Protein AF-0000000074157941 (afdb_homodimer)

Structure (mmCIF, N/CA/C/O backbone):
data_AF-0000000074157941-model_v1
#
loop_
_entity.id
_entity.type
_entity.pdbx_description
1 polymer 'Pheromone receptor'
#
loop_
_atom_site.group_PDB
_atom_site.id
_atom_site.type_symbol
_atom_site.label_atom_id
_atom_site.label_alt_id
_atom_site.label_comp_id
_atom_site.label_asym_id
_atom_site.label_entity_id
_atom_site.label_seq_id
_atom_site.pdbx_PDB_ins_code
_atom_site.Cartn_x
_atom_site.Cartn_y
_atom_site.Cartn_z
_atom_site.occupancy
_atom_site.B_iso_or_equiv
_atom_site.auth_seq_id
_atom_site.auth_comp_id
_atom_site.auth_asym_id
_atom_site.auth_atom_id
_atom_site.pdbx_PDB_model_num
ATOM 1 N N . MET A 1 1 ? -3.637 -36.781 -34.844 1 30.61 1 MET A N 1
ATOM 2 C CA . MET A 1 1 ? -3.934 -36.406 -33.469 1 30.61 1 MET A CA 1
ATOM 3 C C . MET A 1 1 ? -3.84 -34.906 -33.281 1 30.61 1 MET A C 1
ATOM 5 O O . MET A 1 1 ? -2.83 -34.281 -33.625 1 30.61 1 MET A O 1
ATOM 9 N N . ALA A 1 2 ? -4.727 -34.094 -33.5 1 40.66 2 ALA A N 1
ATOM 10 C CA . ALA A 1 2 ? -4.93 -32.625 -33.562 1 40.66 2 ALA A CA 1
ATOM 11 C C . ALA A 1 2 ? -4.074 -31.922 -32.5 1 40.66 2 ALA A C 1
ATOM 13 O O . ALA A 1 2 ? -4.027 -32.312 -31.344 1 40.66 2 ALA A O 1
ATOM 14 N N . LEU A 1 3 ? -2.918 -31.328 -32.812 1 47.84 3 LEU A N 1
ATOM 15 C CA . LEU A 1 3 ? -1.746 -30.719 -32.188 1 47.84 3 LEU A CA 1
ATOM 16 C C . LEU A 1 3 ? -2.156 -29.75 -31.094 1 47.84 3 LEU A C 1
ATOM 18 O O . LEU A 1 3 ? -2.803 -28.734 -31.375 1 47.84 3 LEU A O 1
ATOM 22 N N . SER A 1 4 ? -2.723 -30.281 -29.969 1 65.69 4 SER A N 1
ATOM 23 C CA . SER A 1 4 ? -3.279 -29.625 -28.797 1 65.69 4 SER A CA 1
ATOM 24 C C . SER A 1 4 ? -2.455 -28.391 -28.422 1 65.69 4 SER A C 1
ATOM 26 O O . SER A 1 4 ? -1.243 -28.359 -28.641 1 65.69 4 SER A O 1
ATOM 28 N N . ASP A 1 5 ? -2.941 -27.312 -28.625 1 81.94 5 ASP A N 1
ATOM 29 C CA . ASP A 1 5 ? -2.344 -26.031 -28.234 1 81.94 5 ASP A CA 1
ATOM 30 C C . ASP A 1 5 ? -1.524 -26.188 -26.953 1 81.94 5 ASP A C 1
ATOM 32 O O . ASP A 1 5 ? -2.07 -26.5 -25.891 1 81.94 5 ASP A O 1
ATOM 36 N N . PRO A 1 6 ? -0.207 -26.188 -27.203 1 85.75 6 PRO A N 1
ATOM 37 C CA . PRO A 1 6 ? 0.657 -26.359 -26.031 1 85.75 6 PRO A CA 1
ATOM 38 C C . PRO A 1 6 ? 0.302 -25.406 -24.891 1 85.75 6 PRO A C 1
ATOM 40 O O . PRO A 1 6 ? 0.549 -25.719 -23.719 1 85.75 6 PRO A O 1
ATOM 43 N N . PHE A 1 7 ? -0.295 -24.328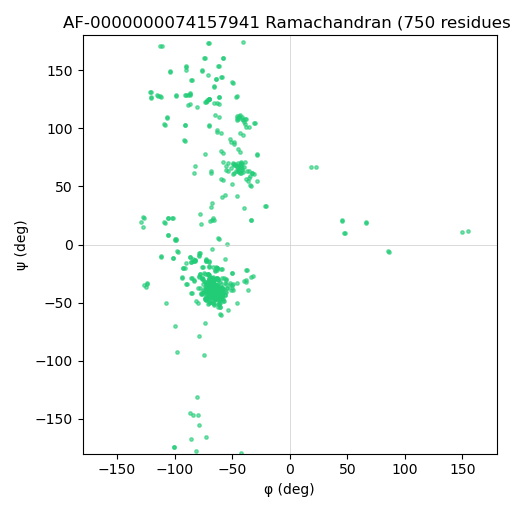 -25.25 1 87.81 7 PHE A N 1
ATOM 44 C CA . PHE A 1 7 ? -0.644 -23.328 -24.234 1 87.81 7 PHE A CA 1
ATOM 45 C C . PHE A 1 7 ? -1.904 -23.75 -23.484 1 87.81 7 PHE A C 1
ATOM 47 O O . PHE A 1 7 ? -2.215 -23.188 -22.438 1 87.81 7 PHE A O 1
ATOM 54 N N . LEU A 1 8 ? -2.584 -24.766 -23.938 1 87.12 8 LEU A N 1
ATOM 55 C CA . LEU A 1 8 ? -3.799 -25.25 -23.281 1 87.12 8 LEU A CA 1
ATOM 56 C C . LEU A 1 8 ? -3.707 -26.75 -23 1 87.12 8 LEU A C 1
ATOM 58 O O . LEU A 1 8 ? -4.73 -27.406 -22.797 1 87.12 8 LEU A O 1
ATOM 62 N N . GLN A 1 9 ? -2.551 -27.203 -22.922 1 90.5 9 GLN A N 1
ATOM 63 C CA . GLN A 1 9 ? -2.357 -28.641 -22.719 1 90.5 9 GLN A CA 1
ATOM 64 C C . GLN A 1 9 ? -2.684 -29.031 -21.281 1 90.5 9 GLN A C 1
ATOM 66 O O . GLN A 1 9 ? -2.791 -28.188 -20.406 1 90.5 9 GLN A O 1
ATOM 71 N N . THR A 1 10 ? -2.922 -30.328 -21.141 1 91.69 10 THR A N 1
ATOM 72 C CA . THR A 1 10 ? -3.162 -30.906 -19.828 1 91.69 10 THR A CA 1
ATOM 73 C C . THR A 1 10 ? -2.018 -31.828 -19.422 1 91.69 10 THR A C 1
ATOM 75 O O . THR A 1 10 ? -1.571 -32.656 -20.219 1 91.69 10 THR A O 1
ATOM 78 N N . PHE A 1 11 ? -1.483 -31.594 -18.281 1 90.69 11 PHE A N 1
ATOM 79 C CA . PHE A 1 11 ? -0.457 -32.5 -17.766 1 90.69 11 PHE A CA 1
ATOM 80 C C . PHE A 1 11 ? -0.97 -33.25 -16.547 1 90.69 11 PHE A C 1
ATOM 82 O O . PHE A 1 11 ? -2.072 -33 -16.062 1 90.69 11 PHE A O 1
ATOM 89 N N . VAL A 1 12 ? -0.217 -34.219 -16.109 1 91.5 12 VAL A N 1
ATOM 90 C CA . VAL A 1 12 ? -0.728 -35.125 -15.078 1 91.5 12 VAL A CA 1
ATOM 91 C C . VAL A 1 12 ? 0.185 -35.062 -13.859 1 91.5 12 VAL A C 1
ATOM 93 O O . VAL A 1 12 ? 1.411 -35.094 -13.992 1 91.5 12 VAL A O 1
ATOM 96 N N . LEU A 1 13 ? -0.468 -34.906 -12.734 1 92.06 13 LEU A N 1
ATOM 97 C CA . LEU A 1 13 ? 0.203 -35.031 -11.453 1 92.06 13 LEU A CA 1
ATOM 98 C C . LEU A 1 13 ? -0.143 -36.375 -10.805 1 92.06 13 LEU A C 1
ATOM 100 O O . LEU A 1 13 ? -1.234 -36.906 -11.016 1 92.06 13 LEU A O 1
ATOM 104 N N . ILE A 1 14 ? 0.803 -36.875 -10.062 1 91.69 14 ILE A N 1
ATOM 105 C CA . ILE A 1 14 ? 0.575 -38.125 -9.383 1 91.69 14 ILE A CA 1
ATOM 106 C C . ILE A 1 14 ? 0.176 -37.875 -7.934 1 91.69 14 ILE A C 1
ATOM 108 O O . ILE A 1 14 ? 0.841 -37.125 -7.223 1 91.69 14 ILE A O 1
ATOM 112 N N . ALA A 1 15 ? -0.869 -38.438 -7.539 1 90.44 15 ALA A N 1
ATOM 113 C CA . ALA A 1 15 ? -1.374 -38.25 -6.18 1 90.44 15 ALA A CA 1
ATOM 114 C C . ALA A 1 15 ? -0.476 -38.938 -5.16 1 90.44 15 ALA A C 1
ATOM 116 O O . ALA A 1 15 ? 0.488 -39.625 -5.531 1 90.44 15 ALA A O 1
ATOM 117 N N . SER A 1 16 ? -0.798 -38.688 -3.906 1 86.81 16 SER A N 1
ATOM 118 C CA . SER A 1 16 ? 0.018 -39.25 -2.82 1 86.81 16 SER A CA 1
ATOM 119 C C . SER A 1 16 ? -0.047 -40.75 -2.781 1 86.81 16 SER A C 1
ATOM 121 O O . SER A 1 16 ? 0.836 -41.406 -2.219 1 86.81 16 SER A O 1
ATOM 123 N N . ASP A 1 17 ? -1.1 -41.344 -3.365 1 83.81 17 ASP A N 1
ATOM 124 C CA . ASP A 1 17 ? -1.219 -42.812 -3.412 1 83.81 17 ASP A CA 1
ATOM 125 C C . ASP A 1 17 ? -0.236 -43.406 -4.414 1 83.81 17 ASP A C 1
ATOM 127 O O . ASP A 1 17 ? 0.006 -44.625 -4.406 1 83.81 17 ASP A O 1
ATOM 131 N N . GLY A 1 18 ? 0.333 -42.594 -5.211 1 82.81 18 GLY A N 1
ATOM 132 C CA . GLY A 1 18 ? 1.355 -43.031 -6.148 1 82.81 18 GLY A CA 1
ATOM 133 C C . GLY A 1 18 ? 0.786 -43.562 -7.449 1 82.81 18 GLY A C 1
ATOM 134 O O . GLY A 1 18 ? 1.529 -43.844 -8.398 1 82.81 18 GLY A O 1
ATOM 135 N N . VAL A 1 19 ? -0.503 -43.688 -7.582 1 85.94 19 VAL A N 1
ATOM 136 C CA . VAL A 1 19 ? -1.087 -44.344 -8.75 1 85.94 19 VAL A CA 1
ATOM 137 C C . VAL A 1 19 ? -2.113 -43.438 -9.398 1 85.94 19 VAL A C 1
ATOM 139 O O . VAL A 1 19 ? -2.17 -43.312 -10.625 1 85.94 19 VAL A O 1
ATOM 142 N N . THR A 1 20 ? -2.818 -42.688 -8.586 1 89.62 20 THR A N 1
ATOM 143 C CA . THR A 1 20 ? -3.902 -41.844 -9.102 1 89.62 20 THR A CA 1
ATOM 144 C C . THR A 1 20 ? -3.348 -40.656 -9.852 1 89.62 20 THR A C 1
ATOM 146 O O . THR A 1 20 ? -2.496 -39.906 -9.328 1 89.62 20 THR A O 1
ATOM 149 N N . GLU A 1 21 ? -3.781 -40.594 -11.117 1 91.25 21 GLU A N 1
ATOM 150 C CA . GLU A 1 21 ? -3.369 -39.469 -11.953 1 91.25 21 GLU A CA 1
ATOM 151 C C . GLU A 1 21 ? -4.363 -38.312 -11.859 1 91.25 21 GLU A C 1
ATOM 153 O O . GLU A 1 21 ? -5.574 -38.5 -11.961 1 91.25 21 GLU A O 1
ATOM 158 N N . ILE A 1 22 ? -3.84 -37.156 -11.586 1 92.38 22 ILE A N 1
ATOM 159 C CA . ILE A 1 22 ? -4.648 -35.938 -11.5 1 92.38 22 ILE A CA 1
ATOM 160 C C . ILE A 1 22 ? -4.359 -35.031 -12.703 1 92.38 22 ILE A C 1
ATOM 162 O O . ILE A 1 22 ? -3.33 -34.375 -12.75 1 92.38 22 ILE A O 1
ATOM 166 N N . PRO A 1 23 ? -5.203 -35 -13.641 1 92.94 23 PRO A N 1
ATOM 167 C CA . PRO A 1 23 ? -5 -34.125 -14.797 1 92.94 23 PRO A CA 1
ATOM 168 C C . PRO A 1 23 ? -5.156 -32.625 -14.453 1 92.94 23 PRO A C 1
ATOM 170 O O . PRO A 1 23 ? -6.133 -32.25 -13.797 1 92.94 23 PRO A O 1
ATOM 173 N N . VAL A 1 24 ? -4.211 -31.875 -14.75 1 93.25 24 VAL A N 1
ATOM 174 C CA . VAL A 1 24 ? -4.227 -30.422 -14.508 1 93.25 24 VAL A CA 1
ATOM 175 C C . VAL A 1 24 ? -4.055 -29.688 -15.828 1 93.25 24 VAL A C 1
ATOM 177 O O . VAL A 1 24 ? -3.072 -29.891 -16.547 1 93.25 24 VAL A O 1
ATOM 180 N N . ALA A 1 25 ? -4.984 -28.781 -16.094 1 92.94 25 ALA A N 1
ATOM 181 C CA . ALA A 1 25 ? -4.898 -27.969 -17.312 1 92.94 25 ALA A CA 1
ATOM 182 C C . ALA A 1 25 ? -4.02 -26.734 -17.078 1 92.94 25 ALA A C 1
ATOM 184 O O . ALA A 1 25 ? -4.062 -26.125 -16 1 92.94 25 ALA A O 1
ATOM 185 N N . VAL A 1 26 ? -3.279 -26.422 -18.078 1 92.81 26 VAL A N 1
ATOM 186 C CA . VAL A 1 26 ? -2.408 -25.266 -18 1 92.81 26 VAL A CA 1
ATOM 187 C C . VAL A 1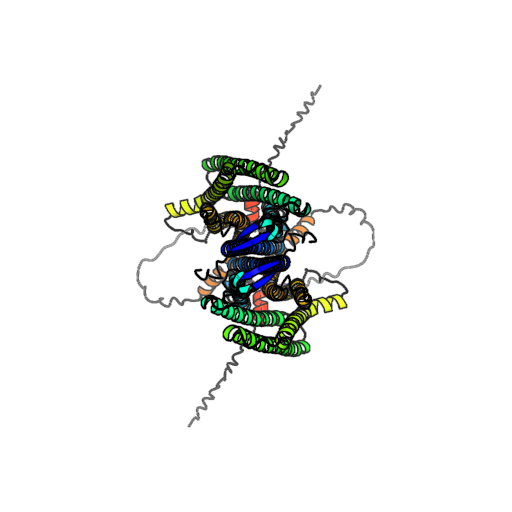 26 ? -3.246 -24 -17.766 1 92.81 26 VAL A C 1
ATOM 189 O O . VAL A 1 26 ? -2.826 -23.094 -17.031 1 92.81 26 VAL A O 1
ATOM 192 N N . ALA A 1 27 ? -4.438 -23.969 -18.297 1 91.31 27 ALA A N 1
ATOM 193 C CA . ALA A 1 27 ? -5.332 -22.812 -18.141 1 91.31 27 ALA A CA 1
ATOM 194 C C . ALA A 1 27 ? -5.734 -22.641 -16.672 1 91.31 27 ALA A C 1
ATOM 196 O O . ALA A 1 27 ? -5.852 -21.516 -16.188 1 91.31 27 ALA A O 1
ATOM 197 N N . ASP A 1 28 ? -5.895 -23.734 -15.992 1 92.06 28 ASP A N 1
ATOM 198 C CA . ASP A 1 28 ? -6.27 -23.688 -14.586 1 92.06 28 ASP A CA 1
ATOM 199 C C . ASP A 1 28 ? -5.117 -23.156 -13.727 1 92.06 28 ASP A C 1
ATOM 201 O O . ASP A 1 28 ? -5.336 -22.438 -12.758 1 92.06 28 ASP A O 1
ATOM 205 N N . VAL A 1 29 ? -3.93 -23.578 -14.133 1 93 29 VAL A N 1
ATOM 206 C CA . VAL A 1 29 ? -2.754 -23.094 -13.414 1 93 29 VAL A CA 1
ATOM 207 C C . VAL A 1 29 ? -2.602 -21.594 -13.602 1 93 29 VAL A C 1
ATOM 209 O O . VAL A 1 29 ? -2.326 -20.859 -12.648 1 93 29 VAL A O 1
ATOM 212 N N . ASN A 1 30 ? -2.84 -21.125 -14.805 1 92.38 30 ASN A N 1
ATOM 213 C CA . ASN A 1 30 ? -2.777 -19.703 -15.078 1 92.38 30 ASN A CA 1
ATOM 214 C C . ASN A 1 30 ? -3.818 -18.922 -14.273 1 92.38 30 ASN A C 1
ATOM 216 O O . ASN A 1 30 ? -3.527 -17.859 -13.742 1 92.38 30 ASN A O 1
ATOM 220 N N . GLU A 1 31 ? -4.984 -19.453 -14.211 1 90.44 31 GLU A N 1
ATOM 221 C CA . GLU A 1 31 ? -6.035 -18.797 -13.438 1 90.44 31 GLU A CA 1
ATOM 222 C C . GLU A 1 31 ? -5.684 -18.75 -11.953 1 90.44 31 GLU A C 1
ATOM 224 O O . GLU A 1 31 ? -5.977 -17.781 -11.266 1 90.44 31 GLU A O 1
ATOM 229 N N . PHE A 1 32 ? -5.094 -19.844 -11.508 1 91.75 32 PHE A N 1
ATOM 230 C CA . PHE A 1 32 ? -4.656 -19.922 -10.117 1 91.75 32 PHE A CA 1
ATOM 231 C C . PHE A 1 32 ? -3.609 -18.844 -9.82 1 91.75 32 PHE A C 1
ATOM 233 O O . PHE A 1 32 ? -3.705 -18.141 -8.82 1 91.75 32 PHE A O 1
ATOM 240 N N . ILE A 1 33 ? -2.633 -18.719 -10.703 1 92.25 33 ILE A N 1
ATOM 241 C CA . ILE A 1 33 ? -1.555 -17.75 -10.523 1 92.25 33 ILE A CA 1
ATOM 242 C C . ILE A 1 33 ? -2.117 -16.328 -10.594 1 92.25 33 ILE A C 1
ATOM 244 O O . ILE A 1 33 ? -1.805 -15.492 -9.75 1 92.25 33 ILE A O 1
ATOM 248 N N . LEU A 1 34 ? -2.955 -16.094 -11.547 1 90.69 34 LEU A N 1
ATOM 249 C CA . LEU A 1 34 ? -3.543 -14.773 -11.727 1 90.69 34 LEU A CA 1
ATOM 250 C C . LEU A 1 34 ? -4.375 -14.375 -10.508 1 90.69 34 LEU A C 1
ATOM 252 O O . LEU A 1 34 ? -4.301 -13.234 -10.039 1 90.69 34 LEU A O 1
ATOM 256 N N . TYR A 1 35 ? -5.113 -15.289 -10.031 1 88.69 35 TYR A N 1
ATOM 257 C CA . TYR A 1 35 ? -5.926 -15.031 -8.844 1 88.69 35 TYR A CA 1
ATOM 258 C C . TYR A 1 35 ? -5.051 -14.688 -7.648 1 88.69 35 TYR A C 1
ATOM 260 O O . TYR A 1 35 ? -5.332 -13.727 -6.926 1 88.69 35 TYR A O 1
ATOM 268 N N . SER A 1 36 ? -4.047 -15.453 -7.438 1 91.12 36 SER A N 1
ATOM 269 C CA . SER A 1 36 ? -3.143 -15.227 -6.312 1 91.12 36 SER A CA 1
ATOM 270 C C . SER A 1 36 ? -2.451 -13.875 -6.422 1 91.12 36 SER A C 1
ATOM 272 O O . SER A 1 36 ? -2.416 -13.109 -5.457 1 91.12 36 SER A O 1
ATOM 274 N N . VAL A 1 37 ? -2.016 -13.57 -7.605 1 92.56 37 VAL A N 1
ATOM 275 C CA . VAL A 1 37 ? -1.26 -12.344 -7.836 1 92.56 37 VAL A CA 1
ATOM 276 C C . VAL A 1 37 ? -2.174 -11.133 -7.668 1 92.56 37 VAL A C 1
ATOM 278 O O . VAL A 1 37 ? -1.828 -10.18 -6.969 1 92.56 37 VAL A O 1
ATOM 281 N N . LYS A 1 38 ? -3.352 -11.188 -8.195 1 91.06 38 LYS A N 1
ATOM 282 C CA . LYS A 1 38 ? -4.281 -10.062 -8.102 1 91.06 38 LYS A CA 1
ATOM 283 C C . LYS A 1 38 ? -4.727 -9.828 -6.66 1 91.06 38 LYS A C 1
ATOM 285 O O . LYS A 1 38 ? -4.824 -8.688 -6.215 1 91.06 38 LYS A O 1
ATOM 290 N N . THR A 1 39 ? -4.973 -10.867 -6.008 1 91.56 39 THR A N 1
ATOM 291 C CA . THR A 1 39 ? -5.434 -10.773 -4.625 1 91.56 39 THR A CA 1
ATOM 292 C C . THR A 1 39 ? -4.348 -10.172 -3.732 1 91.56 39 THR A C 1
ATOM 294 O O . THR A 1 39 ? -4.625 -9.297 -2.914 1 91.56 39 THR A O 1
ATOM 297 N N . VAL A 1 40 ? -3.15 -10.625 -3.959 1 93.69 40 VAL A N 1
ATOM 298 C CA . VAL A 1 40 ? -2.096 -10.18 -3.057 1 93.69 40 VAL A CA 1
ATOM 299 C C . VAL A 1 40 ? -1.661 -8.766 -3.434 1 93.69 40 VAL A C 1
ATOM 301 O O . VAL A 1 40 ? -1.162 -8.016 -2.588 1 93.69 40 VAL A O 1
ATOM 304 N N . ILE A 1 41 ? -1.814 -8.328 -4.672 1 93.69 41 ILE A N 1
ATOM 305 C CA . ILE A 1 41 ? -1.617 -6.93 -5.035 1 93.69 41 ILE A CA 1
ATOM 306 C C . ILE A 1 41 ? -2.559 -6.047 -4.219 1 93.69 41 ILE A C 1
ATOM 308 O O . ILE A 1 41 ? -2.139 -5.035 -3.656 1 93.69 41 ILE A O 1
ATOM 312 N N . ASN A 1 42 ? -3.764 -6.48 -4.188 1 93 42 ASN A N 1
ATOM 313 C CA . ASN A 1 42 ? -4.789 -5.754 -3.445 1 93 42 ASN A CA 1
ATOM 314 C C . ASN A 1 42 ? -4.457 -5.676 -1.959 1 93 42 ASN A C 1
ATOM 316 O O . ASN A 1 42 ? -4.512 -4.602 -1.359 1 93 42 ASN A O 1
ATOM 320 N N . TYR A 1 43 ? -4.082 -6.797 -1.38 1 95.06 43 TYR A N 1
ATOM 321 C CA . TYR A 1 43 ? -3.732 -6.828 0.036 1 95.06 43 TYR A CA 1
ATOM 322 C C . TYR A 1 43 ? -2.5 -5.977 0.315 1 95.06 43 TYR A C 1
ATOM 324 O O . TYR A 1 43 ? -2.457 -5.242 1.304 1 95.06 43 TYR A O 1
ATOM 332 N N . GLY A 1 44 ? -1.524 -6.113 -0.573 1 95.81 44 GLY A N 1
ATOM 333 C CA . GLY A 1 44 ? -0.334 -5.289 -0.417 1 95.81 44 GLY A CA 1
ATOM 334 C C . GLY A 1 44 ? -0.629 -3.803 -0.44 1 95.81 44 GLY A C 1
ATOM 335 O O . GLY A 1 44 ? -0.095 -3.047 0.373 1 95.81 44 GLY A O 1
ATOM 336 N N . ALA A 1 45 ? -1.443 -3.428 -1.354 1 96.06 45 ALA A N 1
ATOM 337 C CA . ALA A 1 45 ? -1.814 -2.018 -1.459 1 96.06 45 ALA A CA 1
ATOM 338 C C . ALA A 1 45 ? -2.486 -1.531 -0.178 1 96.06 45 ALA A C 1
ATOM 340 O O . ALA A 1 45 ? -2.268 -0.395 0.251 1 96.06 45 ALA A O 1
ATOM 341 N N . GLN A 1 46 ? -3.266 -2.361 0.419 1 96.38 46 GLN A N 1
ATOM 342 C CA . GLN A 1 46 ? -3.947 -2.008 1.66 1 96.38 46 GLN A CA 1
ATOM 343 C C . GLN A 1 46 ? -2.963 -1.919 2.822 1 96.38 46 GLN A C 1
ATOM 345 O O . GLN A 1 46 ? -3.113 -1.072 3.707 1 96.38 46 GLN A O 1
ATOM 350 N N . ILE A 1 47 ? -1.981 -2.793 2.812 1 97.12 47 ILE A N 1
ATOM 351 C CA . ILE A 1 47 ? -0.946 -2.746 3.838 1 97.12 47 ILE A CA 1
ATOM 352 C C . ILE A 1 47 ? -0.199 -1.418 3.758 1 97.12 47 ILE A C 1
ATOM 354 O O . ILE A 1 47 ? -0.072 -0.708 4.758 1 97.12 47 ILE A O 1
ATOM 358 N N . GLY A 1 48 ? 0.237 -1.109 2.578 1 97 48 GLY A N 1
ATOM 359 C CA . GLY A 1 48 ? 0.996 0.116 2.385 1 97 48 GLY A CA 1
ATOM 360 C C . GLY A 1 48 ? 0.206 1.366 2.725 1 97 48 GLY A C 1
ATOM 361 O O . GLY A 1 48 ? 0.718 2.27 3.391 1 97 48 GLY A O 1
ATOM 362 N N . SER A 1 49 ? -1.02 1.391 2.256 1 97.06 49 SER A N 1
ATOM 363 C CA . SER A 1 49 ? -1.862 2.555 2.508 1 97.06 49 SER A CA 1
ATOM 364 C C . SER A 1 49 ? -2.107 2.746 4 1 97.06 49 SER A C 1
ATOM 366 O O . SER A 1 49 ? -1.982 3.857 4.52 1 97.06 49 SER A O 1
ATOM 368 N N . SER A 1 50 ? -2.422 1.658 4.684 1 97.38 50 SER A N 1
ATOM 369 C CA . SER A 1 50 ? -2.689 1.731 6.113 1 97.38 50 SER A CA 1
ATOM 370 C C . SER A 1 50 ? -1.434 2.102 6.895 1 97.38 50 SER A C 1
ATOM 372 O O . SER A 1 50 ? -1.5 2.857 7.867 1 97.38 50 SER A O 1
ATOM 374 N N . PHE A 1 51 ? -0.319 1.646 6.484 1 96.69 51 PHE A N 1
ATOM 375 C CA . PHE A 1 51 ? 0.94 1.905 7.172 1 96.69 51 PHE A CA 1
ATOM 376 C C . PHE A 1 51 ? 1.3 3.385 7.102 1 96.69 51 PHE A C 1
ATOM 378 O O . PHE A 1 51 ? 1.604 4.004 8.125 1 96.69 51 PHE A O 1
ATOM 385 N N . I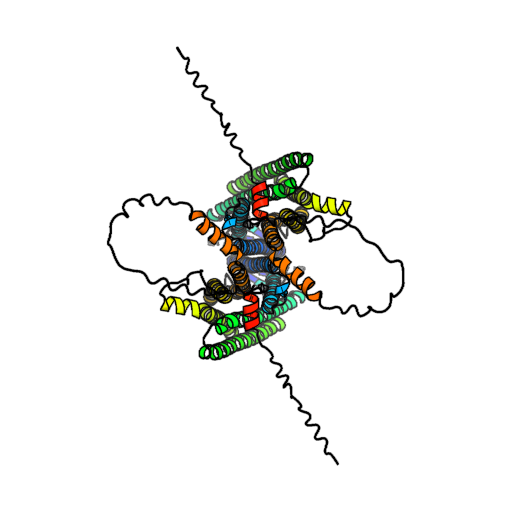LE A 1 52 ? 1.29 3.941 5.922 1 95.88 52 ILE A N 1
ATOM 386 C CA . ILE A 1 52 ? 1.68 5.336 5.746 1 95.88 52 ILE A CA 1
ATOM 387 C C . ILE A 1 52 ? 0.669 6.246 6.441 1 95.88 52 ILE A C 1
ATOM 389 O O . ILE A 1 52 ? 1.046 7.246 7.059 1 95.88 52 ILE A O 1
ATOM 393 N N . LEU A 1 53 ? -0.628 5.914 6.316 1 96.38 53 LEU A N 1
ATOM 394 C CA . LEU A 1 53 ? -1.614 6.762 6.977 1 96.38 53 LEU A CA 1
ATOM 395 C C . LEU A 1 53 ? -1.444 6.711 8.492 1 96.38 53 LEU A C 1
ATOM 397 O O . LEU A 1 53 ? -1.627 7.719 9.18 1 96.38 53 LEU A O 1
ATOM 401 N N . LEU A 1 54 ? -1.182 5.5 9.023 1 95.75 54 LEU A N 1
ATOM 402 C CA . LEU A 1 54 ? -0.903 5.367 10.453 1 95.75 54 LEU A CA 1
ATOM 403 C C . LEU A 1 54 ? 0.266 6.258 10.859 1 95.75 54 LEU A C 1
ATOM 405 O O . LEU A 1 54 ? 0.19 6.961 11.875 1 95.75 54 LEU A O 1
ATOM 409 N N . LEU A 1 55 ? 1.294 6.262 10.047 1 92.12 55 LEU A N 1
ATOM 410 C CA . LEU A 1 55 ? 2.463 7.094 10.32 1 92.12 55 LEU A CA 1
ATOM 411 C C . LEU A 1 55 ? 2.1 8.57 10.273 1 92.12 55 LEU A C 1
ATOM 413 O O . LEU A 1 55 ? 2.535 9.352 11.133 1 92.12 55 LEU A O 1
ATOM 417 N N . VAL A 1 56 ? 1.358 8.938 9.281 1 90.81 56 VAL A N 1
ATOM 418 C CA . VAL A 1 56 ? 0.926 10.328 9.133 1 90.81 56 VAL A CA 1
ATOM 419 C C . VAL A 1 56 ? 0.106 10.742 10.352 1 90.81 56 VAL A C 1
ATOM 421 O O . VAL A 1 56 ? 0.323 11.812 10.922 1 90.81 56 VAL A O 1
ATOM 424 N N . LEU A 1 57 ? -0.775 9.922 10.789 1 90 57 LEU A N 1
ATOM 425 C CA . LEU A 1 57 ? -1.64 10.227 11.922 1 90 57 LEU A CA 1
ATOM 426 C C . LEU A 1 57 ? -0.823 10.383 13.203 1 90 57 LEU A C 1
ATOM 428 O O . LEU A 1 57 ? -1.048 11.32 13.977 1 90 57 LEU A O 1
ATOM 432 N N . VAL A 1 58 ? 0.096 9.523 13.383 1 87.19 58 VAL A N 1
ATOM 433 C CA . VAL A 1 58 ? 0.893 9.531 14.609 1 87.19 58 VAL A CA 1
ATOM 434 C C . VAL A 1 58 ? 1.824 10.742 14.609 1 87.19 58 VAL A C 1
ATOM 436 O O . VAL A 1 58 ? 2.049 11.359 15.648 1 87.19 58 VAL A O 1
ATOM 439 N N . CYS A 1 59 ? 2.271 11.172 13.461 1 81.94 59 CYS A N 1
ATOM 440 C CA . CYS A 1 59 ? 3.273 12.227 13.375 1 81.94 59 CYS A CA 1
ATOM 441 C C . CYS A 1 59 ? 2.613 13.594 13.305 1 81.94 59 CYS A C 1
ATOM 443 O O . CYS A 1 59 ? 3.184 14.586 13.773 1 81.94 59 CYS A O 1
ATOM 445 N N . ILE A 1 60 ? 1.514 13.672 12.695 1 79 60 ILE A N 1
ATOM 446 C CA . ILE A 1 60 ? 0.916 14.977 12.43 1 79 60 ILE A CA 1
ATOM 447 C C . ILE A 1 60 ? -0.067 15.328 13.547 1 79 60 ILE A C 1
ATOM 449 O O . ILE A 1 60 ? -0.309 16.5 13.82 1 79 60 ILE A O 1
ATOM 453 N N . THR A 1 61 ? -0.639 14.398 14.164 1 74.19 61 THR A N 1
ATOM 454 C CA . THR A 1 61 ? -1.624 14.672 15.203 1 74.19 61 THR A CA 1
ATOM 455 C C . THR A 1 61 ? -0.952 15.258 16.438 1 74.19 61 THR A C 1
ATOM 457 O O . THR A 1 61 ? 0.017 14.688 16.953 1 74.19 61 THR A O 1
ATOM 460 N N . PRO A 1 62 ? -1.514 16.422 16.766 1 65.06 62 PRO A N 1
ATOM 461 C CA . PRO A 1 62 ? -0.954 17.062 17.953 1 65.06 62 PRO A CA 1
ATOM 462 C C . PRO A 1 62 ? -1.164 16.25 19.234 1 65.06 62 PRO A C 1
ATOM 464 O O . PRO A 1 62 ? -2.129 15.484 19.312 1 65.06 62 PRO A O 1
ATOM 467 N N . SER A 1 63 ? -0.178 16.25 20.109 1 62.84 63 SER A N 1
ATOM 468 C CA . SER A 1 63 ? -0.17 15.461 21.344 1 62.84 63 SER A CA 1
ATOM 469 C C . SER A 1 63 ? -1.401 15.75 22.188 1 62.84 63 SER A C 1
ATOM 471 O O . SER A 1 63 ? -1.884 14.875 22.906 1 62.84 63 SER A O 1
ATOM 473 N N . ALA A 1 64 ? -1.886 17.047 22.141 1 56.38 64 ALA A N 1
ATOM 474 C CA . ALA A 1 64 ? -3.047 17.422 22.938 1 56.38 64 ALA A CA 1
ATOM 475 C C . ALA A 1 64 ? -4.285 16.641 22.516 1 56.38 64 ALA A C 1
ATOM 477 O O . ALA A 1 64 ? -5.199 16.422 23.312 1 56.38 64 ALA A O 1
ATOM 478 N N . ARG A 1 65 ? -4.266 16.094 21.312 1 57.66 65 ARG A N 1
ATOM 479 C CA . ARG A 1 65 ? -5.457 15.453 20.766 1 57.66 65 ARG A CA 1
ATOM 480 C C . ARG A 1 65 ? -5.367 13.938 20.891 1 57.66 65 ARG A C 1
ATOM 482 O O . ARG A 1 65 ? -6.363 13.234 20.719 1 57.66 65 ARG A O 1
ATOM 489 N N . PHE A 1 66 ? -4.129 13.477 21.234 1 56.66 66 PHE A N 1
ATOM 490 C CA . PHE A 1 66 ? -4.023 12.039 21.453 1 56.66 66 PHE A CA 1
ATOM 491 C C . PHE A 1 66 ? -4.918 11.602 22.609 1 56.66 66 PHE A C 1
ATOM 493 O O . PHE A 1 66 ? -5.145 10.406 22.812 1 56.66 66 PHE A O 1
ATOM 500 N N . LEU A 1 67 ? -5.613 12.609 23.031 1 61.16 67 LEU A N 1
ATOM 501 C CA . LEU A 1 67 ? -6.465 12.258 24.156 1 61.16 67 LEU A CA 1
ATOM 502 C C . LEU A 1 67 ? -7.887 11.953 23.688 1 61.16 67 LEU A C 1
ATOM 504 O O . LEU A 1 67 ? -8.688 11.391 24.438 1 61.16 67 LEU A O 1
ATOM 508 N N . LYS A 1 68 ? -8.117 12.18 22.422 1 73.5 68 LYS A N 1
ATOM 509 C CA . LYS A 1 68 ? -9.477 11.914 21.969 1 73.5 68 LYS A CA 1
ATOM 510 C C . LYS A 1 68 ? -9.648 10.445 21.578 1 73.5 68 LYS A C 1
ATOM 512 O O . LYS A 1 68 ? -8.766 9.852 20.969 1 73.5 68 LYS A O 1
ATOM 517 N N . LEU A 1 69 ? -10.719 9.852 22.125 1 80.44 69 LEU A N 1
ATOM 518 C CA . LEU A 1 69 ? -11.062 8.453 21.891 1 80.44 69 LEU A CA 1
ATOM 519 C C . LEU A 1 69 ? -11.102 8.148 20.391 1 80.44 69 LEU A C 1
ATOM 521 O O . LEU A 1 69 ? -10.695 7.07 19.969 1 80.44 69 LEU A O 1
ATOM 525 N N . SER A 1 70 ? -11.531 9.109 19.594 1 82.5 70 SER A N 1
ATOM 526 C CA . SER A 1 70 ? -11.641 8.914 18.156 1 82.5 70 SER A CA 1
ATOM 527 C C . SER A 1 70 ? -10.273 8.664 17.516 1 82.5 70 SER A C 1
ATOM 529 O O . SER A 1 70 ? -10.141 7.812 16.641 1 82.5 70 SER A O 1
ATOM 531 N N . GLN A 1 71 ? -9.297 9.312 18.031 1 86.12 71 GLN A N 1
ATOM 532 C CA . GLN A 1 71 ? -7.957 9.164 17.484 1 86.12 71 GLN A CA 1
ATOM 533 C C . GLN A 1 71 ? -7.387 7.781 17.797 1 86.12 71 GLN A C 1
ATOM 535 O O . GLN A 1 71 ? -6.785 7.141 16.938 1 86.12 71 GLN A O 1
ATOM 540 N N . TRP A 1 72 ? -7.625 7.34 18.984 1 89.31 72 TRP A N 1
ATOM 541 C CA . TRP A 1 72 ? -7.133 6.027 19.391 1 89.31 72 TRP A CA 1
ATOM 542 C C . TRP A 1 72 ? -7.84 4.922 18.609 1 89.31 72 TRP A C 1
ATOM 544 O O . TRP A 1 72 ? -7.234 3.895 18.297 1 89.31 72 TRP A O 1
ATOM 554 N N . LEU A 1 73 ? -9.047 5.156 18.312 1 92.38 73 LEU A N 1
ATOM 555 C CA . LEU A 1 73 ? -9.797 4.168 17.547 1 92.38 73 LEU A CA 1
ATOM 556 C C . LEU A 1 73 ? -9.273 4.082 16.109 1 92.38 73 LEU A C 1
ATOM 558 O O . LEU A 1 73 ? -9.164 2.992 15.547 1 92.38 73 LEU A O 1
ATOM 562 N N . HIS A 1 74 ? -8.93 5.258 15.578 1 93.38 74 HIS A N 1
ATOM 563 C CA . HIS A 1 74 ? -8.359 5.266 14.234 1 93.38 74 HIS A CA 1
ATOM 564 C C . HIS A 1 74 ? -7.012 4.551 14.203 1 93.38 74 HIS A C 1
ATOM 566 O O . HIS A 1 74 ? -6.754 3.74 13.312 1 93.38 74 HIS A O 1
ATOM 572 N N . ILE A 1 75 ? -6.215 4.836 15.211 1 93.75 75 ILE A N 1
ATOM 573 C CA . ILE A 1 75 ? -4.891 4.234 15.289 1 93.75 75 ILE A CA 1
ATOM 574 C C . ILE A 1 75 ? -5.02 2.723 15.469 1 93.75 75 ILE A C 1
ATOM 576 O O . ILE A 1 75 ? -4.328 1.949 14.805 1 93.75 75 ILE A O 1
ATOM 580 N N . ALA A 1 76 ? -5.922 2.346 16.297 1 95.5 76 ALA A N 1
ATOM 581 C CA . ALA A 1 76 ? -6.141 0.923 16.547 1 95.5 76 ALA A CA 1
ATOM 582 C C . ALA A 1 76 ? -6.676 0.226 15.297 1 95.5 76 ALA A C 1
ATOM 584 O O . ALA A 1 76 ? -6.219 -0.866 14.945 1 95.5 76 ALA A O 1
ATOM 585 N N . ALA A 1 77 ? -7.625 0.816 14.672 1 96.94 77 ALA A N 1
ATOM 586 C CA . ALA A 1 77 ? -8.227 0.229 13.469 1 96.94 77 ALA A CA 1
ATOM 587 C C . ALA A 1 77 ? -7.188 0.069 12.367 1 96.94 77 ALA A C 1
ATOM 589 O O . ALA A 1 77 ? -7.137 -0.966 11.695 1 96.94 77 ALA A O 1
ATOM 590 N N . LEU A 1 78 ? -6.359 1.065 12.18 1 97.31 78 LEU A N 1
ATOM 591 C CA . LEU A 1 78 ? -5.32 0.998 11.156 1 97.31 78 LEU A CA 1
ATOM 592 C C . LEU A 1 78 ? -4.305 -0.089 11.484 1 97.31 78 LEU A C 1
ATOM 594 O O . LEU A 1 78 ? -3.869 -0.829 10.602 1 97.31 78 LEU A O 1
ATOM 598 N N . THR A 1 79 ? -3.908 -0.175 12.742 1 97.06 79 THR A N 1
ATOM 599 C CA . THR A 1 79 ? -2.955 -1.19 13.18 1 97.06 79 THR A CA 1
ATOM 600 C C . THR A 1 79 ? -3.518 -2.592 12.961 1 97.06 79 THR A C 1
ATOM 602 O O . THR A 1 79 ? -2.836 -3.463 12.414 1 97.06 79 THR A O 1
ATOM 605 N N . VAL A 1 80 ? -4.762 -2.758 13.344 1 97.75 80 VAL A N 1
ATOM 606 C CA . VAL A 1 80 ? -5.402 -4.059 13.188 1 97.75 80 VAL A CA 1
ATOM 607 C C . VAL A 1 80 ? -5.539 -4.383 11.695 1 97.75 80 VAL A C 1
ATOM 609 O O . VAL A 1 80 ? -5.387 -5.539 11.297 1 97.75 80 VAL A O 1
ATOM 612 N N . ASN A 1 81 ? -5.852 -3.41 10.906 1 97.62 81 ASN A N 1
ATOM 613 C CA . ASN A 1 81 ? -5.965 -3.637 9.469 1 97.62 81 ASN A CA 1
ATOM 614 C C . ASN A 1 81 ? -4.633 -4.07 8.867 1 97.62 81 ASN A C 1
ATOM 616 O O . ASN A 1 81 ? -4.598 -4.926 7.98 1 97.62 81 ASN A O 1
ATOM 620 N N . ILE A 1 82 ? -3.52 -3.488 9.289 1 97.56 82 ILE A N 1
ATOM 621 C CA . ILE A 1 82 ? -2.199 -3.885 8.82 1 97.56 82 ILE A CA 1
ATOM 622 C C . ILE A 1 82 ? -1.939 -5.348 9.18 1 97.56 82 ILE A C 1
ATOM 624 O O . ILE A 1 82 ? -1.527 -6.137 8.328 1 97.56 82 ILE A O 1
ATOM 628 N N . ILE A 1 83 ? -2.227 -5.688 10.391 1 96.94 83 ILE A N 1
ATOM 629 C CA . ILE A 1 83 ? -2.023 -7.055 10.852 1 96.94 83 ILE A CA 1
ATOM 630 C C . ILE A 1 83 ? -2.895 -8.016 10.047 1 96.94 83 ILE A C 1
ATOM 632 O O . ILE A 1 83 ? -2.422 -9.055 9.586 1 96.94 83 ILE A O 1
ATOM 636 N N . ARG A 1 84 ? -4.121 -7.652 9.875 1 96.62 84 ARG A N 1
ATOM 637 C CA . ARG A 1 84 ? -5.066 -8.461 9.109 1 96.62 84 ARG A CA 1
ATOM 638 C C . ARG A 1 84 ? -4.559 -8.695 7.691 1 96.62 84 ARG A C 1
ATOM 640 O O . ARG A 1 84 ? -4.523 -9.828 7.219 1 96.62 84 ARG A O 1
ATOM 647 N N . MET A 1 85 ? -4.145 -7.656 7.059 1 96.75 85 MET A N 1
ATOM 648 C CA . MET A 1 85 ? -3.709 -7.766 5.668 1 96.75 85 MET A CA 1
ATOM 649 C C . MET A 1 85 ? -2.414 -8.562 5.562 1 96.75 85 MET A C 1
ATOM 651 O O . MET A 1 85 ? -2.215 -9.305 4.602 1 96.75 85 MET A O 1
ATOM 655 N N . VAL A 1 86 ? -1.514 -8.414 6.527 1 96.44 86 VAL A N 1
ATOM 656 C CA . VAL A 1 86 ? -0.273 -9.18 6.531 1 96.44 86 VAL A CA 1
ATOM 657 C C . VAL A 1 86 ? -0.586 -10.672 6.688 1 96.44 86 VAL A C 1
ATOM 659 O O . VAL A 1 86 ? -0.05 -11.508 5.957 1 96.44 86 VAL A O 1
ATOM 662 N N . LEU A 1 87 ? -1.471 -10.969 7.598 1 95.25 87 LEU A N 1
ATOM 663 C CA . LEU A 1 87 ? -1.835 -12.359 7.828 1 95.25 87 LEU A CA 1
ATOM 664 C C . LEU A 1 87 ? -2.514 -12.953 6.598 1 95.25 87 LEU A C 1
ATOM 666 O O . LEU A 1 87 ? -2.246 -14.102 6.23 1 95.25 87 LEU A O 1
ATOM 670 N N . LEU A 1 88 ? -3.355 -12.203 5.969 1 93.75 88 LEU A N 1
ATOM 671 C CA . LEU A 1 88 ? -4.023 -12.68 4.762 1 93.75 88 LEU A CA 1
ATOM 672 C C . LEU A 1 88 ? -3.023 -12.891 3.633 1 93.75 88 LEU A C 1
ATOM 674 O O . LEU A 1 88 ? -3.154 -13.836 2.852 1 93.75 88 LEU A O 1
ATOM 678 N N . THR A 1 89 ? -2.018 -12.016 3.564 1 93.69 89 THR A N 1
ATOM 679 C CA . THR A 1 89 ? -0.997 -12.148 2.531 1 93.69 89 THR A CA 1
ATOM 680 C C . THR A 1 89 ? -0.123 -13.375 2.793 1 93.69 89 THR A C 1
ATOM 682 O O . THR A 1 89 ? 0.306 -14.047 1.854 1 93.69 89 THR A O 1
ATOM 685 N N . VAL A 1 90 ? 0.129 -13.672 4.047 1 92.94 90 VAL A N 1
ATOM 686 C CA . VAL A 1 90 ? 0.964 -14.812 4.41 1 92.94 90 VAL A CA 1
ATOM 687 C C . VAL A 1 90 ? 0.304 -16.109 3.943 1 92.94 90 VAL A C 1
ATOM 689 O O . VAL A 1 90 ? 0.991 -17.078 3.613 1 92.94 90 VAL A O 1
ATOM 692 N N . PHE A 1 91 ? -0.975 -16.188 3.855 1 91.31 91 PHE A N 1
ATOM 693 C CA . PHE A 1 91 ? -1.695 -17.344 3.338 1 91.31 91 PHE A CA 1
ATOM 694 C C . PHE A 1 91 ? -1.193 -17.719 1.948 1 91.31 91 PHE A C 1
ATOM 696 O O . PHE A 1 91 ? -1.012 -18.891 1.645 1 91.31 91 PHE A O 1
ATOM 703 N N . PHE A 1 92 ? -0.886 -16.672 1.158 1 92.44 92 PHE A N 1
ATOM 704 C CA . PHE A 1 92 ? -0.512 -16.922 -0.23 1 92.44 92 PHE A CA 1
ATOM 705 C C . PHE A 1 92 ? 0.957 -17.312 -0.336 1 92.44 92 PHE A C 1
ATOM 707 O O . PHE A 1 92 ? 1.402 -17.781 -1.379 1 92.44 92 PHE A O 1
ATOM 714 N N . THR A 1 93 ? 1.703 -17.125 0.688 1 91.25 93 THR A N 1
ATOM 715 C CA . THR A 1 93 ? 3.1 -17.547 0.697 1 91.25 93 THR A CA 1
ATOM 716 C C . THR A 1 93 ? 3.285 -18.797 1.558 1 91.25 93 THR A C 1
ATOM 718 O O . THR A 1 93 ? 4.41 -19.234 1.777 1 91.25 93 THR A O 1
ATOM 721 N N . SER A 1 94 ? 2.234 -19.359 1.99 1 90.56 94 SER A N 1
ATOM 722 C CA . SER A 1 94 ? 2.295 -20.5 2.908 1 90.56 94 SER A CA 1
ATOM 723 C C . SER A 1 94 ? 2.076 -21.812 2.174 1 90.56 94 SER A C 1
ATOM 725 O O . SER A 1 94 ? 1.996 -21.844 0.945 1 90.56 94 SER A O 1
ATOM 727 N N . SER A 1 95 ? 1.995 -22.875 2.955 1 88.81 95 SER A N 1
ATOM 728 C CA . SER A 1 95 ? 1.846 -24.234 2.418 1 88.81 95 SER A CA 1
ATOM 729 C C . SER A 1 95 ? 0.445 -24.453 1.856 1 88.81 95 SER A C 1
ATOM 731 O O . SER A 1 95 ? 0.225 -25.375 1.064 1 88.81 95 SER A O 1
ATOM 733 N N . TRP A 1 96 ? -0.473 -23.516 2.215 1 86.06 96 TRP A N 1
ATOM 734 C CA . TRP A 1 96 ? -1.827 -23.609 1.681 1 86.06 96 TRP A CA 1
ATOM 735 C C . TRP A 1 96 ? -1.836 -23.375 0.174 1 86.06 96 TRP A C 1
ATOM 737 O O . TRP A 1 96 ? -2.654 -23.938 -0.548 1 86.06 96 TRP A O 1
ATOM 747 N N . ASN A 1 97 ? -0.875 -22.531 -0.24 1 88.56 97 ASN A N 1
ATOM 748 C CA . ASN A 1 97 ? -0.895 -22.078 -1.625 1 88.56 97 ASN A CA 1
ATOM 749 C C . ASN A 1 97 ? 0.199 -22.75 -2.451 1 88.56 97 ASN A C 1
ATOM 751 O O . ASN A 1 97 ? 0.564 -22.25 -3.521 1 88.56 97 ASN A O 1
ATOM 755 N N . GLU A 1 98 ? 0.605 -23.844 -1.988 1 90.62 98 GLU A N 1
ATOM 756 C CA . GLU A 1 98 ? 1.56 -24.625 -2.779 1 90.62 98 GLU A CA 1
ATOM 757 C C . GLU A 1 98 ? 0.868 -25.328 -3.943 1 90.62 98 GLU A C 1
ATOM 759 O O . GLU A 1 98 ? -0.278 -25.766 -3.82 1 90.62 98 GLU A O 1
ATOM 764 N N . PHE A 1 99 ? 1.629 -25.5 -5.012 1 92.44 99 PHE A N 1
ATOM 765 C CA . PHE A 1 99 ? 1.102 -25.969 -6.285 1 92.44 99 PHE A CA 1
ATOM 766 C C . PHE A 1 99 ? 0.474 -27.359 -6.129 1 92.44 99 PHE A C 1
ATOM 768 O O . PHE A 1 99 ? -0.698 -27.547 -6.457 1 92.44 99 PHE A O 1
ATOM 775 N N . TYR A 1 100 ? 1.175 -28.266 -5.617 1 91.81 100 TYR A N 1
ATOM 776 C CA . TYR A 1 100 ? 0.677 -29.625 -5.484 1 91.81 100 TYR A CA 1
ATOM 777 C C . TYR A 1 100 ? -0.451 -29.703 -4.465 1 91.81 100 TYR A C 1
ATOM 779 O O . TYR A 1 100 ? -1.439 -30.406 -4.672 1 91.81 100 TYR A O 1
ATOM 787 N N . THR A 1 101 ? -0.335 -29 -3.363 1 89 101 THR A N 1
ATOM 788 C CA . THR A 1 101 ? -1.351 -29.016 -2.316 1 89 101 THR A CA 1
ATOM 789 C C . THR A 1 101 ? -2.688 -28.516 -2.855 1 89 101 THR A C 1
ATOM 791 O O . THR A 1 101 ? -3.734 -29.109 -2.582 1 89 101 THR A O 1
ATOM 794 N N . PHE A 1 102 ? -2.684 -27.516 -3.656 1 88.94 102 PHE A N 1
ATOM 795 C CA . PHE A 1 102 ? -3.904 -26.906 -4.18 1 88.94 102 PHE A CA 1
ATOM 796 C C . PHE A 1 102 ? -4.539 -27.812 -5.238 1 88.94 102 PHE A C 1
ATOM 798 O O . PHE A 1 102 ? -5.738 -28.094 -5.176 1 88.94 102 PHE A O 1
ATOM 805 N N . PHE A 1 103 ? -3.801 -28.328 -6.176 1 91.44 103 PHE A N 1
ATOM 806 C CA . PHE A 1 103 ? -4.375 -29.047 -7.309 1 91.44 103 PHE A CA 1
ATOM 807 C C . PHE A 1 103 ? -4.672 -30.5 -6.945 1 91.44 103 PHE A C 1
ATOM 809 O O . PHE A 1 103 ? -5.625 -31.094 -7.457 1 91.44 103 PHE A O 1
ATOM 816 N N . ALA A 1 104 ? -3.9 -31.078 -6.059 1 89.75 104 ALA A N 1
ATOM 817 C CA . ALA A 1 104 ? -4.16 -32.469 -5.629 1 89.75 104 ALA A CA 1
ATOM 818 C C . ALA A 1 104 ? -5.184 -32.5 -4.496 1 89.75 104 ALA A C 1
ATOM 820 O O . ALA A 1 104 ? -5.77 -33.531 -4.215 1 89.75 104 ALA A O 1
ATOM 821 N N . GLY A 1 105 ? -5.414 -31.312 -3.881 1 84.5 105 GLY A N 1
ATOM 822 C CA . GLY A 1 105 ? -6.312 -31.266 -2.736 1 84.5 105 GLY A CA 1
ATOM 823 C C . GLY A 1 105 ? -5.785 -32 -1.529 1 84.5 105 GLY A C 1
ATOM 824 O O . GLY A 1 105 ? -6.562 -32.562 -0.753 1 84.5 105 GLY A O 1
ATOM 825 N N . ASP A 1 106 ? -4.461 -32.25 -1.527 1 85.5 106 ASP A N 1
ATOM 826 C CA . ASP A 1 106 ? -3.809 -32.938 -0.423 1 85.5 106 ASP A CA 1
ATOM 827 C C . ASP A 1 106 ? -3.299 -31.953 0.624 1 85.5 106 ASP A C 1
ATOM 829 O O . ASP A 1 106 ? -2.227 -31.375 0.463 1 85.5 106 ASP A O 1
ATOM 833 N N . TYR A 1 107 ? -4.008 -31.859 1.698 1 83.75 107 TYR A N 1
ATOM 834 C CA . TYR A 1 107 ? -3.67 -30.891 2.738 1 83.75 107 TYR A CA 1
ATOM 835 C C . TYR A 1 107 ? -2.965 -31.578 3.904 1 83.75 107 TYR A C 1
ATOM 837 O O . TYR A 1 107 ? -2.924 -31.047 5.012 1 83.75 107 TYR A O 1
ATOM 845 N N . SER A 1 108 ? -2.373 -32.688 3.715 1 84.25 108 SER A N 1
ATOM 846 C CA . SER A 1 108 ? -1.735 -33.469 4.766 1 84.25 108 SER A CA 1
ATOM 847 C C . SER A 1 108 ? -0.458 -32.812 5.262 1 84.25 108 SER A C 1
ATOM 849 O O . SER A 1 108 ? -0.086 -32.938 6.426 1 84.25 108 SER A O 1
ATOM 851 N N . ARG A 1 109 ? 0.139 -32 4.371 1 83.5 109 ARG A N 1
ATOM 852 C CA . ARG A 1 109 ? 1.417 -31.422 4.77 1 83.5 109 ARG A CA 1
ATOM 853 C C . ARG A 1 109 ? 1.277 -29.938 5.055 1 83.5 109 ARG A C 1
ATOM 855 O O . ARG A 1 109 ? 2.271 -29.203 5.074 1 83.5 109 ARG A O 1
ATOM 862 N N . VAL A 1 110 ? 0.121 -29.516 5.27 1 86.44 110 VAL A N 1
ATOM 863 C CA . VAL A 1 110 ? -0.061 -28.125 5.672 1 86.44 110 VAL A CA 1
ATOM 864 C C . VAL A 1 110 ? 0.425 -27.938 7.105 1 86.44 110 VAL A C 1
ATOM 866 O O . VAL A 1 110 ? 0.009 -28.672 8.008 1 86.44 110 VAL A O 1
ATOM 869 N N . ALA A 1 111 ? 1.348 -27.031 7.309 1 89.31 111 ALA A N 1
ATOM 870 C CA . ALA A 1 111 ? 1.949 -26.781 8.617 1 89.31 111 ALA A CA 1
ATOM 871 C C . ALA A 1 111 ? 0.915 -26.234 9.594 1 89.31 111 ALA A C 1
ATOM 873 O O . ALA A 1 111 ? 0.069 -25.422 9.227 1 89.31 111 ALA A O 1
ATOM 874 N N . PRO A 1 112 ? 0.912 -26.734 10.781 1 89 112 PRO A N 1
ATOM 875 C CA . PRO A 1 112 ? -0.02 -26.219 11.789 1 89 112 PRO A CA 1
ATOM 876 C C . PRO A 1 112 ? 0.094 -24.719 11.992 1 89 112 PRO A C 1
ATOM 878 O O . PRO A 1 112 ? -0.897 -24.047 12.312 1 89 112 PRO A O 1
ATOM 881 N N . GLN A 1 113 ? 1.289 -24.203 11.781 1 90.75 113 GLN A N 1
ATOM 882 C CA . GLN A 1 113 ? 1.479 -22.766 11.906 1 90.75 113 GLN A CA 1
ATOM 883 C C . GLN A 1 113 ? 0.657 -22 10.875 1 90.75 113 GLN A C 1
ATOM 885 O O . GLN A 1 113 ? 0.141 -20.922 11.148 1 90.75 113 GLN A O 1
ATOM 890 N N . ASP A 1 114 ? 0.55 -22.594 9.758 1 91.31 114 ASP A N 1
ATOM 891 C CA . ASP A 1 114 ? -0.23 -21.953 8.703 1 91.31 114 ASP A CA 1
ATOM 892 C C . ASP A 1 114 ? -1.72 -21.969 9.039 1 91.31 114 ASP A C 1
ATOM 894 O O . ASP A 1 114 ? -2.443 -21.016 8.719 1 91.31 114 ASP A O 1
ATOM 898 N N . LEU A 1 115 ? -2.164 -23.031 9.68 1 89.94 115 LEU A N 1
ATOM 899 C CA . LEU A 1 115 ? -3.553 -23.094 10.117 1 89.94 115 LEU A CA 1
ATOM 900 C C . LEU A 1 115 ? -3.834 -22.047 11.18 1 89.94 115 LEU A C 1
ATOM 902 O O . LEU A 1 115 ? -4.867 -21.375 11.141 1 89.94 115 LEU A O 1
ATOM 906 N N . GLN A 1 116 ? -2.895 -21.906 12.062 1 91.5 116 GLN A N 1
ATOM 907 C CA . GLN A 1 116 ? -3.045 -20.906 13.109 1 91.5 116 GLN A CA 1
ATOM 908 C C . GLN A 1 116 ? -3.061 -19.484 12.523 1 91.5 116 GLN A C 1
ATOM 910 O O . GLN A 1 116 ? -3.801 -18.625 13 1 91.5 116 GLN A O 1
ATOM 915 N N . CYS A 1 117 ? -2.242 -19.25 11.539 1 91.94 117 CYS A N 1
ATOM 916 C CA . CYS A 1 117 ? -2.207 -17.953 10.875 1 91.94 117 CYS A CA 1
ATOM 917 C C . CYS A 1 117 ? -3.525 -17.656 10.172 1 91.94 117 CYS A C 1
ATOM 919 O O . CYS A 1 117 ? -3.992 -16.516 10.164 1 91.94 117 CYS A O 1
ATOM 921 N N . SER A 1 118 ? -4.125 -18.688 9.656 1 91.56 118 SER A N 1
ATOM 922 C CA . SER A 1 118 ? -5.41 -18.5 8.992 1 91.56 118 SER A CA 1
ATOM 923 C C . SER A 1 118 ? -6.512 -18.172 9.992 1 91.56 118 SER A C 1
ATOM 925 O O . SER A 1 118 ? -7.355 -17.312 9.734 1 91.56 118 SER A O 1
ATOM 927 N N . VAL A 1 119 ? -6.426 -18.844 11.086 1 93.12 119 VAL A N 1
ATOM 928 C CA . VAL A 1 119 ? -7.398 -18.562 12.141 1 93.12 119 VAL A CA 1
ATOM 929 C C . VAL A 1 119 ? -7.195 -17.141 12.672 1 93.12 119 VAL A C 1
ATOM 931 O O . VAL A 1 119 ? -8.156 -16.406 12.867 1 93.12 119 VAL A O 1
ATOM 934 N N . ALA A 1 120 ? -5.949 -16.812 12.82 1 94.81 120 ALA A N 1
ATOM 935 C CA . ALA A 1 120 ? -5.625 -15.477 13.305 1 94.81 120 ALA A CA 1
ATOM 936 C C . ALA A 1 120 ? -6.102 -14.406 12.32 1 94.81 120 ALA A C 1
ATOM 938 O O . ALA A 1 120 ? -6.531 -13.328 12.734 1 94.81 120 ALA A O 1
ATOM 939 N N . SER A 1 121 ? -5.965 -14.672 11.062 1 94.44 121 SER A N 1
ATOM 940 C CA . SER A 1 121 ? -6.414 -13.711 10.07 1 94.44 121 SER A CA 1
ATOM 941 C C . SER A 1 121 ? -7.922 -13.492 10.148 1 94.44 121 SER A C 1
ATOM 943 O O . SER A 1 121 ? -8.406 -12.375 9.969 1 94.44 121 SER A O 1
ATOM 945 N N . GLU A 1 122 ? -8.68 -14.555 10.469 1 94.19 122 GLU A N 1
ATOM 946 C CA . GLU A 1 122 ? -10.125 -14.445 10.609 1 94.19 122 GLU A CA 1
ATOM 947 C C . GLU A 1 122 ? -10.5 -13.648 11.859 1 94.19 122 GLU A C 1
ATOM 949 O O . GLU A 1 122 ? -11.422 -12.836 11.836 1 94.19 122 GLU A O 1
ATOM 954 N N . ILE A 1 123 ? -9.789 -13.859 12.852 1 95.75 123 ILE A N 1
ATOM 955 C CA . ILE A 1 123 ? -10.039 -13.133 14.094 1 95.75 123 ILE A CA 1
ATOM 956 C C . ILE A 1 123 ? -9.711 -11.648 13.891 1 95.75 123 ILE A C 1
ATOM 958 O O . ILE A 1 123 ? -10.453 -10.781 14.352 1 95.75 123 ILE A O 1
ATOM 962 N N . ALA A 1 124 ? -8.641 -11.422 13.195 1 96.19 124 ALA A N 1
ATOM 963 C CA . ALA A 1 124 ? -8.266 -10.039 12.914 1 96.19 124 ALA A CA 1
ATOM 964 C C . ALA A 1 124 ? -9.305 -9.359 12.023 1 96.19 124 ALA A C 1
ATOM 966 O O . ALA A 1 124 ? -9.594 -8.172 12.195 1 96.19 124 ALA A O 1
ATOM 967 N N . SER A 1 125 ? -9.836 -10.125 11.109 1 94.94 125 SER A N 1
ATOM 968 C CA . SER A 1 125 ? -10.867 -9.586 10.227 1 94.94 125 SER A CA 1
ATOM 969 C C . SER A 1 125 ? -12.141 -9.25 10.992 1 94.94 125 SER A C 1
ATOM 971 O O . SER A 1 125 ? -12.789 -8.242 10.719 1 94.94 125 SER A O 1
ATOM 973 N N . LEU A 1 126 ? -12.461 -10.086 11.93 1 95.44 126 LEU A N 1
ATOM 974 C CA . LEU A 1 126 ? -13.617 -9.82 12.781 1 95.44 126 LEU A CA 1
ATOM 975 C C . LEU A 1 126 ? -13.391 -8.586 13.641 1 95.44 126 LEU A C 1
ATOM 977 O O . LEU A 1 126 ? -14.273 -7.73 13.75 1 95.44 126 LEU A O 1
ATOM 981 N N . ALA A 1 127 ? -12.242 -8.531 14.195 1 96.81 127 ALA A N 1
ATOM 982 C CA . ALA A 1 127 ? -11.898 -7.383 15.023 1 96.81 127 ALA A CA 1
ATOM 983 C C . ALA A 1 127 ? -11.977 -6.086 14.219 1 96.81 127 ALA A C 1
ATOM 985 O O . ALA A 1 127 ? -12.508 -5.082 14.695 1 96.81 127 ALA A O 1
ATOM 986 N N . LEU A 1 128 ? -11.43 -6.125 13.016 1 96.69 128 LEU A N 1
ATOM 987 C CA . LEU A 1 128 ? -11.469 -4.938 12.164 1 96.69 128 LEU A CA 1
ATOM 988 C C . LEU A 1 128 ? -12.914 -4.547 11.844 1 96.69 128 LEU A C 1
ATOM 990 O O . LEU A 1 128 ? -13.25 -3.361 11.852 1 96.69 128 LEU A O 1
ATOM 994 N N . PHE A 1 129 ? -13.727 -5.535 11.555 1 95.69 129 PHE A N 1
ATOM 995 C CA . PHE A 1 129 ? -15.117 -5.27 11.219 1 95.69 129 PHE A CA 1
ATOM 996 C C . PHE A 1 129 ? -15.828 -4.562 12.375 1 95.69 129 PHE A C 1
ATOM 998 O O . PHE A 1 129 ? -16.547 -3.59 12.156 1 95.69 129 PHE A O 1
ATOM 1005 N N . ILE A 1 130 ? -15.602 -4.973 13.523 1 96.12 130 ILE A N 1
ATOM 1006 C CA . ILE A 1 130 ? -16.188 -4.367 14.719 1 96.12 130 ILE A CA 1
ATOM 1007 C C . ILE A 1 130 ? -15.68 -2.941 14.883 1 96.12 130 ILE A C 1
ATOM 1009 O O . ILE A 1 130 ? -16.453 -2.021 15.156 1 96.12 130 ILE A O 1
ATOM 1013 N N . MET A 1 131 ? -14.414 -2.787 14.648 1 95.88 131 MET A N 1
ATOM 1014 C CA . MET A 1 131 ? -13.812 -1.462 14.797 1 95.88 131 MET A CA 1
ATOM 1015 C C . MET A 1 131 ? -14.352 -0.506 13.734 1 95.88 131 MET A C 1
ATOM 1017 O O . MET A 1 131 ? -14.523 0.685 14 1 95.88 131 MET A O 1
ATOM 1021 N N . VAL A 1 132 ? -14.531 -1.012 12.555 1 94.88 132 VAL A N 1
ATOM 1022 C CA . VAL A 1 132 ? -15.094 -0.192 11.484 1 94.88 132 VAL A CA 1
ATOM 1023 C C . VAL A 1 132 ? -16.469 0.308 11.891 1 94.88 132 VAL A C 1
ATOM 1025 O O . VAL A 1 132 ? -16.797 1.485 11.711 1 94.88 132 VAL A O 1
ATOM 1028 N N . GLN A 1 133 ? -17.297 -0.586 12.484 1 94.69 133 GLN A N 1
ATOM 1029 C CA . GLN A 1 133 ? -18.625 -0.187 12.953 1 94.69 133 GLN A CA 1
ATOM 1030 C C . GLN A 1 133 ? -18.516 0.853 14.07 1 94.69 133 GLN A C 1
ATOM 1032 O O . GLN A 1 133 ? -19.297 1.806 14.102 1 94.69 133 GLN A O 1
ATOM 1037 N N . ALA A 1 134 ? -17.547 0.668 14.906 1 93 134 ALA A N 1
ATOM 1038 C CA . ALA A 1 134 ? -17.359 1.602 16.016 1 93 134 ALA A CA 1
ATOM 1039 C C . ALA A 1 134 ? -16.922 2.975 15.5 1 93 134 ALA A C 1
ATOM 1041 O O . ALA A 1 134 ? -17.422 4 15.969 1 93 134 ALA A O 1
ATOM 1042 N N . VAL A 1 135 ? -15.977 2.961 14.57 1 92.38 135 VAL A N 1
ATOM 1043 C CA . VAL A 1 135 ? -15.484 4.215 14.008 1 92.38 135 VAL A CA 1
ATOM 1044 C C . VAL A 1 135 ? -16.609 4.934 13.273 1 92.38 135 VAL A C 1
ATOM 1046 O O . VAL A 1 135 ? -16.766 6.148 13.406 1 92.38 135 VAL A O 1
ATOM 1049 N N . LEU A 1 136 ? -17.406 4.223 12.531 1 91.56 136 LEU A N 1
ATOM 1050 C CA . LEU A 1 136 ? -18.547 4.797 11.82 1 91.56 136 LEU A CA 1
ATOM 1051 C C . LEU A 1 136 ? -19.562 5.371 12.797 1 91.56 136 LEU A C 1
ATOM 1053 O O . LEU A 1 136 ? -20.062 6.484 12.602 1 91.56 136 LEU A O 1
ATOM 1057 N N . GLY A 1 137 ? -19.844 4.617 13.844 1 89.31 137 GLY A N 1
ATOM 1058 C CA . GLY A 1 137 ? -20.781 5.078 14.852 1 89.31 137 GLY A CA 1
ATOM 1059 C C . GLY A 1 137 ? -20.328 6.34 15.562 1 89.31 137 GLY A C 1
ATOM 1060 O O . GLY A 1 137 ? -21.109 7.27 15.75 1 89.31 137 GLY A O 1
ATOM 1061 N N . LEU A 1 138 ? -19.047 6.391 15.914 1 86.75 138 LEU A N 1
ATOM 1062 C CA . LEU A 1 138 ? -18.484 7.547 16.609 1 86.75 138 LEU A CA 1
ATOM 1063 C C . LEU A 1 138 ? -18.5 8.781 15.719 1 86.75 138 LEU A C 1
ATOM 1065 O O . LEU A 1 138 ? -18.828 9.875 16.172 1 86.75 138 LEU A O 1
ATOM 1069 N N . GLN A 1 139 ? -18.125 8.602 14.477 1 84 139 GLN A N 1
ATOM 1070 C CA . GLN A 1 139 ? -18.125 9.719 13.547 1 84 139 GLN A CA 1
ATOM 1071 C C . GLN A 1 139 ? -19.547 10.188 13.242 1 84 139 GLN A C 1
ATOM 1073 O O . GLN A 1 139 ? -19.766 11.383 13.023 1 84 139 GLN A O 1
ATOM 1078 N N . ALA A 1 140 ? -20.453 9.281 13.211 1 85 140 ALA A N 1
ATOM 1079 C CA . ALA A 1 140 ? -21.844 9.617 12.953 1 85 140 ALA A CA 1
ATOM 1080 C C . ALA A 1 140 ? -22.453 10.398 14.117 1 85 140 ALA A C 1
ATOM 1082 O O . ALA A 1 140 ? -23.344 11.219 13.922 1 85 140 ALA A O 1
ATOM 1083 N N . TRP A 1 141 ? -21.938 10.102 15.266 1 82.88 141 TRP A N 1
ATOM 1084 C CA . TRP A 1 141 ? -22.406 10.844 16.422 1 82.88 141 TRP A CA 1
ATOM 1085 C C . TRP A 1 141 ? -22.172 12.344 16.25 1 82.88 141 TRP A C 1
ATOM 1087 O O . TRP A 1 141 ? -23.016 13.164 16.625 1 82.88 141 TRP A O 1
ATOM 1097 N N . ALA A 1 142 ? -21.031 12.672 15.656 1 75.69 142 ALA A N 1
ATOM 1098 C CA . ALA A 1 142 ? -20.719 14.07 15.391 1 75.69 142 ALA A CA 1
ATOM 1099 C C . ALA A 1 142 ? -21.734 14.688 14.422 1 75.69 142 ALA A C 1
ATOM 1101 O O . ALA A 1 142 ? -22.109 15.852 14.555 1 75.69 142 ALA A O 1
ATOM 1102 N N . THR A 1 143 ? -22.156 13.93 13.5 1 79 143 THR A N 1
ATOM 1103 C CA . THR A 1 143 ? -23.125 14.398 12.508 1 79 143 THR A CA 1
ATOM 1104 C C . THR A 1 143 ? -24.516 14.508 13.109 1 79 143 THR A C 1
ATOM 1106 O O . THR A 1 143 ? -25.234 15.469 12.844 1 79 143 THR A O 1
ATOM 1109 N N . VAL A 1 144 ? -24.906 13.594 13.914 1 80.12 144 VAL A N 1
ATOM 1110 C CA . VAL A 1 144 ? -26.25 13.516 14.484 1 80.12 144 VAL A CA 1
ATOM 1111 C C . VAL A 1 144 ? -26.453 14.648 15.492 1 80.12 144 VAL A C 1
ATOM 1113 O O . VAL A 1 144 ? -27.562 15.141 15.672 1 80.12 144 VAL A O 1
ATOM 1116 N N . ASN A 1 145 ? -25.375 15.102 16.047 1 77.81 145 ASN A N 1
ATOM 1117 C CA . ASN A 1 145 ? -25.453 16.203 17 1 77.81 145 ASN A CA 1
ATOM 1118 C C . ASN A 1 145 ? -25.812 17.516 16.312 1 77.81 145 ASN A C 1
ATOM 1120 O O . ASN A 1 145 ? -26.25 18.469 16.969 1 77.81 145 ASN A O 1
ATOM 1124 N N . LEU A 1 146 ? -25.578 17.484 14.984 1 76.44 146 LEU A N 1
ATOM 1125 C CA . LEU A 1 146 ? -25.938 18.672 14.227 1 76.44 146 LEU A CA 1
ATOM 1126 C C . LEU A 1 146 ? -27.406 18.625 13.797 1 76.44 146 LEU A C 1
ATOM 1128 O O . LEU A 1 146 ? -27.953 19.641 13.367 1 76.44 146 LEU A O 1
ATOM 1132 N N . LEU A 1 147 ? -27.984 17.484 13.984 1 75.5 147 LEU A N 1
ATOM 1133 C CA . LEU A 1 147 ? -29.391 17.312 13.578 1 75.5 147 LEU A CA 1
ATOM 1134 C C . LEU A 1 147 ? -30.328 17.672 14.719 1 75.5 147 LEU A C 1
ATOM 1136 O O . LEU A 1 147 ? -29.938 17.656 15.891 1 75.5 147 LEU A O 1
ATOM 1140 N N . PRO A 1 148 ? -31.547 18.109 14.328 1 77.19 148 PRO A N 1
ATOM 1141 C CA . PRO A 1 148 ? -32.531 18.406 15.375 1 77.19 148 PRO A CA 1
ATOM 1142 C C . PRO A 1 148 ? -32.812 17.188 16.266 1 77.19 148 PRO A C 1
ATOM 1144 O O . PRO A 1 148 ? -32.531 16.062 15.891 1 77.19 148 PRO A O 1
ATOM 1147 N N . ALA A 1 149 ? -33.375 17.391 17.484 1 74.19 149 ALA A N 1
ATOM 1148 C CA . ALA A 1 149 ? -33.5 16.438 18.594 1 74.19 149 ALA A CA 1
ATOM 1149 C C . ALA A 1 149 ? -34.281 15.195 18.156 1 74.19 149 ALA A C 1
ATOM 1151 O O . ALA A 1 149 ? -33.938 14.078 18.531 1 74.19 149 ALA A O 1
ATOM 1152 N N . VAL A 1 150 ? -35.344 15.398 17.422 1 72 150 VAL A N 1
ATOM 1153 C CA . VAL A 1 150 ? -36.188 14.25 17.094 1 72 150 VAL A CA 1
ATOM 1154 C C . VAL A 1 150 ? -35.438 13.281 16.203 1 72 150 VAL A C 1
ATOM 1156 O O . VAL A 1 150 ? -35.531 12.062 16.359 1 72 150 VAL A O 1
ATOM 1159 N N . TRP A 1 151 ? -34.625 13.773 15.383 1 78.56 151 TRP A N 1
ATOM 1160 C CA . TRP A 1 151 ? -33.906 12.953 14.43 1 78.56 151 TRP A CA 1
ATOM 1161 C C . TRP A 1 151 ? -32.656 12.367 15.07 1 78.56 151 TRP A C 1
ATOM 1163 O O . TRP A 1 151 ? -32.125 11.352 14.609 1 78.56 151 TRP A O 1
ATOM 1173 N N . LYS A 1 152 ? -32.281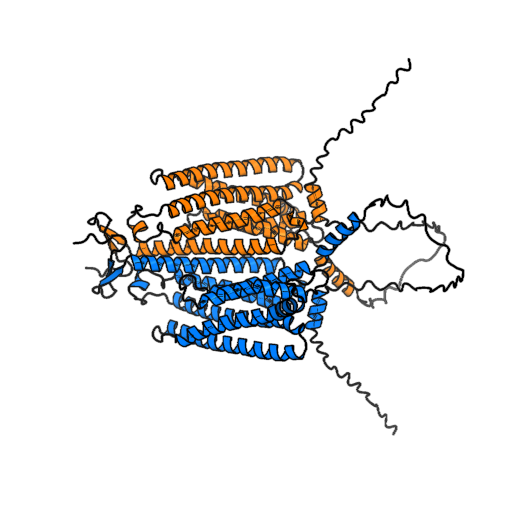 12.891 16.203 1 81.62 152 LYS A N 1
ATOM 1174 C CA . LYS A 1 152 ? -31.047 12.445 16.859 1 81.62 152 LYS A CA 1
ATOM 1175 C C . LYS A 1 152 ? -31.219 11.055 17.469 1 81.62 152 LYS A C 1
ATOM 1177 O O . LYS A 1 152 ? -30.438 10.141 17.156 1 81.62 152 LYS A O 1
ATOM 1182 N N . TRP A 1 153 ? -32.406 10.875 18.25 1 82.94 153 TRP A N 1
ATOM 1183 C CA . TRP A 1 153 ? -32.562 9.609 18.953 1 82.94 153 TRP A CA 1
ATOM 1184 C C . TRP A 1 153 ? -32.938 8.492 17.984 1 82.94 153 TRP A C 1
ATOM 1186 O O . TRP A 1 153 ? -32.5 7.352 18.141 1 82.94 153 TRP A O 1
ATOM 1196 N N . SER A 1 154 ? -33.656 8.789 17.031 1 85.12 154 SER A N 1
ATOM 1197 C CA . SER A 1 154 ? -34.031 7.781 16.047 1 85.12 154 SER A CA 1
ATOM 1198 C C . SER A 1 154 ? -32.812 7.332 15.242 1 85.12 154 SER A C 1
ATOM 1200 O O . SER A 1 154 ? -32.656 6.141 14.969 1 85.12 154 SER A O 1
ATOM 1202 N N . SER A 1 155 ? -31.969 8.242 14.906 1 87.19 155 SER A N 1
ATOM 1203 C CA . SER A 1 155 ? -30.766 7.906 14.141 1 87.19 155 SER A CA 1
ATOM 1204 C C . SER A 1 155 ? -29.797 7.086 14.969 1 87.19 155 SER A C 1
ATOM 1206 O O . SER A 1 155 ? -29.141 6.172 14.453 1 87.19 155 SER A O 1
ATOM 1208 N N . VAL A 1 156 ? -29.719 7.395 16.25 1 87.88 156 VAL A N 1
ATOM 1209 C CA . VAL A 1 156 ? -28.812 6.664 17.141 1 87.88 156 VAL A CA 1
ATOM 1210 C C . VAL A 1 156 ? -29.297 5.227 17.297 1 87.88 156 VAL A C 1
ATOM 1212 O O . VAL A 1 156 ? -28.516 4.285 17.219 1 87.88 156 VAL A O 1
ATOM 1215 N N . LEU A 1 157 ? -30.625 5.109 17.484 1 89.06 157 LEU A N 1
ATOM 1216 C CA . LEU A 1 157 ? -31.188 3.781 17.656 1 89.06 157 LEU A CA 1
ATOM 1217 C C . LEU A 1 157 ? -31.047 2.953 16.391 1 89.06 157 LEU A C 1
ATOM 1219 O O . LEU A 1 157 ? -30.703 1.774 16.438 1 89.06 157 LEU A O 1
ATOM 1223 N N . LEU A 1 158 ? -31.281 3.512 15.305 1 91.25 158 LEU A N 1
ATOM 1224 C CA . LEU A 1 158 ? -31.172 2.818 14.023 1 91.25 158 LEU A CA 1
ATOM 1225 C C . LEU A 1 158 ? -29.719 2.436 13.75 1 91.25 158 LEU A C 1
ATOM 1227 O O . LEU A 1 158 ? -29.438 1.341 13.25 1 91.25 158 LEU A O 1
ATOM 1231 N N . SER A 1 159 ? -28.828 3.348 14.008 1 92.31 159 SER A N 1
ATOM 1232 C CA . SER A 1 159 ? -27.406 3.053 13.82 1 92.31 159 SER A CA 1
ATOM 1233 C C . SER A 1 159 ? -26.969 1.888 14.703 1 92.31 159 SER A C 1
ATOM 1235 O O . SER A 1 159 ? -26.203 1.025 14.258 1 92.31 159 SER A O 1
ATOM 1237 N N . ALA A 1 160 ? -27.453 1.884 15.898 1 91.88 160 ALA A N 1
ATOM 1238 C CA . ALA A 1 160 ? -27.109 0.792 16.797 1 91.88 160 ALA A CA 1
ATOM 1239 C C . ALA A 1 160 ? -27.641 -0.539 16.281 1 91.88 160 ALA A C 1
ATOM 1241 O O . ALA A 1 160 ? -26.953 -1.556 16.328 1 91.88 160 ALA A O 1
ATOM 1242 N N . CYS A 1 161 ? -28.812 -0.508 15.789 1 93.56 161 CYS A N 1
ATOM 1243 C CA . CYS A 1 161 ? -29.438 -1.722 15.266 1 93.56 161 CYS A CA 1
ATOM 1244 C C . CYS A 1 161 ? -28.688 -2.236 14.047 1 93.56 161 CYS A C 1
ATOM 1246 O O . CYS A 1 161 ? -28.391 -3.43 13.945 1 93.56 161 CYS A O 1
ATOM 1248 N N . VAL A 1 162 ? -28.406 -1.403 13.172 1 94 162 VAL A N 1
ATOM 1249 C CA . VAL A 1 162 ? -27.688 -1.78 11.953 1 94 162 VAL A CA 1
ATOM 1250 C C . VAL A 1 162 ? -26.312 -2.334 12.305 1 94 162 VAL A C 1
ATOM 1252 O O . VAL A 1 162 ? -25.922 -3.391 11.805 1 94 162 VAL A O 1
ATOM 1255 N N . SER A 1 163 ? -25.578 -1.659 13.203 1 95.19 163 SER A N 1
ATOM 1256 C CA . SER A 1 163 ? -24.234 -2.086 13.57 1 95.19 163 SER A CA 1
ATOM 1257 C C . SER A 1 163 ? -24.266 -3.404 14.336 1 95.19 163 SER A C 1
ATOM 1259 O O . SER A 1 163 ? -23.453 -4.301 14.07 1 95.19 163 SER A O 1
ATOM 1261 N N . PHE A 1 164 ? -25.25 -3.559 15.234 1 95.44 164 PHE A N 1
ATOM 1262 C CA . PHE A 1 164 ? -25.312 -4.777 16.031 1 95.44 164 PHE A CA 1
ATOM 1263 C C . PHE A 1 164 ? -25.719 -5.965 15.164 1 95.44 164 PHE A C 1
ATOM 1265 O O . PHE A 1 164 ? -25.234 -7.078 15.352 1 95.44 164 PHE A O 1
ATOM 1272 N N . THR A 1 165 ? -26.625 -5.734 14.305 1 94.88 165 THR A N 1
ATOM 1273 C CA . THR A 1 165 ? -27.016 -6.801 13.391 1 94.88 165 THR A CA 1
ATOM 1274 C C . THR A 1 165 ? -25.859 -7.203 12.484 1 94.88 165 THR A C 1
ATOM 1276 O O . THR A 1 165 ? -25.594 -8.391 12.297 1 94.88 165 THR A O 1
ATOM 1279 N N . ALA A 1 166 ? -25.156 -6.203 11.984 1 94.31 166 ALA A N 1
ATOM 1280 C CA . ALA A 1 166 ? -24.016 -6.484 11.125 1 94.31 166 ALA A CA 1
ATOM 1281 C C . ALA A 1 166 ? -22.938 -7.25 11.891 1 94.31 166 ALA A C 1
ATOM 1283 O O . ALA A 1 166 ? -22.391 -8.242 11.391 1 94.31 166 ALA A O 1
ATOM 1284 N N . ILE A 1 167 ? -22.672 -6.844 13.086 1 96.06 167 ILE A N 1
ATOM 1285 C CA . ILE A 1 167 ? -21.656 -7.492 13.906 1 96.06 167 ILE A CA 1
ATOM 1286 C C . ILE A 1 167 ? -22.109 -8.914 14.25 1 96.06 167 ILE A C 1
ATOM 1288 O O . ILE A 1 167 ? -21.297 -9.852 14.203 1 96.06 167 ILE A O 1
ATOM 1292 N N . GLY A 1 168 ? -23.344 -9.078 14.586 1 95.44 168 GLY A N 1
ATOM 1293 C CA . GLY A 1 168 ? -23.859 -10.398 14.938 1 95.44 168 GLY A CA 1
ATOM 1294 C C . GLY A 1 168 ? -23.719 -11.414 13.82 1 95.44 168 GLY A C 1
ATOM 1295 O O . GLY A 1 168 ? -23.234 -12.523 14.047 1 95.44 168 GLY A O 1
ATOM 1296 N N . ILE A 1 169 ? -24.047 -11.047 12.695 1 94.31 169 ILE A N 1
ATOM 1297 C CA . ILE A 1 169 ? -23.969 -11.945 11.547 1 94.31 169 ILE A CA 1
ATOM 1298 C C . ILE A 1 169 ? -22.5 -12.211 11.219 1 94.31 169 ILE A C 1
ATOM 1300 O O . ILE A 1 169 ? -22.125 -13.328 10.836 1 94.31 169 ILE A O 1
ATOM 1304 N N . ARG A 1 170 ? -21.672 -11.211 11.305 1 94.44 170 ARG A N 1
ATOM 1305 C CA . ARG A 1 170 ? -20.25 -11.383 11.039 1 94.44 170 ARG A CA 1
ATOM 1306 C C . ARG A 1 170 ? -19.609 -12.352 12.039 1 94.44 170 ARG A C 1
ATOM 1308 O O . ARG A 1 170 ? -18.719 -13.125 11.68 1 94.44 170 ARG A O 1
ATOM 1315 N N . VAL A 1 171 ? -20.062 -12.266 13.281 1 95.19 171 VAL A N 1
ATOM 1316 C CA . VAL A 1 171 ? -19.562 -13.18 14.297 1 95.19 171 VAL A CA 1
ATOM 1317 C C . VAL A 1 171 ? -19.969 -14.609 13.945 1 95.19 171 VAL A C 1
ATOM 1319 O O . VAL A 1 171 ? -19.141 -15.531 14.031 1 95.19 171 VAL A O 1
ATOM 1322 N N . ALA A 1 172 ? -21.172 -14.789 13.523 1 93.31 172 ALA A N 1
ATOM 1323 C CA . ALA A 1 172 ? -21.641 -16.109 13.109 1 93.31 172 ALA A CA 1
ATOM 1324 C C . ALA A 1 172 ? -20.828 -16.641 11.93 1 93.31 172 ALA A C 1
ATOM 1326 O O . ALA A 1 172 ? -20.453 -17.812 11.891 1 93.31 172 ALA A O 1
ATOM 1327 N N . SER A 1 173 ? -20.578 -15.781 11.031 1 91.88 173 SER A N 1
ATOM 1328 C CA . SER A 1 173 ? -19.781 -16.172 9.867 1 91.88 173 SER A CA 1
ATOM 1329 C C . SER A 1 173 ? -18.359 -16.516 10.266 1 91.88 173 SER A C 1
ATOM 1331 O O . SER A 1 173 ? -17.781 -17.484 9.766 1 91.88 173 SER A O 1
ATOM 1333 N N . ALA A 1 174 ? -17.781 -15.719 11.148 1 93.06 174 ALA A N 1
ATOM 1334 C CA . ALA A 1 174 ? -16.406 -15.969 11.594 1 93.06 174 ALA A CA 1
ATOM 1335 C C . ALA A 1 174 ? -16.297 -17.297 12.328 1 93.06 174 ALA A C 1
ATOM 1337 O O . ALA A 1 174 ? -15.344 -18.047 12.133 1 93.06 174 ALA A O 1
ATOM 1338 N N . VAL A 1 175 ? -17.297 -17.609 13.164 1 92.12 175 VAL A N 1
ATOM 1339 C CA . VAL A 1 175 ? -17.312 -18.875 13.891 1 92.12 175 VAL A CA 1
ATOM 1340 C C . VAL A 1 175 ? -17.406 -20.031 12.906 1 92.12 175 VAL A C 1
ATOM 1342 O O . VAL A 1 175 ? -16.719 -21.047 13.055 1 92.12 175 VAL A O 1
ATOM 1345 N N . GLY A 1 176 ? -18.25 -19.891 11.93 1 89.31 176 GLY A N 1
ATOM 1346 C CA . GLY A 1 176 ? -18.359 -20.922 10.914 1 89.31 176 GLY A CA 1
ATOM 1347 C C . GLY A 1 176 ? -17.078 -21.125 10.133 1 89.31 176 GLY A C 1
ATOM 1348 O O . GLY A 1 176 ? -16.688 -22.266 9.867 1 89.31 176 GLY A O 1
ATOM 1349 N N . GLN A 1 177 ? -16.422 -20.062 9.781 1 90.31 177 GLN A N 1
ATOM 1350 C CA . GLN A 1 177 ? -15.18 -20.156 9.023 1 90.31 177 GLN A CA 1
ATOM 1351 C C . GLN A 1 177 ? -14.07 -20.781 9.859 1 90.31 177 GLN A C 1
ATOM 1353 O O . GLN A 1 177 ? -13.305 -21.609 9.359 1 90.31 177 GLN A O 1
ATOM 1358 N N . ILE A 1 178 ? -13.961 -20.391 11.133 1 90.88 178 ILE A N 1
ATOM 1359 C CA . ILE A 1 178 ? -12.93 -20.922 12.016 1 90.88 178 ILE A CA 1
ATOM 1360 C C . ILE A 1 178 ? -13.164 -22.422 12.234 1 90.88 178 ILE A C 1
ATOM 1362 O O . ILE A 1 178 ? -12.211 -23.203 12.234 1 90.88 178 ILE A O 1
ATOM 1366 N N . ARG A 1 179 ? -14.422 -22.859 12.328 1 89.69 179 ARG A N 1
ATOM 1367 C CA . ARG A 1 179 ? -14.742 -24.281 12.484 1 89.69 179 ARG A CA 1
ATOM 1368 C C . ARG A 1 179 ? -14.359 -25.062 11.227 1 89.69 179 ARG A C 1
ATOM 1370 O O . ARG A 1 179 ? -13.836 -26.172 11.312 1 89.69 179 ARG A O 1
ATOM 1377 N N . PHE A 1 180 ? -14.625 -24.438 10.156 1 85.19 180 PHE A N 1
ATOM 1378 C CA . PHE A 1 180 ? -14.281 -25.078 8.891 1 85.19 180 PHE A CA 1
ATOM 1379 C C . PHE A 1 180 ? -12.773 -25.234 8.766 1 85.19 180 PHE A C 1
ATOM 1381 O O . PHE A 1 180 ? -12.289 -26.281 8.312 1 85.19 180 PHE A O 1
ATOM 1388 N N . MET A 1 181 ? -12.023 -24.219 9.172 1 83.69 181 MET A N 1
ATOM 1389 C CA . MET A 1 181 ? -10.562 -24.266 9.062 1 83.69 181 MET A CA 1
ATOM 1390 C C . MET A 1 181 ? -9.984 -25.328 9.992 1 83.69 181 MET A C 1
ATOM 1392 O O . MET A 1 181 ? -9.008 -26 9.648 1 83.69 181 MET A O 1
ATOM 1396 N N . LEU A 1 182 ? -10.609 -25.531 11.109 1 84.31 182 LEU A N 1
ATOM 1397 C CA . LEU A 1 182 ? -10.078 -26.438 12.117 1 84.31 182 LEU A CA 1
ATOM 1398 C C . LEU A 1 182 ? -10.508 -27.875 11.82 1 84.31 182 LEU A C 1
ATOM 1400 O O . LEU A 1 182 ? -9.75 -28.812 12.062 1 84.31 182 LEU A O 1
ATOM 1404 N N . THR A 1 183 ? -11.68 -28.047 11.172 1 82.38 183 THR A N 1
ATOM 1405 C CA . THR A 1 183 ? -12.18 -29.406 10.992 1 82.38 183 THR A CA 1
ATOM 1406 C C . THR A 1 183 ? -12.133 -29.797 9.516 1 82.38 183 THR A C 1
ATOM 1408 O O . THR A 1 183 ? -12.211 -30.984 9.18 1 82.38 183 THR A O 1
ATOM 1411 N N . LEU A 1 184 ? -11.891 -28.922 8.664 1 72.12 184 LEU A N 1
ATOM 1412 C CA . LEU A 1 184 ? -11.891 -29.109 7.215 1 72.12 184 LEU A CA 1
ATOM 1413 C C . LEU A 1 184 ? -13.109 -29.906 6.773 1 72.12 184 LEU A C 1
ATOM 1415 O O . LEU A 1 184 ? -13.078 -30.578 5.734 1 72.12 184 LEU A O 1
ATOM 1419 N N . SER A 1 185 ? -14.203 -30.047 7.445 1 73.75 185 SER A N 1
ATOM 1420 C CA . SER A 1 185 ? -15.375 -30.828 7.09 1 73.75 185 SER A CA 1
ATOM 1421 C C . SER A 1 185 ? -16.641 -29.984 7.082 1 73.75 185 SER A C 1
ATOM 1423 O O . SER A 1 185 ? -17.5 -30.156 6.223 1 73.75 185 SER A O 1
ATOM 1425 N N . ASP A 1 186 ? -16.75 -29.062 7.883 1 71 186 ASP A N 1
ATOM 1426 C CA . ASP A 1 186 ? -17.969 -28.25 8.008 1 71 186 ASP A CA 1
ATOM 1427 C C . ASP A 1 186 ? -17.906 -27.031 7.102 1 71 186 ASP A C 1
ATOM 1429 O O . ASP A 1 186 ? -17.344 -26 7.48 1 71 186 ASP A O 1
ATOM 1433 N N . THR A 1 187 ? -18.406 -27.281 5.844 1 77.06 187 THR A N 1
ATOM 1434 C CA . THR A 1 187 ? -18.406 -26.141 4.93 1 77.06 187 THR A CA 1
ATOM 1435 C C . THR A 1 187 ? -19.266 -25.016 5.469 1 77.06 187 THR A C 1
ATOM 1437 O O . THR A 1 187 ? -20.375 -25.234 5.949 1 77.06 187 THR A O 1
ATOM 1440 N N . PRO A 1 188 ? -18.609 -23.859 5.512 1 75.06 188 PRO A N 1
ATOM 1441 C CA . PRO A 1 188 ? -19.359 -22.719 5.992 1 75.06 188 PRO A CA 1
ATOM 1442 C C . PRO A 1 188 ? -20.609 -22.422 5.148 1 75.06 188 PRO A C 1
ATOM 1444 O O . PRO A 1 188 ? -20.625 -22.734 3.953 1 75.06 188 PRO A O 1
ATOM 1447 N N . SER A 1 189 ? -21.656 -21.984 5.812 1 79.69 189 SER A N 1
ATOM 1448 C CA . SER A 1 189 ? -22.922 -21.672 5.141 1 79.69 189 SER A CA 1
ATOM 1449 C C . SER A 1 189 ? -22.734 -20.531 4.145 1 79.69 189 SER A C 1
ATOM 1451 O O . SER A 1 189 ? -22.281 -19.438 4.512 1 79.69 189 SER A O 1
ATOM 1453 N N . VAL A 1 190 ? -23.031 -20.812 2.967 1 81.75 190 VAL A N 1
ATOM 1454 C CA . VAL A 1 190 ? -22.953 -19.812 1.905 1 81.75 190 VAL A CA 1
ATOM 1455 C C . VAL A 1 190 ? -23.922 -18.672 2.203 1 81.75 190 VAL A C 1
ATOM 1457 O O . VAL A 1 190 ? -23.641 -17.5 1.929 1 81.75 190 VAL A O 1
ATOM 1460 N N . LEU A 1 191 ? -24.969 -19.047 2.854 1 83.5 191 LEU A N 1
ATOM 1461 C CA . LEU A 1 191 ? -26 -18.062 3.178 1 83.5 191 LEU A CA 1
ATOM 1462 C C . LEU A 1 191 ? -25.469 -17.047 4.188 1 83.5 191 LEU A C 1
ATOM 1464 O O . LEU A 1 191 ? -25.672 -15.844 4.031 1 83.5 191 LEU A O 1
ATOM 1468 N N . VAL A 1 192 ? -24.797 -17.578 5.148 1 85.38 192 VAL A N 1
ATOM 1469 C CA . VAL A 1 192 ? -24.266 -16.703 6.176 1 85.38 192 VAL A CA 1
ATOM 1470 C C . VAL A 1 192 ? -23.203 -15.789 5.566 1 85.38 192 VAL A C 1
ATOM 1472 O O . VAL A 1 192 ? -23.109 -14.602 5.91 1 85.38 192 VAL A O 1
ATOM 1475 N N . ALA A 1 193 ? -22.406 -16.281 4.664 1 81.31 193 ALA A N 1
ATOM 1476 C CA . ALA A 1 193 ? -21.375 -15.492 3.99 1 81.31 193 ALA A CA 1
ATOM 1477 C C . ALA A 1 193 ? -22.016 -14.391 3.143 1 81.31 193 ALA A C 1
ATOM 1479 O O . ALA A 1 193 ? -21.531 -13.25 3.125 1 81.31 193 ALA A O 1
ATOM 1480 N N . LEU A 1 194 ? -23.094 -14.727 2.51 1 83.25 194 LEU A N 1
ATOM 1481 C CA . LEU A 1 194 ? -23.797 -13.758 1.685 1 83.25 194 LEU A CA 1
ATOM 1482 C C . LEU A 1 194 ? -24.438 -12.672 2.547 1 83.25 194 LEU A C 1
ATOM 1484 O O . LEU A 1 194 ? -24.359 -11.484 2.215 1 83.25 194 LEU A O 1
ATOM 1488 N N . LEU A 1 195 ? -24.953 -13.086 3.613 1 85.75 195 LEU A N 1
ATOM 1489 C CA . LEU A 1 195 ? -25.609 -12.141 4.516 1 85.75 195 LEU A CA 1
ATOM 1490 C C . LEU A 1 195 ? -24.578 -11.188 5.125 1 85.75 195 LEU A C 1
ATOM 1492 O O . LEU A 1 195 ? -24.859 -10 5.324 1 85.75 195 LEU A O 1
ATOM 1496 N N . THR A 1 196 ? -23.453 -11.75 5.477 1 86.12 196 THR A N 1
ATOM 1497 C CA . THR A 1 196 ? -22.391 -10.914 6.027 1 86.12 196 THR A CA 1
ATOM 1498 C C . THR A 1 196 ? -21.953 -9.844 5.023 1 86.12 196 THR A C 1
ATOM 1500 O O . THR A 1 196 ? -21.781 -8.68 5.383 1 86.12 196 THR A O 1
ATOM 1503 N N . SER A 1 197 ? -21.797 -10.227 3.742 1 83.69 197 SER A N 1
ATOM 1504 C CA . SER A 1 197 ? -21.406 -9.289 2.697 1 83.69 197 SER A CA 1
ATOM 1505 C C . SER A 1 197 ? -22.484 -8.234 2.463 1 83.69 197 SER A C 1
ATOM 1507 O O . SER A 1 197 ? -22.172 -7.051 2.332 1 83.69 197 SER A O 1
ATOM 1509 N N . VAL A 1 198 ? -23.703 -8.641 2.506 1 84.69 198 VAL A N 1
ATOM 1510 C CA . VAL A 1 198 ? -24.828 -7.738 2.248 1 84.69 198 VAL A CA 1
ATOM 1511 C C . VAL A 1 198 ? -24.984 -6.77 3.42 1 84.69 198 VAL A C 1
ATOM 1513 O O . VAL A 1 198 ? -25.141 -5.566 3.219 1 84.69 198 VAL A O 1
ATOM 1516 N N . MET A 1 199 ? -24.938 -7.332 4.582 1 87.38 199 MET A N 1
ATOM 1517 C CA . MET A 1 199 ? -25.094 -6.484 5.758 1 87.38 199 MET A CA 1
ATOM 1518 C C . MET A 1 199 ? -23.922 -5.531 5.914 1 87.38 199 MET A C 1
ATOM 1520 O O . MET A 1 199 ? -24.078 -4.398 6.363 1 87.38 199 MET A O 1
ATOM 1524 N N . GLY A 1 200 ? -22.703 -6.012 5.59 1 86.75 200 GLY A N 1
ATOM 1525 C CA . GLY A 1 200 ? -21.547 -5.125 5.586 1 86.75 200 GLY A CA 1
ATOM 1526 C C . GLY A 1 200 ? -21.703 -3.967 4.617 1 86.75 200 GLY A C 1
ATOM 1527 O O . GLY A 1 200 ? -21.438 -2.816 4.98 1 86.75 200 GLY A O 1
ATOM 1528 N N . GLY A 1 201 ? -22.141 -4.277 3.441 1 86.56 201 GLY A N 1
ATOM 1529 C CA . GLY A 1 201 ? -22.391 -3.24 2.453 1 86.56 201 GLY A CA 1
ATOM 1530 C C . GLY A 1 201 ? -23.5 -2.287 2.855 1 86.56 201 GLY A C 1
ATOM 1531 O O . GLY A 1 201 ? -23.359 -1.069 2.715 1 86.56 201 GLY A O 1
ATOM 1532 N N . THR A 1 202 ? -24.516 -2.828 3.379 1 87.75 202 THR A N 1
ATOM 1533 C CA . THR A 1 202 ? -25.672 -2.033 3.789 1 87.75 202 THR A CA 1
ATOM 1534 C C . THR A 1 202 ? -25.297 -1.077 4.918 1 87.75 202 THR A C 1
ATOM 1536 O O . THR A 1 202 ? -25.734 0.07 4.945 1 87.75 202 THR A O 1
ATOM 1539 N N . SER A 1 203 ? -24.516 -1.564 5.863 1 91.69 203 SER A N 1
ATOM 1540 C CA . SER A 1 203 ? -24.078 -0.703 6.953 1 91.69 203 SER A CA 1
ATOM 1541 C C . SER A 1 203 ? -23.266 0.482 6.434 1 91.69 203 SER A C 1
ATOM 1543 O O . SER A 1 203 ? -23.5 1.623 6.84 1 91.69 203 SER A O 1
ATOM 1545 N N . ILE A 1 204 ? -22.359 0.238 5.531 1 89.19 204 ILE A N 1
ATOM 1546 C CA . ILE A 1 204 ? -21.547 1.303 4.965 1 89.19 204 ILE A CA 1
ATOM 1547 C C . ILE A 1 204 ? -22.422 2.289 4.207 1 89.19 204 ILE A C 1
ATOM 1549 O O . ILE A 1 204 ? -22.266 3.506 4.336 1 89.19 204 ILE A O 1
ATOM 1553 N N . PHE A 1 205 ? -23.406 1.741 3.523 1 89.25 205 PHE A N 1
ATOM 1554 C CA . PHE A 1 205 ? -24.344 2.582 2.783 1 89.25 205 PHE A CA 1
ATOM 1555 C C . PHE A 1 205 ? -25.172 3.445 3.734 1 89.25 205 PHE A C 1
ATOM 1557 O O . PHE A 1 205 ? -25.375 4.633 3.48 1 89.25 205 PHE A O 1
ATOM 1564 N N . TYR A 1 206 ? -25.609 2.896 4.746 1 91.19 206 TYR A N 1
ATOM 1565 C CA . TYR A 1 206 ? -26.422 3.6 5.738 1 91.19 206 TYR A CA 1
ATOM 1566 C C . TYR A 1 206 ? -25.641 4.754 6.355 1 91.19 206 TYR A C 1
ATOM 1568 O O . TYR A 1 206 ? -26.125 5.883 6.418 1 91.19 206 TYR A O 1
ATOM 1576 N N . TYR A 1 207 ? -24.422 4.504 6.824 1 90.88 207 TYR A N 1
ATOM 1577 C CA . TYR A 1 207 ? -23.625 5.535 7.477 1 90.88 207 TYR A CA 1
ATOM 1578 C C . TYR A 1 207 ? -23.219 6.621 6.488 1 90.88 207 TYR A C 1
ATOM 1580 O O . TYR A 1 207 ? -23.141 7.797 6.852 1 90.88 207 TYR A O 1
ATOM 1588 N N . CYS A 1 208 ? -22.969 6.148 5.273 1 86.88 208 CYS A N 1
ATOM 1589 C CA . CYS A 1 208 ? -22.672 7.148 4.25 1 86.88 208 CYS A CA 1
ATOM 1590 C C . CYS A 1 208 ? -23.875 8.078 4.047 1 86.88 208 CYS A C 1
ATOM 1592 O O . CYS A 1 208 ? -23.703 9.289 3.91 1 86.88 208 CYS A O 1
ATOM 1594 N N . ALA A 1 209 ? -25.047 7.492 3.99 1 86.06 209 ALA A N 1
ATOM 1595 C CA . ALA A 1 209 ? -26.25 8.297 3.859 1 86.06 209 ALA A CA 1
ATOM 1596 C C . ALA A 1 209 ? -26.422 9.242 5.051 1 86.06 209 ALA A C 1
ATOM 1598 O O . ALA A 1 209 ? -26.812 10.391 4.887 1 86.06 209 ALA A O 1
ATOM 1599 N N . LEU A 1 210 ? -26.141 8.758 6.191 1 85.88 210 LEU A N 1
ATOM 1600 C CA . LEU A 1 210 ? -26.25 9.562 7.406 1 85.88 210 LEU A CA 1
ATOM 1601 C C . LEU A 1 210 ? -25.281 10.734 7.371 1 85.88 210 LEU A C 1
ATOM 1603 O O . LEU A 1 210 ? -25.641 11.852 7.762 1 85.88 210 LEU A O 1
ATOM 1607 N N . PHE A 1 211 ? -24.016 10.492 6.906 1 83.19 211 PHE A N 1
ATOM 1608 C CA . PHE A 1 211 ? -23.016 11.539 6.812 1 83.19 211 PHE A CA 1
ATOM 1609 C C . PHE A 1 211 ? -23.422 12.594 5.785 1 83.19 211 PHE A C 1
ATOM 1611 O O . PHE A 1 211 ? -23.094 13.773 5.93 1 83.19 211 PHE A O 1
ATOM 1618 N N . ASN A 1 212 ? -24.156 12.164 4.805 1 80.62 212 ASN A N 1
ATOM 1619 C CA . ASN A 1 212 ? -24.484 13.055 3.697 1 80.62 212 ASN A CA 1
ATOM 1620 C C . ASN A 1 212 ? -25.875 13.648 3.844 1 80.62 212 ASN A C 1
ATOM 1622 O O . ASN A 1 212 ? -26.375 14.312 2.93 1 80.62 212 ASN A O 1
ATOM 1626 N N . VAL A 1 213 ? -26.516 13.344 4.941 1 76.94 213 VAL A N 1
ATOM 1627 C CA . VAL A 1 213 ? -27.891 13.773 5.121 1 76.94 213 VAL A CA 1
ATOM 1628 C C . VAL A 1 213 ? -27.969 15.297 5.094 1 76.94 213 VAL A C 1
ATOM 1630 O O . VAL A 1 213 ? -28.875 15.875 4.477 1 76.94 213 VAL A O 1
ATOM 1633 N N . LYS A 1 214 ? -27.016 15.938 5.699 1 72.62 214 LYS A N 1
ATOM 1634 C CA . LYS A 1 214 ? -27.031 17.391 5.719 1 72.62 214 LYS A CA 1
ATOM 1635 C C . LYS A 1 214 ? -26.719 17.969 4.336 1 72.62 214 LYS A C 1
ATOM 1637 O O . LYS A 1 214 ? -27.312 18.969 3.922 1 72.62 214 LYS A O 1
ATOM 1642 N N . LEU A 1 215 ? -25.641 17.328 3.74 1 69.94 215 LEU A N 1
ATOM 1643 C CA . LEU A 1 215 ? -25.281 17.781 2.404 1 69.94 215 LEU A CA 1
ATOM 1644 C C . LEU A 1 215 ? -26.453 17.625 1.438 1 69.94 215 LEU A C 1
ATOM 1646 O O . LEU A 1 215 ? -26.719 18.516 0.626 1 69.94 215 LEU A O 1
ATOM 1650 N N . VAL A 1 216 ? -27.109 16.547 1.589 1 69.44 216 VAL A N 1
ATOM 1651 C CA . VAL A 1 216 ? -28.219 16.25 0.687 1 69.44 216 VAL A CA 1
ATOM 1652 C C . VAL A 1 216 ? -29.391 17.188 0.984 1 69.44 216 VAL A C 1
ATOM 1654 O O . VAL A 1 216 ? -30.047 17.688 0.065 1 69.44 216 VAL A O 1
ATOM 1657 N N . SER A 1 217 ? -29.641 17.391 2.246 1 71.12 217 SER A N 1
ATOM 1658 C CA . SER A 1 217 ? -30.734 18.297 2.623 1 71.12 217 SER A CA 1
ATOM 1659 C C . SER A 1 217 ? -30.469 19.719 2.152 1 71.12 217 SER A C 1
ATOM 1661 O O . SER A 1 217 ? -31.375 20.406 1.704 1 71.12 217 SER A O 1
ATOM 1663 N N . HIS A 1 218 ? -29.203 20.094 2.295 1 69.94 218 HIS A N 1
ATOM 1664 C CA . HIS A 1 218 ? -28.828 21.422 1.827 1 69.94 218 HIS A CA 1
ATOM 1665 C C . HIS A 1 218 ? -28.938 21.516 0.31 1 69.94 218 HIS A C 1
ATOM 1667 O O . HIS A 1 218 ? -29.391 22.531 -0.217 1 69.94 218 HIS A O 1
ATOM 1673 N N . LEU A 1 219 ? -28.422 20.469 -0.312 1 64.81 219 LEU A N 1
ATOM 1674 C CA . LEU A 1 219 ? -28.5 20.438 -1.769 1 64.81 219 LEU A CA 1
ATOM 1675 C C . LEU A 1 219 ? -29.938 20.5 -2.244 1 64.81 219 LEU A C 1
ATOM 1677 O O . LEU A 1 219 ? -30.234 21.156 -3.248 1 64.81 219 LEU A O 1
ATOM 1681 N N . VAL A 1 220 ? -30.766 19.906 -1.576 1 64.81 220 VAL A N 1
ATOM 1682 C CA . VAL A 1 220 ? -32.188 19.859 -1.951 1 64.81 220 VAL A CA 1
ATOM 1683 C C . VAL A 1 220 ? -32.812 21.219 -1.687 1 64.81 220 VAL A C 1
ATOM 1685 O O . VAL A 1 220 ? -33.625 21.688 -2.477 1 64.81 220 VAL A O 1
ATOM 1688 N N . LYS A 1 221 ? -32.375 21.828 -0.592 1 64.44 221 LYS A N 1
ATOM 1689 C CA . LYS A 1 221 ? -32.969 23.094 -0.202 1 64.44 221 LYS A CA 1
ATOM 1690 C C . LYS A 1 221 ? -32.406 24.25 -1.003 1 64.44 221 LYS A C 1
ATOM 1692 O O . LYS A 1 221 ? -33.156 25.141 -1.425 1 64.44 221 LYS A O 1
ATOM 1697 N N . ASN A 1 222 ? -31.094 24.25 -1.016 1 66.12 222 ASN A N 1
ATOM 1698 C CA . ASN A 1 222 ? -30.469 25.438 -1.6 1 66.12 222 ASN A CA 1
ATOM 1699 C C . ASN A 1 222 ? -30.047 25.188 -3.043 1 66.12 222 ASN A C 1
ATOM 1701 O O . ASN A 1 222 ? -29.641 26.125 -3.74 1 66.12 222 ASN A O 1
ATOM 1705 N N . ARG A 1 223 ? -30.344 24.094 -3.557 1 60.62 223 ARG A N 1
ATOM 1706 C CA . ARG A 1 223 ? -29.984 23.688 -4.914 1 60.62 223 ARG A CA 1
ATOM 1707 C C . ARG A 1 223 ? -28.5 23.984 -5.188 1 60.62 223 ARG A C 1
ATOM 1709 O O . ARG A 1 223 ? -28.125 24.281 -6.32 1 60.62 223 ARG A O 1
ATOM 1716 N N . THR A 1 224 ? -27.75 24.344 -4.148 1 56.5 224 THR A N 1
ATOM 1717 C CA . THR A 1 224 ? -26.312 24.531 -4.324 1 56.5 224 THR A CA 1
ATOM 1718 C C . THR A 1 224 ? -25.531 23.5 -3.527 1 56.5 224 THR A C 1
ATOM 1720 O O . THR A 1 224 ? -25.953 23.094 -2.443 1 56.5 224 THR A O 1
ATOM 1723 N N . PHE A 1 225 ? -24.688 22.859 -4.129 1 55.72 225 PHE A N 1
ATOM 1724 C CA . PHE A 1 225 ? -23.969 21.703 -3.596 1 55.72 225 PHE A CA 1
ATOM 1725 C C . PHE A 1 225 ? -23.188 22.094 -2.346 1 55.72 225 PHE A C 1
ATOM 1727 O O . PHE A 1 225 ? -23.172 21.344 -1.364 1 55.72 225 PHE A O 1
ATOM 1734 N N . LEU A 1 226 ? -22.156 23.078 -2.311 1 56.25 226 LEU A N 1
ATOM 1735 C CA . LEU A 1 226 ? -21.266 23.375 -1.206 1 56.25 226 LEU A CA 1
ATOM 1736 C C . LEU A 1 226 ? -21.641 24.688 -0.532 1 56.25 226 LEU A C 1
ATOM 1738 O O . LEU A 1 226 ? -21.844 25.703 -1.205 1 56.25 226 LEU A O 1
ATOM 1742 N N . PRO A 1 227 ? -22.203 24.641 0.775 1 52.41 227 PRO A N 1
ATOM 1743 C CA . PRO A 1 227 ? -22.406 25.922 1.438 1 52.41 227 PRO A CA 1
ATOM 1744 C C . PRO A 1 227 ? -21.172 26.812 1.404 1 52.41 227 PRO A C 1
ATOM 1746 O O . PRO A 1 227 ? -20.047 26.328 1.248 1 52.41 227 PRO A O 1
ATOM 1749 N N . THR A 1 228 ? -21.234 28.078 1.194 1 49.41 228 THR A N 1
ATOM 1750 C CA . THR A 1 228 ? -20.141 29.047 1.19 1 49.41 228 THR A CA 1
ATOM 1751 C C . THR A 1 228 ? -19.188 28.797 2.361 1 49.41 228 THR A C 1
ATOM 1753 O O . THR A 1 228 ? -19.641 28.609 3.496 1 49.41 228 THR A O 1
ATOM 1756 N N . ARG A 1 229 ? -17.922 28.344 2.166 1 56.41 229 ARG A N 1
ATOM 1757 C CA . ARG A 1 229 ? -16.812 28.031 3.076 1 56.41 229 ARG A CA 1
ATOM 1758 C C . ARG A 1 229 ? -16.766 29.031 4.227 1 56.41 229 ARG A C 1
ATOM 1760 O O . ARG A 1 229 ? -16.375 28.688 5.344 1 56.41 229 ARG A O 1
ATOM 1767 N N . ARG A 1 230 ? -17.453 30.391 3.959 1 55.09 230 ARG A N 1
ATOM 1768 C CA . ARG A 1 230 ? -17.344 31.531 4.848 1 55.09 230 ARG A CA 1
ATOM 1769 C C . ARG A 1 230 ? -18.344 31.438 6 1 55.09 230 ARG A C 1
ATOM 1771 O O . ARG A 1 230 ? -19.547 31.312 5.777 1 55.09 230 ARG A O 1
ATOM 1778 N N . GLY A 1 231 ? -18.109 30.219 6.867 1 58.84 231 GLY A N 1
ATOM 1779 C CA . GLY A 1 231 ? -18.953 30.219 8.055 1 58.84 231 GLY A CA 1
ATOM 1780 C C . GLY A 1 231 ? -19.203 28.828 8.609 1 58.84 231 GLY A C 1
ATOM 1781 O O . GLY A 1 231 ? -20 28.656 9.539 1 58.84 231 GLY A O 1
ATOM 1782 N N . LEU A 1 232 ? -18.391 27.922 8.031 1 69.19 232 LEU A N 1
ATOM 1783 C CA . LEU A 1 232 ? -18.688 26.578 8.492 1 69.19 232 LEU A CA 1
ATOM 1784 C C . LEU A 1 232 ? -17.906 26.234 9.758 1 69.19 232 LEU A C 1
ATOM 1786 O O . LEU A 1 232 ? -16.734 26.594 9.867 1 69.19 232 LEU A O 1
ATOM 1790 N N . SER A 1 233 ? -18.625 25.766 10.766 1 70.56 233 SER A N 1
ATOM 1791 C CA . SER A 1 233 ? -17.984 25.266 11.977 1 70.56 233 SER A CA 1
ATOM 1792 C C . SER A 1 233 ? -17.094 24.062 11.672 1 70.56 233 SER A C 1
ATOM 1794 O O . SER A 1 233 ? -17.219 23.438 10.617 1 70.56 233 SER A O 1
ATOM 1796 N N . ALA A 1 234 ? -16.125 23.891 12.484 1 71.19 234 ALA A N 1
ATOM 1797 C CA . ALA A 1 234 ? -15.195 22.766 12.352 1 71.19 234 ALA A CA 1
ATOM 1798 C C . ALA A 1 234 ? -15.93 21.453 12.188 1 71.19 234 ALA A C 1
ATOM 1800 O O . ALA A 1 234 ? -15.516 20.578 11.414 1 71.19 234 ALA A O 1
ATOM 1801 N N . VAL A 1 235 ? -17 21.312 12.898 1 74.94 235 VAL A N 1
ATOM 1802 C CA . VAL A 1 235 ? -17.781 20.078 12.852 1 74.94 235 VAL A CA 1
ATOM 1803 C C . VAL A 1 235 ? -18.484 19.969 11.508 1 74.94 235 VAL A C 1
ATOM 1805 O O . VAL A 1 235 ? -18.578 18.875 10.945 1 74.94 235 VAL A O 1
ATOM 1808 N N . GLU A 1 236 ? -18.891 21.047 11.008 1 76.12 236 GLU A N 1
ATOM 1809 C CA . GLU A 1 236 ? -19.547 21.047 9.703 1 76.12 236 GLU A CA 1
ATOM 1810 C C . GLU A 1 236 ? -18.578 20.672 8.594 1 76.12 236 GLU A C 1
ATOM 1812 O O . GLU A 1 236 ? -18.922 19.938 7.668 1 76.12 236 GLU A O 1
ATOM 1817 N N . VAL A 1 237 ? -17.375 21.188 8.719 1 75.88 237 VAL A N 1
ATOM 1818 C CA . VAL A 1 237 ? -16.344 20.844 7.738 1 75.88 237 VAL A CA 1
ATOM 1819 C C . VAL A 1 237 ? -16.031 19.359 7.805 1 75.88 237 VAL A C 1
ATOM 1821 O O . VAL A 1 237 ? -15.867 18.703 6.773 1 75.88 237 VAL A O 1
ATOM 1824 N N . LEU A 1 238 ? -15.992 18.875 8.953 1 77.31 238 LEU A N 1
ATOM 1825 C CA . LEU A 1 238 ? -15.742 17.453 9.148 1 77.31 238 LEU A CA 1
ATOM 1826 C C . LEU A 1 238 ? -16.828 16.609 8.5 1 77.31 238 LEU A C 1
ATOM 1828 O O . LEU A 1 238 ? -16.547 15.617 7.832 1 77.31 238 LEU A O 1
ATOM 1832 N N . VAL A 1 239 ? -18.031 17.016 8.695 1 75.88 239 VAL A N 1
ATOM 1833 C CA . VAL A 1 239 ? -19.172 16.266 8.18 1 75.88 239 VAL A CA 1
ATOM 1834 C C . VAL A 1 239 ? -19.172 16.281 6.656 1 75.88 239 VAL A C 1
ATOM 1836 O O . VAL A 1 239 ? -19.422 15.266 6.008 1 75.88 239 VAL A O 1
ATOM 1839 N N . ILE A 1 240 ? -18.828 17.375 6.133 1 76.69 240 ILE A N 1
ATOM 1840 C CA . ILE A 1 240 ? -18.797 17.516 4.68 1 76.69 240 ILE A CA 1
ATOM 1841 C C . ILE A 1 240 ? -17.656 16.672 4.102 1 76.69 240 ILE A C 1
ATOM 1843 O O . ILE A 1 240 ? -17.844 15.969 3.111 1 76.69 240 ILE A O 1
ATOM 1847 N N . THR A 1 241 ? -16.516 16.781 4.719 1 79.06 241 THR A N 1
ATOM 1848 C CA . THR A 1 241 ? -15.359 16.047 4.246 1 79.06 241 THR A CA 1
ATOM 1849 C C . THR A 1 241 ? -15.602 14.539 4.34 1 79.06 241 THR A C 1
ATOM 1851 O O . THR A 1 241 ? -15.32 13.797 3.395 1 79.06 241 THR A O 1
ATOM 1854 N N . ASN A 1 242 ? -16.156 14.148 5.402 1 81 242 ASN A N 1
ATOM 1855 C CA . ASN A 1 242 ? -16.469 12.734 5.578 1 81 242 ASN A CA 1
ATOM 1856 C C . ASN A 1 242 ? -17.531 12.266 4.574 1 81 242 ASN A C 1
ATOM 1858 O O . ASN A 1 242 ? -17.438 11.148 4.051 1 81 242 ASN A O 1
ATOM 1862 N N . GLY A 1 243 ? -18.5 13.102 4.383 1 80.69 243 GLY A N 1
ATOM 1863 C CA . GLY A 1 243 ? -19.547 12.758 3.424 1 80.69 243 GLY A CA 1
ATOM 1864 C C . GLY A 1 243 ? -19 12.516 2.027 1 80.69 243 GLY A C 1
ATOM 1865 O O . GLY A 1 243 ? -19.359 11.523 1.381 1 80.69 243 GLY A O 1
ATOM 1866 N N . ILE A 1 244 ? -18.062 13.25 1.641 1 79.31 244 ILE A N 1
ATOM 1867 C CA . ILE A 1 244 ? -17.484 13.148 0.304 1 79.31 244 ILE A CA 1
ATOM 1868 C C . ILE A 1 244 ? -16.562 11.93 0.233 1 79.31 244 ILE A C 1
ATOM 1870 O O . ILE A 1 244 ? -16.641 11.141 -0.709 1 79.31 244 ILE A O 1
ATOM 1874 N N . LEU A 1 245 ? -15.797 11.758 1.259 1 82.56 245 LEU A N 1
ATOM 1875 C CA . LEU A 1 245 ? -14.797 10.703 1.222 1 82.56 245 LEU A CA 1
ATOM 1876 C C . LEU A 1 245 ? -15.438 9.328 1.396 1 82.56 245 LEU A C 1
ATOM 1878 O O . LEU A 1 245 ? -14.938 8.336 0.869 1 82.56 245 LEU A O 1
ATOM 1882 N N . MET A 1 246 ? -16.547 9.305 2.002 1 87.12 246 MET A N 1
ATOM 1883 C CA . MET A 1 246 ? -17.188 8.023 2.295 1 87.12 246 MET A CA 1
ATOM 1884 C C . MET A 1 246 ? -17.891 7.477 1.058 1 87.12 246 MET A C 1
ATOM 1886 O O . MET A 1 246 ? -18.281 6.309 1.028 1 87.12 246 MET A O 1
ATOM 1890 N N . ILE A 1 247 ? -17.953 8.211 0.053 1 85.62 247 ILE A N 1
ATOM 1891 C CA . ILE A 1 247 ? -18.5 7.73 -1.209 1 85.62 247 ILE A CA 1
ATOM 1892 C C . ILE A 1 247 ? -17.594 6.645 -1.787 1 85.62 247 ILE A C 1
ATOM 1894 O O . ILE A 1 247 ? -18.062 5.699 -2.418 1 85.62 247 ILE A O 1
ATOM 1898 N N . ILE A 1 248 ? -16.344 6.738 -1.454 1 86.12 248 ILE A N 1
ATOM 1899 C CA . ILE A 1 248 ? -15.367 5.816 -2.018 1 86.12 248 ILE A CA 1
ATOM 1900 C C . ILE A 1 248 ? -15.594 4.414 -1.457 1 86.12 248 ILE A C 1
ATOM 1902 O O . ILE A 1 248 ? -15.758 3.455 -2.215 1 86.12 248 ILE A O 1
ATOM 1906 N N . PRO A 1 249 ? -15.719 4.273 -0.191 1 87.56 249 PRO A N 1
ATOM 1907 C CA . PRO A 1 249 ? -16 2.934 0.334 1 87.56 249 PRO A CA 1
ATOM 1908 C C . PRO A 1 249 ? -17.344 2.379 -0.154 1 87.56 249 PRO A C 1
ATOM 1910 O O . PRO A 1 249 ? -17.484 1.164 -0.305 1 87.56 249 PRO A O 1
ATOM 1913 N N . VAL A 1 250 ? -18.344 3.264 -0.45 1 85.69 250 VAL A N 1
ATOM 1914 C CA . VAL A 1 250 ? -19.656 2.832 -0.926 1 85.69 250 VAL A CA 1
ATOM 1915 C C . VAL A 1 250 ? -19.516 2.23 -2.324 1 85.69 250 VAL A C 1
ATOM 1917 O O . VAL A 1 250 ? -20.172 1.231 -2.639 1 85.69 250 VAL A O 1
ATOM 1920 N N . ILE A 1 251 ? -18.672 2.756 -3.045 1 83.44 251 ILE A N 1
ATOM 1921 C CA . ILE A 1 251 ? -18.422 2.24 -4.387 1 83.44 251 ILE A CA 1
ATOM 1922 C C . ILE A 1 251 ? -17.797 0.85 -4.301 1 83.44 251 ILE A C 1
ATOM 1924 O O . ILE A 1 251 ? -18.219 -0.071 -5.008 1 83.44 251 ILE A O 1
ATOM 1928 N N . PHE A 1 252 ? -16.859 0.681 -3.455 1 83.25 252 PHE A N 1
ATOM 1929 C CA . PHE A 1 252 ? -16.219 -0.617 -3.289 1 83.25 252 PHE A CA 1
ATOM 1930 C C . PHE A 1 252 ? -17.188 -1.632 -2.701 1 83.25 252 PHE A C 1
ATOM 1932 O O . PHE A 1 252 ? -17.172 -2.809 -3.066 1 83.25 252 PHE A O 1
ATOM 1939 N N . ALA A 1 253 ? -17.984 -1.188 -1.777 1 79.19 253 ALA A N 1
ATOM 1940 C CA . ALA A 1 253 ? -18.969 -2.084 -1.162 1 79.19 253 ALA A CA 1
ATOM 1941 C C . ALA A 1 253 ? -20.016 -2.533 -2.176 1 79.19 253 ALA A C 1
ATOM 1943 O O . ALA A 1 253 ? -20.484 -3.67 -2.121 1 79.19 253 ALA A O 1
ATOM 1944 N N . GLY A 1 254 ? -20.375 -1.705 -3.078 1 74.81 254 GLY A N 1
ATOM 1945 C CA . GLY A 1 254 ? -21.328 -2.025 -4.121 1 74.81 254 GLY A CA 1
ATOM 1946 C C . GLY A 1 254 ? -20.797 -3.029 -5.129 1 74.81 254 GLY A C 1
ATOM 1947 O O . GLY A 1 254 ? -21.547 -3.881 -5.617 1 74.81 254 GLY A O 1
ATOM 1948 N N . PHE A 1 255 ? -19.484 -2.99 -5.32 1 68.12 255 PHE A N 1
ATOM 1949 C CA . PHE A 1 255 ? -18.859 -3.906 -6.27 1 68.12 255 PHE A CA 1
ATOM 1950 C C . PHE A 1 255 ? -18.703 -5.297 -5.664 1 68.12 255 PHE A C 1
ATOM 1952 O O . PHE A 1 255 ? -18.609 -6.289 -6.387 1 68.12 255 PHE A O 1
ATOM 1959 N N . GLY A 1 256 ? -18.609 -5.363 -4.406 1 60.41 256 GLY A N 1
ATOM 1960 C CA . GLY A 1 256 ? -18.453 -6.656 -3.76 1 60.41 256 GLY A CA 1
ATOM 1961 C C . GLY A 1 256 ? -19.594 -7.609 -4.059 1 60.41 256 GLY A C 1
ATOM 1962 O O . GLY A 1 256 ? -19.422 -8.828 -4.031 1 60.41 256 GLY A O 1
ATOM 1963 N N . TRP A 1 257 ? -20.734 -7.109 -4.301 1 57.41 257 TRP A N 1
ATOM 1964 C CA . TRP A 1 257 ? -21.875 -7.98 -4.559 1 57.41 257 TRP A CA 1
ATOM 1965 C C . TRP A 1 257 ? -21.75 -8.656 -5.918 1 57.41 257 TRP A C 1
ATOM 1967 O O . TRP A 1 257 ? -22.266 -9.758 -6.121 1 57.41 257 TRP A O 1
ATOM 1977 N N . ARG A 1 258 ? -21.031 -7.965 -6.68 1 52.44 258 ARG A N 1
ATOM 1978 C CA . ARG A 1 258 ? -20.891 -8.625 -7.973 1 52.44 258 ARG A CA 1
ATOM 1979 C C . ARG A 1 258 ? -19.703 -9.586 -7.969 1 52.44 258 ARG A C 1
ATOM 1981 O O . ARG A 1 258 ? -18.688 -9.328 -7.32 1 52.44 258 ARG A O 1
ATOM 1988 N N . ASN A 1 259 ? -19.906 -10.773 -8.188 1 48.75 259 ASN A N 1
ATOM 1989 C CA . ASN A 1 259 ? -18.984 -11.883 -8.305 1 48.75 259 ASN A CA 1
ATOM 1990 C C . ASN A 1 259 ? -17.656 -11.445 -8.93 1 48.75 259 ASN A C 1
ATOM 1992 O O . ASN A 1 259 ? -17.094 -12.164 -9.758 1 48.75 259 ASN A O 1
ATOM 1996 N N . TRP A 1 260 ? -17.328 -10.234 -8.906 1 47.19 260 TRP A N 1
ATOM 1997 C CA . TRP A 1 260 ? -16 -9.992 -9.484 1 47.19 260 TRP A CA 1
ATOM 1998 C C . TRP A 1 260 ? -14.906 -10.594 -8.609 1 47.19 260 TRP A C 1
ATOM 2000 O O . TRP A 1 260 ? -14.492 -9.977 -7.629 1 47.19 260 TRP A O 1
ATOM 2010 N N . GLN A 1 261 ? -14.914 -11.867 -8.469 1 49.44 261 GLN A N 1
ATOM 2011 C CA . GLN A 1 261 ? -14.039 -12.75 -7.711 1 49.44 261 GLN A CA 1
ATOM 2012 C C . GLN A 1 261 ? -12.609 -12.227 -7.695 1 49.44 261 GLN A C 1
ATOM 2014 O O . GLN A 1 261 ? -11.891 -12.398 -6.707 1 49.44 261 GLN A O 1
ATOM 2019 N N . ALA A 1 262 ? -12.156 -11.43 -8.781 1 50.22 262 ALA A N 1
ATOM 2020 C CA . ALA A 1 262 ? -10.727 -11.211 -9 1 50.22 262 ALA A CA 1
ATOM 2021 C C . ALA A 1 262 ? -10.203 -10.086 -8.109 1 50.22 262 ALA A C 1
ATOM 2023 O O . ALA A 1 262 ? -9.008 -10.016 -7.828 1 50.22 262 ALA A O 1
ATOM 2024 N N . PHE A 1 263 ? -11.062 -9.305 -7.488 1 53.88 263 PHE A N 1
ATOM 2025 C CA . PHE A 1 263 ? -10.508 -8.133 -6.82 1 53.88 263 PHE A CA 1
ATOM 2026 C C . PHE A 1 263 ? -10.969 -8.07 -5.371 1 53.88 263 PHE A C 1
ATOM 2028 O O . PHE A 1 263 ? -10.383 -7.355 -4.559 1 53.88 263 PHE A O 1
ATOM 2035 N N . GLU A 1 264 ? -11.484 -9.086 -4.82 1 64 264 GLU A N 1
ATOM 2036 C CA . GLU A 1 264 ? -12.023 -9.102 -3.465 1 64 264 GLU A CA 1
ATOM 2037 C C . GLU A 1 264 ? -12.406 -7.695 -3.012 1 64 264 GLU A C 1
ATOM 2039 O O . GLU A 1 264 ? -11.812 -7.148 -2.084 1 64 264 GLU A O 1
ATOM 2044 N N . PRO A 1 265 ? -13.391 -7.059 -3.586 1 67.38 265 PRO A N 1
ATOM 2045 C CA . PRO A 1 265 ? -13.781 -5.688 -3.27 1 67.38 265 PRO A CA 1
ATOM 2046 C C . PRO A 1 265 ? -14.258 -5.527 -1.827 1 67.38 265 PRO A C 1
ATOM 2048 O O . PRO A 1 265 ? -14.211 -4.422 -1.276 1 67.38 265 PRO A O 1
ATOM 2051 N N . GLY A 1 266 ? -14.648 -6.594 -1.214 1 72.69 266 GLY A N 1
ATOM 2052 C CA . GLY A 1 266 ? -15.117 -6.512 0.162 1 72.69 266 GLY A CA 1
ATOM 2053 C C . GLY A 1 266 ? -14.047 -6.035 1.126 1 72.69 266 GLY A C 1
ATOM 2054 O O . GLY A 1 266 ? -14.305 -5.184 1.977 1 72.69 266 GLY A O 1
ATOM 2055 N N . SER A 1 267 ? -12.844 -6.508 0.947 1 81.12 267 SER A N 1
ATOM 2056 C CA . SER A 1 267 ? -11.75 -6.113 1.824 1 81.12 267 SER A CA 1
ATOM 2057 C C . SER A 1 267 ? -11.367 -4.652 1.605 1 81.12 267 SER A C 1
ATOM 2059 O O . SER A 1 267 ? -11.039 -3.941 2.559 1 81.12 267 SER A O 1
ATOM 2061 N N . LEU A 1 268 ? -11.562 -4.168 0.411 1 88.06 268 LEU A N 1
ATOM 2062 C CA . LEU A 1 268 ? -11.219 -2.789 0.081 1 88.06 268 LEU A CA 1
ATOM 2063 C C . LEU A 1 268 ? -12.227 -1.819 0.701 1 88.06 268 LEU A C 1
ATOM 2065 O O . LEU A 1 268 ? -11.859 -0.699 1.068 1 88.06 268 LEU A O 1
ATOM 2069 N N . ALA A 1 269 ? -13.43 -2.271 0.803 1 88.31 269 ALA A N 1
ATOM 2070 C CA . ALA A 1 269 ? -14.461 -1.414 1.383 1 88.31 269 ALA A CA 1
ATOM 2071 C C . ALA A 1 269 ? -14.156 -1.105 2.846 1 88.31 269 ALA A C 1
ATOM 2073 O O . ALA A 1 269 ? -14.203 0.054 3.266 1 88.31 269 ALA A O 1
ATOM 2074 N N . LEU A 1 270 ? -13.82 -2.121 3.578 1 91.06 270 LEU A N 1
ATOM 2075 C CA . LEU A 1 270 ? -13.5 -1.939 4.992 1 91.06 270 LEU A CA 1
ATOM 2076 C C . LEU A 1 270 ? -12.258 -1.08 5.164 1 91.06 270 LEU A C 1
ATOM 2078 O O . LEU A 1 270 ? -12.242 -0.156 5.98 1 91.06 270 LEU A O 1
ATOM 2082 N N . THR A 1 271 ? -11.234 -1.349 4.371 1 93.75 271 THR A N 1
ATOM 2083 C CA . THR A 1 271 ? -9.984 -0.6 4.441 1 93.75 271 THR A CA 1
ATOM 2084 C C . THR A 1 271 ? -10.211 0.859 4.055 1 93.75 271 THR A C 1
ATOM 2086 O O . THR A 1 271 ? -9.648 1.765 4.676 1 93.75 271 THR A O 1
ATOM 2089 N N . SER A 1 272 ? -11.023 1.049 3.076 1 93.44 272 SER A N 1
ATOM 2090 C CA . SER A 1 272 ? -11.273 2.416 2.629 1 93.44 272 SER A CA 1
ATOM 2091 C C . SER A 1 272 ? -11.953 3.238 3.723 1 93.44 272 SER A C 1
ATOM 2093 O O . SER A 1 272 ? -11.641 4.418 3.902 1 93.44 272 SER A O 1
ATOM 2095 N N . VAL A 1 273 ? -12.828 2.66 4.449 1 92.94 273 VAL A N 1
ATOM 2096 C CA . VAL A 1 273 ? -13.508 3.363 5.531 1 92.94 273 VAL A CA 1
ATOM 2097 C C . VAL A 1 273 ? -12.484 3.824 6.57 1 92.94 273 VAL A C 1
ATOM 2099 O O . VAL A 1 273 ? -12.5 4.98 6.992 1 92.94 273 VAL A O 1
ATOM 2102 N N . ILE A 1 274 ? -11.555 2.943 6.914 1 94.56 274 ILE A N 1
ATOM 2103 C CA . ILE A 1 274 ? -10.609 3.23 7.984 1 94.56 274 ILE A CA 1
ATOM 2104 C C . ILE A 1 274 ? -9.547 4.211 7.48 1 94.56 274 ILE A C 1
ATOM 2106 O O . ILE A 1 274 ? -8.891 4.887 8.281 1 94.56 274 ILE A O 1
ATOM 2110 N N . LEU A 1 275 ? -9.398 4.332 6.203 1 95.12 275 LEU A N 1
ATOM 2111 C CA . LEU A 1 275 ? -8.438 5.262 5.625 1 95.12 275 LEU A CA 1
ATOM 2112 C C . LEU A 1 275 ? -9.039 6.652 5.48 1 95.12 275 LEU A C 1
ATOM 2114 O O . LEU A 1 275 ? -8.414 7.645 5.867 1 95.12 275 LEU A O 1
ATOM 2118 N N . PHE A 1 276 ? -10.25 6.742 5.066 1 91.88 276 PHE A N 1
ATOM 2119 C CA . PHE A 1 276 ? -10.766 8.031 4.613 1 91.88 276 PHE A CA 1
ATOM 2120 C C . PHE A 1 276 ? -11.438 8.773 5.762 1 91.88 276 PHE A C 1
ATOM 2122 O O . PHE A 1 276 ? -11.531 10.008 5.734 1 91.88 276 PHE A O 1
ATOM 2129 N N . LEU A 1 277 ? -11.82 8.086 6.801 1 89.69 277 LEU A N 1
ATOM 2130 C CA . LEU A 1 277 ? -12.414 8.781 7.938 1 89.69 277 LEU A CA 1
ATOM 2131 C C . LEU A 1 277 ? -11.359 9.594 8.688 1 89.69 277 LEU A C 1
ATOM 2133 O O . LEU A 1 277 ? -11.547 10.781 8.938 1 89.69 277 LEU A O 1
ATOM 2137 N N . PRO A 1 278 ? -10.25 8.969 9.039 1 89.62 278 PRO A N 1
ATOM 2138 C CA . PRO A 1 278 ? -9.227 9.797 9.68 1 89.62 278 PRO A CA 1
ATOM 2139 C C . PRO A 1 278 ? -8.656 10.867 8.75 1 89.62 278 PRO A C 1
ATOM 2141 O O . PRO A 1 278 ? -8.273 11.945 9.211 1 89.62 278 PRO A O 1
ATOM 2144 N N . LEU A 1 279 ? -8.57 10.547 7.504 1 89.06 279 LEU A N 1
ATOM 2145 C CA . LEU A 1 279 ? -8.125 11.547 6.539 1 89.06 279 LEU A CA 1
ATOM 2146 C C . LEU A 1 279 ? -9.07 12.742 6.52 1 89.06 279 LEU A C 1
ATOM 2148 O O . LEU A 1 279 ? -8.633 13.891 6.434 1 89.06 279 LEU A O 1
ATOM 2152 N N . GLY A 1 280 ? -10.383 12.477 6.598 1 85.5 280 GLY A N 1
ATOM 2153 C CA . GLY A 1 280 ? -11.367 13.539 6.68 1 85.5 280 GLY A CA 1
ATOM 2154 C C . GLY A 1 280 ? -11.211 14.406 7.914 1 85.5 280 GLY A C 1
ATOM 2155 O O . GLY A 1 280 ? -11.367 15.633 7.848 1 85.5 280 GLY A O 1
ATOM 2156 N N . THR A 1 281 ? -10.867 13.781 8.93 1 84.06 281 THR A N 1
ATOM 2157 C CA . THR A 1 281 ? -10.633 14.508 10.172 1 84.06 281 THR A CA 1
ATOM 2158 C C . THR A 1 281 ? -9.406 15.414 10.047 1 84.06 281 THR A C 1
ATOM 2160 O O . THR A 1 281 ? -9.43 16.562 10.5 1 84.06 281 THR A O 1
ATOM 2163 N N . LEU A 1 282 ? -8.422 14.891 9.469 1 83.75 282 LEU A N 1
ATOM 2164 C CA . LEU A 1 282 ? -7.203 15.664 9.273 1 83.75 282 LEU A CA 1
ATOM 2165 C C . LEU A 1 282 ? -7.453 16.859 8.375 1 83.75 282 LEU A C 1
ATOM 2167 O O . LEU A 1 282 ? -6.965 17.969 8.641 1 83.75 282 LEU A O 1
ATOM 2171 N N . ILE A 1 283 ? -8.203 16.641 7.328 1 83.5 283 ILE A N 1
ATOM 2172 C CA . ILE A 1 283 ? -8.531 17.719 6.391 1 83.5 283 ILE A CA 1
ATOM 2173 C C . ILE A 1 283 ? -9.383 18.781 7.098 1 83.5 283 ILE A C 1
ATOM 2175 O O . ILE A 1 283 ? -9.164 19.969 6.91 1 83.5 283 ILE A O 1
ATOM 2179 N N . ALA A 1 284 ? -10.312 18.359 7.906 1 79.62 284 ALA A N 1
ATOM 2180 C CA . ALA A 1 284 ? -11.172 19.281 8.648 1 79.62 284 ALA A CA 1
ATOM 2181 C C . ALA A 1 284 ? -10.352 20.109 9.625 1 79.62 284 ALA A C 1
ATOM 2183 O O . ALA A 1 284 ? -10.617 21.297 9.805 1 79.62 284 ALA A O 1
ATOM 2184 N N . GLN A 1 285 ? -9.445 19.531 10.234 1 76.38 285 GLN A N 1
ATOM 2185 C CA . GLN A 1 285 ? -8.594 20.234 11.18 1 76.38 285 GLN A CA 1
ATOM 2186 C C . GLN A 1 285 ? -7.785 21.328 10.477 1 76.38 285 GLN A C 1
ATOM 2188 O O . GLN A 1 285 ? -7.609 22.422 11.016 1 76.38 285 GLN A O 1
ATOM 2193 N N . ARG A 1 286 ? -7.363 21.078 9.375 1 76.69 286 ARG A N 1
ATOM 2194 C CA . ARG A 1 286 ? -6.578 22.047 8.609 1 76.69 286 ARG A CA 1
ATOM 2195 C C . ARG A 1 286 ? -7.441 23.219 8.156 1 76.69 286 ARG A C 1
ATOM 2197 O O . ARG A 1 286 ? -7.008 24.375 8.203 1 76.69 286 ARG A O 1
ATOM 2204 N N . ILE A 1 287 ? -8.594 22.891 7.719 1 74 287 ILE A N 1
ATOM 2205 C CA . ILE A 1 287 ? -9.484 23.922 7.195 1 74 287 ILE A CA 1
ATOM 2206 C C . ILE A 1 287 ? -10.008 24.781 8.336 1 74 287 ILE A C 1
ATOM 2208 O O . ILE A 1 287 ? -10.195 26 8.18 1 74 287 ILE A O 1
ATOM 2212 N N . ALA A 1 288 ? -10.219 24.219 9.469 1 65.69 288 ALA A N 1
ATOM 2213 C CA . ALA A 1 288 ? -10.766 24.938 10.617 1 65.69 288 ALA A CA 1
ATOM 2214 C C . ALA A 1 288 ? -9.703 25.812 11.266 1 65.69 288 ALA A C 1
ATOM 2216 O O . ALA A 1 288 ? -10.031 26.766 11.984 1 65.69 288 ALA A O 1
ATOM 2217 N N . THR A 1 289 ? -8.477 25.484 11.211 1 58.31 289 THR A N 1
ATOM 2218 C CA . THR A 1 289 ? -7.434 26.312 11.789 1 58.31 289 THR A CA 1
ATOM 2219 C C . THR A 1 289 ? -7.254 27.609 10.984 1 58.31 289 THR A C 1
ATOM 2221 O O . THR A 1 289 ? -7.121 27.562 9.758 1 58.31 289 THR A O 1
ATOM 2224 N N . PRO A 1 290 ? -7.789 28.797 11.477 1 49.78 290 PRO A N 1
ATOM 2225 C CA . PRO A 1 290 ? -7.852 30.141 10.906 1 49.78 290 PRO A CA 1
ATOM 2226 C C . PRO A 1 290 ? -6.586 30.516 10.141 1 49.78 290 PRO A C 1
ATOM 2228 O O . PRO A 1 290 ? -6.574 31.516 9.406 1 49.78 290 PRO A O 1
ATOM 2231 N N . GLU A 1 291 ? -5.535 30.094 10.477 1 46.84 291 GLU A N 1
ATOM 2232 C CA . GLU A 1 291 ? -4.379 30.734 9.867 1 46.84 291 GLU A CA 1
ATOM 2233 C C . GLU A 1 291 ? -4.418 30.625 8.344 1 46.84 291 GLU A C 1
ATOM 2235 O O . GLU A 1 291 ? -3.783 31.406 7.641 1 46.84 291 GLU A O 1
ATOM 2240 N N . SER A 1 292 ? -5.113 29.734 7.848 1 43.16 292 SER A N 1
ATOM 2241 C CA . SER A 1 292 ? -5.336 29.75 6.406 1 43.16 292 SER A CA 1
ATOM 2242 C C . SER A 1 292 ? -6.227 30.906 5.988 1 43.16 292 SER A C 1
ATOM 2244 O O . SER A 1 292 ? -6.172 31.359 4.84 1 43.16 292 SER A O 1
ATOM 2246 N N . TYR A 1 293 ? -7.145 31.359 6.82 1 37.31 293 TYR A N 1
ATOM 2247 C CA . TYR A 1 293 ? -8 32.531 6.625 1 37.31 293 TYR A CA 1
ATOM 2248 C C . TYR A 1 293 ? -7.18 33.812 6.641 1 37.31 293 TYR A C 1
ATOM 2250 O O . TYR A 1 293 ? -7.539 34.812 5.984 1 37.31 293 TYR A O 1
ATOM 2258 N N . HIS A 1 294 ? -6.242 33.969 7.484 1 37.31 294 HIS A N 1
ATOM 2259 C CA . HIS A 1 294 ? -5.531 35.25 7.488 1 37.31 294 HIS A CA 1
ATOM 2260 C C . HIS A 1 294 ? -4.801 35.469 6.168 1 37.31 294 HIS A C 1
ATOM 2262 O O . HIS A 1 294 ? -4.5 36.594 5.805 1 37.31 294 HIS A O 1
ATOM 2268 N N . GLU A 1 295 ? -4.543 34.406 5.484 1 41.28 295 GLU A N 1
ATOM 2269 C CA . GLU A 1 295 ? -3.863 34.656 4.211 1 41.28 295 GLU A CA 1
ATOM 2270 C C . GLU A 1 295 ? -4.828 35.188 3.158 1 41.28 295 GLU A C 1
ATOM 2272 O O . GLU A 1 295 ? -4.449 36.031 2.338 1 41.28 295 GLU A O 1
ATOM 2277 N N . VAL A 1 296 ? -6.098 34.812 3.266 1 38.16 296 VAL A N 1
ATOM 2278 C CA . VAL A 1 296 ? -7.039 35.375 2.295 1 38.16 296 VAL A CA 1
ATOM 2279 C C . VAL A 1 296 ? -7.41 36.812 2.686 1 38.16 296 VAL A C 1
ATOM 2281 O O . VAL A 1 296 ? -7.566 37.656 1.82 1 38.16 296 VAL A O 1
ATOM 2284 N N . LYS A 1 297 ? -7.574 37.188 3.928 1 38.31 297 LYS A N 1
ATOM 2285 C CA . LYS A 1 297 ? -7.93 38.562 4.266 1 38.31 297 LYS A CA 1
ATOM 2286 C C . LYS A 1 297 ? -6.789 39.531 3.938 1 38.31 297 LYS A C 1
ATOM 2288 O O . LYS A 1 297 ? -7.023 40.688 3.59 1 38.31 297 LYS A O 1
ATOM 2293 N N . ALA A 1 298 ? -5.594 39.062 4.102 1 39.47 298 ALA A N 1
ATOM 2294 C CA . ALA A 1 298 ? -4.52 40 3.787 1 39.47 298 ALA A CA 1
ATOM 2295 C C . ALA A 1 298 ? -4.469 40.281 2.291 1 39.47 298 ALA A C 1
ATOM 2297 O O . ALA A 1 298 ? -4.023 41.344 1.875 1 39.47 298 ALA A O 1
ATOM 2298 N N . ARG A 1 299 ? -4.883 39.344 1.52 1 39.06 299 ARG A N 1
ATOM 2299 C CA . ARG A 1 299 ? -4.918 39.656 0.097 1 39.06 299 ARG A CA 1
ATOM 2300 C C . ARG A 1 299 ? -6.066 40.625 -0.218 1 39.06 299 ARG A C 1
ATOM 2302 O O . ARG A 1 299 ? -5.957 41.438 -1.122 1 39.06 299 ARG A O 1
ATOM 2309 N N . HIS A 1 300 ? -7.188 40.406 0.4 1 34.84 300 HIS A N 1
ATOM 2310 C CA . HIS A 1 300 ? -8.266 41.344 0.109 1 34.84 300 HIS A CA 1
ATOM 2311 C C . HIS A 1 300 ? -7.949 42.719 0.653 1 34.84 300 HIS A C 1
ATOM 2313 O O . HIS A 1 300 ? -8.414 43.75 0.109 1 34.84 300 HIS A O 1
ATOM 2319 N N . GLN A 1 301 ? -7.266 42.781 1.8 1 35.69 301 GLN A N 1
ATOM 2320 C CA . GLN A 1 301 ? -7.078 44.125 2.287 1 35.69 301 GLN A CA 1
ATOM 2321 C C . GLN A 1 301 ? -6.047 44.875 1.447 1 35.69 301 GLN A C 1
ATOM 2323 O O . GLN A 1 301 ? -5.992 46.125 1.477 1 35.69 301 GLN A O 1
ATOM 2328 N N . THR A 1 302 ? -5 44.031 0.95 1 36.62 302 THR A N 1
ATOM 2329 C CA . THR A 1 302 ? -4.016 44.844 0.237 1 36.62 302 THR A CA 1
ATOM 2330 C C . THR A 1 302 ? -4.594 45.375 -1.073 1 36.62 302 THR A C 1
ATOM 2332 O O . THR A 1 302 ? -3.975 46.188 -1.745 1 36.62 302 THR A O 1
ATOM 2335 N N . SER A 1 303 ? -5.531 44.531 -1.591 1 34.75 303 SER A N 1
ATOM 2336 C CA . SER A 1 303 ? -5.977 45.094 -2.865 1 34.75 303 SER A CA 1
ATOM 2337 C C . SER A 1 303 ? -6.789 46.344 -2.658 1 34.75 303 SER A C 1
ATOM 2339 O O . SER A 1 303 ? -7.379 46.875 -3.604 1 34.75 303 SER A O 1
ATOM 2341 N N . THR A 1 304 ? -7.195 46.531 -1.378 1 32.47 304 THR A N 1
ATOM 2342 C CA . THR A 1 304 ? -7.938 47.812 -1.389 1 32.47 304 THR A CA 1
ATOM 2343 C C . THR A 1 304 ? -7 48.969 -1.624 1 32.47 304 THR A C 1
ATOM 2345 O O . THR A 1 304 ? -6.602 49.656 -0.677 1 32.47 304 THR A O 1
ATOM 2348 N N . GLY A 1 305 ? -5.738 48.656 -2.223 1 28.56 305 GLY A N 1
ATOM 2349 C CA . GLY A 1 305 ? -5.129 49.938 -2.564 1 28.56 305 GLY A CA 1
ATOM 2350 C C . GLY A 1 305 ? -6.105 50.938 -3.182 1 28.56 305 GLY A C 1
ATOM 2351 O O . GLY A 1 305 ? -7.223 50.562 -3.551 1 28.56 305 GLY A O 1
ATOM 2352 N N . ARG A 1 306 ? -5.488 52.125 -3.508 1 31.03 306 ARG A N 1
ATOM 2353 C CA . ARG A 1 306 ? -5.953 53.406 -3.996 1 31.03 306 ARG A CA 1
ATOM 2354 C C . ARG A 1 306 ? -6.68 53.25 -5.328 1 31.03 306 ARG A C 1
ATOM 2356 O O . ARG A 1 306 ? -6.047 53.062 -6.371 1 31.03 306 ARG A O 1
ATOM 2363 N N . SER A 1 307 ? -7.469 52.312 -5.574 1 29.98 307 SER A N 1
ATOM 2364 C CA . SER A 1 307 ? -8.188 52.719 -6.785 1 29.98 307 SER A CA 1
ATOM 2365 C C . SER A 1 307 ? -8.711 54.125 -6.684 1 29.98 307 SER A C 1
ATOM 2367 O O . SER A 1 307 ? -9.469 54.469 -5.766 1 29.98 307 SER A O 1
ATOM 2369 N N . ASP A 1 308 ? -7.82 55.125 -7.094 1 26.64 308 ASP A N 1
ATOM 2370 C CA . ASP A 1 308 ? -8.117 56.531 -7.438 1 26.64 308 ASP A CA 1
ATOM 2371 C C . ASP A 1 308 ? -9.422 56.625 -8.234 1 26.64 308 ASP A C 1
ATOM 2373 O O . ASP A 1 308 ? -9.516 56.094 -9.344 1 26.64 308 ASP A O 1
ATOM 2377 N N . MET A 1 309 ? -10.477 56.344 -7.684 1 26.69 309 MET A N 1
ATOM 2378 C CA . MET A 1 309 ? -11.75 56.75 -8.25 1 26.69 309 MET A CA 1
ATOM 2379 C C . MET A 1 309 ? -11.672 58.188 -8.758 1 26.69 309 MET A C 1
ATOM 2381 O O . MET A 1 309 ? -11.5 59.125 -7.965 1 26.69 309 MET A O 1
ATOM 2385 N N . LEU A 1 310 ? -10.883 58.438 -9.906 1 27.5 310 LEU A N 1
ATOM 2386 C CA . LEU A 1 310 ? -10.867 59.688 -10.633 1 27.5 310 LEU A CA 1
ATOM 2387 C C . LEU A 1 310 ? -12.258 60.312 -10.656 1 27.5 310 LEU A C 1
ATOM 2389 O O . LEU A 1 310 ? -12.391 61.531 -10.859 1 27.5 310 LEU A O 1
ATOM 2393 N N . PHE A 1 311 ? -13.188 59.344 -10.828 1 27.11 311 PHE A N 1
ATOM 2394 C CA . PHE A 1 311 ? -14.359 60.031 -11.336 1 27.11 311 PHE A CA 1
ATOM 2395 C C . PHE A 1 311 ? -14.938 60.969 -10.281 1 27.11 311 PHE A C 1
ATOM 2397 O O . PHE A 1 311 ? -15.898 60.625 -9.594 1 27.11 311 PHE A O 1
ATOM 2404 N N . LYS A 1 312 ? -14.109 61.375 -9.336 1 28.09 312 LYS A N 1
ATOM 2405 C CA . LYS A 1 312 ? -14.773 62.156 -8.32 1 28.09 312 LYS A CA 1
ATOM 2406 C C . LYS A 1 312 ? -15.492 63.344 -8.945 1 28.09 312 LYS A C 1
ATOM 2408 O O . LYS A 1 312 ? -15.992 64.25 -8.234 1 28.09 312 LYS A O 1
ATOM 2413 N N . ASP A 1 313 ? -15.094 63.562 -10.352 1 24.84 313 ASP A N 1
ATOM 2414 C CA . ASP A 1 313 ? -15.414 65 -10.508 1 24.84 313 ASP A CA 1
ATOM 2415 C C . ASP A 1 313 ? -16.859 65.25 -10.102 1 24.84 313 ASP A C 1
ATOM 2417 O O . ASP A 1 313 ? -17.172 66.375 -9.586 1 24.84 313 ASP A O 1
ATOM 2421 N N . ILE A 1 314 ? -17.656 64.5 -10.797 1 24.31 314 ILE A N 1
ATOM 2422 C CA . ILE A 1 314 ? -18.797 65.312 -11.25 1 24.31 314 ILE A CA 1
ATOM 2423 C C . ILE A 1 314 ? -19.766 65.5 -10.094 1 24.31 314 ILE A C 1
ATOM 2425 O O . ILE A 1 314 ? -20.812 64.875 -10.023 1 24.31 314 ILE A O 1
ATOM 2429 N N . SER A 1 315 ? -19.266 65.25 -8.898 1 24.19 315 SER A N 1
ATOM 2430 C CA . SER A 1 315 ? -20.266 65.188 -7.836 1 24.19 315 SER A CA 1
ATOM 2431 C C . SER A 1 315 ? -21.109 66.438 -7.777 1 24.19 315 SER A C 1
ATOM 2433 O O . SER A 1 315 ? -21.812 66.688 -6.789 1 24.19 315 SER A O 1
ATOM 2435 N N . GLN A 1 316 ? -20.812 67.375 -8.695 1 22.91 316 GLN A N 1
ATOM 2436 C CA . GLN A 1 316 ? -21.141 68.688 -8.102 1 22.91 316 GLN A CA 1
ATOM 2437 C C . GLN A 1 316 ? -22.547 68.688 -7.527 1 22.91 316 GLN A C 1
ATOM 2439 O O . GLN A 1 316 ? -22.891 69.5 -6.684 1 22.91 316 GLN A O 1
ATOM 2444 N N . ILE A 1 317 ? -23.469 68 -8.219 1 20.77 317 ILE A N 1
ATOM 2445 C CA . ILE A 1 317 ? -24.562 68.938 -8.406 1 20.77 317 ILE A CA 1
ATOM 2446 C C . ILE A 1 317 ? -25.312 69.125 -7.082 1 20.77 317 ILE A C 1
ATOM 2448 O O . ILE A 1 317 ? -25.594 70.25 -6.672 1 20.77 317 ILE A O 1
ATOM 2452 N N . GLY A 1 318 ? -26.062 68 -6.566 1 18.66 318 GLY A N 1
ATOM 2453 C CA . GLY A 1 318 ? -27.438 68.438 -6.281 1 18.66 318 GLY A CA 1
ATOM 2454 C C . GLY A 1 318 ? -27.562 69.188 -4.988 1 18.66 318 GLY A C 1
ATOM 2455 O O . GLY A 1 318 ? -26.609 69.312 -4.211 1 18.66 318 GLY A O 1
ATOM 2456 N N . SER A 1 319 ? -28.953 69.125 -4.391 1 20.66 319 SER A N 1
ATOM 2457 C CA . SER A 1 319 ? -29.844 70.125 -3.785 1 20.66 319 SER A CA 1
ATOM 2458 C C . SER A 1 319 ? -29.469 70.375 -2.336 1 20.66 319 SER A C 1
ATOM 2460 O O . SER A 1 319 ? -28.734 69.625 -1.721 1 20.66 319 SER A O 1
ATOM 2462 N N . ASP A 1 320 ? -30.234 71.25 -1.627 1 19.45 320 ASP A N 1
ATOM 2463 C CA . ASP A 1 320 ? -30.266 72.375 -0.646 1 19.45 320 ASP A CA 1
ATOM 2464 C C . ASP A 1 320 ? -30.391 71.812 0.773 1 19.45 320 ASP A C 1
ATOM 2466 O O . ASP A 1 320 ? -30.344 72.562 1.744 1 19.45 320 ASP A O 1
ATOM 2470 N N . ALA A 1 321 ? -30.875 70.5 1.045 1 20.39 321 ALA A N 1
ATOM 2471 C CA . ALA A 1 321 ? -31.859 70.688 2.105 1 20.39 321 ALA A CA 1
ATOM 2472 C C . ALA A 1 321 ? -31.203 71 3.438 1 20.39 321 ALA A C 1
ATOM 2474 O O . ALA A 1 321 ? -30 70.75 3.619 1 20.39 321 ALA A O 1
ATOM 2475 N N . THR A 1 322 ? -32.094 70.875 4.574 1 20.11 322 THR A N 1
ATOM 2476 C CA . THR A 1 322 ? -32.375 71.688 5.777 1 20.11 322 THR A CA 1
ATOM 2477 C C . THR A 1 322 ? -31.375 71.312 6.883 1 20.11 322 THR A C 1
ATOM 2479 O O . THR A 1 322 ? -30.75 70.25 6.859 1 20.11 322 THR A O 1
ATOM 2482 N N . GLU A 1 323 ? -31.781 71.875 8.219 1 18.33 323 GLU A N 1
ATOM 2483 C CA . GLU A 1 323 ? -31.203 72.562 9.352 1 18.33 323 GLU A CA 1
ATOM 2484 C C . GLU A 1 323 ? -30.469 71.625 10.289 1 18.33 323 GLU A C 1
ATOM 2486 O O . GLU A 1 323 ? -30.594 70.375 10.172 1 18.33 323 GLU A O 1
ATOM 2491 N N . SER A 1 324 ? -30.484 71.938 11.695 1 18.2 324 SER A N 1
ATOM 2492 C CA . SER A 1 324 ? -29.547 72.375 12.711 1 18.2 324 SER A CA 1
ATOM 2493 C C . SER A 1 324 ? -29.219 71.25 13.68 1 18.2 324 SER A C 1
ATOM 2495 O O . SER A 1 324 ? -28.062 71.125 14.078 1 18.2 324 SER A O 1
ATOM 2497 N N . ASN A 1 325 ? -30.188 70.5 14.289 1 21.41 325 ASN A N 1
ATOM 2498 C CA . ASN A 1 325 ? -30.109 70.5 15.742 1 21.41 325 ASN A CA 1
ATOM 2499 C C . ASN A 1 325 ? -29.047 69.5 16.234 1 21.41 325 ASN A C 1
ATOM 2501 O O . ASN A 1 325 ? -28.984 68.375 15.781 1 21.41 325 ASN A O 1
ATOM 2505 N N . ALA A 1 326 ? -28.016 69.938 16.906 1 21.8 326 ALA A N 1
ATOM 2506 C CA . ALA A 1 326 ? -26.672 69.562 17.344 1 21.8 326 ALA A CA 1
ATOM 2507 C C . ALA A 1 326 ? -26.75 68.625 18.516 1 21.8 326 ALA A C 1
ATOM 2509 O O . ALA A 1 326 ? -25.766 68.375 19.219 1 21.8 326 ALA A O 1
ATOM 2510 N N . ALA A 1 327 ? -27.812 67.75 18.844 1 23.8 327 ALA A N 1
ATOM 2511 C CA . ALA A 1 327 ? -27.75 67.25 20.219 1 23.8 327 ALA A CA 1
ATOM 2512 C C . ALA A 1 327 ? -26.516 66.375 20.438 1 23.8 327 ALA A C 1
ATOM 2514 O O . ALA A 1 327 ? -26.172 65.562 19.609 1 23.8 327 ALA A O 1
ATOM 2515 N N . THR A 1 328 ? -25.578 66.875 21.234 1 20.64 328 THR A N 1
ATOM 2516 C CA . THR A 1 328 ? -24.219 66.5 21.609 1 20.64 328 THR A CA 1
ATOM 2517 C C . THR A 1 328 ? -24.203 65.25 22.438 1 20.64 328 THR A C 1
ATOM 2519 O O . THR A 1 328 ? -23.344 65 23.297 1 20.64 328 THR A O 1
ATOM 2522 N N . SER A 1 329 ? -25.062 64.188 22.375 1 21.56 329 SER A N 1
ATOM 2523 C CA . SER A 1 329 ? -25.047 63.188 23.469 1 21.56 329 SER A CA 1
ATOM 2524 C C . SER A 1 329 ? -23.703 62.469 23.547 1 21.56 329 SER A C 1
ATOM 2526 O O . SER A 1 329 ? -23.188 62 22.531 1 21.56 329 SER A O 1
ATOM 2528 N N . THR A 1 330 ? -22.812 62.875 24.438 1 21.73 330 THR A N 1
ATOM 2529 C CA . THR A 1 330 ? -21.469 62.406 24.797 1 21.73 330 THR A CA 1
ATOM 2530 C C . THR A 1 330 ? -21.5 60.938 25.234 1 21.73 330 THR A C 1
ATOM 2532 O O . THR A 1 330 ? -22.047 60.625 26.297 1 21.73 330 THR A O 1
ATOM 2535 N N . VAL A 1 331 ? -21.984 59.938 24.516 1 21.86 331 VAL A N 1
ATOM 2536 C CA . VAL A 1 331 ? -22.016 58.594 25.062 1 21.86 331 VAL A CA 1
ATOM 2537 C C . VAL A 1 331 ? -20.594 58.125 25.328 1 21.86 331 VAL A C 1
ATOM 2539 O O . VAL A 1 331 ? -19.734 58.156 24.453 1 21.86 331 VAL A O 1
ATOM 2542 N N . THR A 1 332 ? -20.031 58.219 26.578 1 21.75 332 THR A N 1
ATOM 2543 C CA . THR A 1 332 ? -18.781 57.75 27.156 1 21.75 332 THR A CA 1
ATOM 2544 C C . THR A 1 332 ? -18.625 56.25 26.984 1 21.75 332 THR A C 1
ATOM 2546 O O . THR A 1 332 ? -19.406 55.469 27.516 1 21.75 332 THR A O 1
ATOM 2549 N N . SER A 1 333 ? -18.453 55.656 25.812 1 22.38 333 SER A N 1
ATOM 2550 C CA . SER A 1 333 ? -18.297 54.219 25.609 1 22.38 333 SER A CA 1
ATOM 2551 C C . SER A 1 333 ? -17.078 53.688 26.359 1 22.38 333 SER A C 1
ATOM 2553 O O . SER A 1 333 ? -15.953 54.125 26.141 1 22.38 333 SER A O 1
ATOM 2555 N N . ARG A 1 334 ? -17.188 53.438 27.703 1 23.05 334 ARG A N 1
ATOM 2556 C CA . ARG A 1 334 ? -16.156 52.781 28.5 1 23.05 334 ARG A CA 1
ATOM 2557 C C . ARG A 1 334 ? -15.719 51.469 27.844 1 23.05 334 ARG A C 1
ATOM 2559 O O . ARG A 1 334 ? -16.531 50.594 27.609 1 23.05 334 ARG A O 1
ATOM 2566 N N . ILE A 1 335 ? -14.758 51.531 26.984 1 25.17 335 ILE A N 1
ATOM 2567 C CA . ILE A 1 335 ? -14.086 50.406 26.344 1 25.17 335 ILE A CA 1
ATOM 2568 C C . ILE A 1 335 ? -13.578 49.438 27.406 1 25.17 335 ILE A C 1
ATOM 2570 O O . ILE A 1 335 ? -12.695 49.781 28.203 1 25.17 335 ILE A O 1
ATOM 2574 N N . GLU A 1 336 ? -14.516 48.812 28.219 1 24.34 336 GLU A N 1
ATOM 2575 C CA . GLU A 1 336 ? -14.016 47.781 29.141 1 24.34 336 GLU A CA 1
ATOM 2576 C C . GLU A 1 336 ? -13.047 46.844 28.422 1 24.34 336 GLU A C 1
ATOM 2578 O O . GLU A 1 336 ? -13.32 46.406 27.312 1 24.34 336 GLU A O 1
ATOM 2583 N N . ALA A 1 337 ? -11.758 46.938 28.703 1 26.88 337 ALA A N 1
ATOM 2584 C CA . ALA A 1 337 ? -10.594 46.156 28.312 1 26.88 337 ALA A CA 1
ATOM 2585 C C . ALA A 1 337 ? -10.891 44.656 28.391 1 26.88 337 ALA A C 1
ATOM 2587 O O . ALA A 1 337 ? -11.125 44.125 29.484 1 26.88 337 ALA A O 1
ATOM 2588 N N . GLY A 1 338 ? -11.781 44.125 27.531 1 24.8 338 GLY A N 1
ATOM 2589 C CA . GLY A 1 338 ? -12.094 42.719 27.5 1 24.8 338 GLY A CA 1
ATOM 2590 C C . GLY A 1 338 ? -10.859 41.844 27.562 1 24.8 338 GLY A C 1
ATOM 2591 O O . GLY A 1 338 ? -9.852 42.125 26.922 1 24.8 338 GLY A O 1
ATOM 2592 N N . ARG A 1 339 ? -10.672 41.219 28.688 1 27.56 339 ARG A N 1
ATOM 2593 C CA . ARG A 1 339 ? -9.68 40.188 28.984 1 27.56 339 ARG A CA 1
ATOM 2594 C C . ARG A 1 339 ? -9.523 39.219 27.828 1 27.56 339 ARG A C 1
ATOM 2596 O O . ARG A 1 339 ? -10.516 38.719 27.266 1 27.56 339 ARG A O 1
ATOM 2603 N N . SER A 1 340 ? -8.422 39.344 27.156 1 28.44 340 SER A N 1
ATOM 2604 C CA . SER A 1 340 ? -7.973 38.469 26.078 1 28.44 340 SER A CA 1
ATOM 2605 C C . SER A 1 340 ? -8.219 37 26.406 1 28.44 340 SER A C 1
ATOM 2607 O O . SER A 1 340 ? -7.656 36.5 27.375 1 28.44 340 SER A O 1
ATOM 2609 N N . ARG A 1 341 ? -9.461 36.594 26.438 1 30.61 341 ARG A N 1
ATOM 2610 C CA . ARG A 1 341 ? -9.812 35.188 26.594 1 30.61 341 ARG A CA 1
ATOM 2611 C C . ARG A 1 341 ? -8.93 34.312 25.703 1 30.61 341 ARG A C 1
ATOM 2613 O O . ARG A 1 341 ? -8.734 34.594 24.531 1 30.61 341 ARG A O 1
ATOM 2620 N N . VAL A 1 342 ? -8.094 33.594 26.359 1 33.69 342 VAL A N 1
ATOM 2621 C CA . VAL A 1 342 ? -7.246 32.531 25.812 1 33.69 342 VAL A CA 1
ATOM 2622 C C . VAL A 1 342 ? -8.039 31.703 24.812 1 33.69 342 VAL A C 1
ATOM 2624 O O . VAL A 1 342 ? -9.109 31.172 25.141 1 33.69 342 VAL A O 1
ATOM 2627 N N . ALA A 1 343 ? -7.945 32.031 23.594 1 34 343 ALA A N 1
ATOM 2628 C CA . ALA A 1 343 ? -8.578 31.406 22.438 1 34 343 ALA A CA 1
ATOM 2629 C C . ALA A 1 343 ? -8.391 29.891 22.469 1 34 343 ALA A C 1
ATOM 2631 O O . ALA A 1 343 ? -7.293 29.375 22.219 1 34 343 ALA A O 1
ATOM 2632 N N . THR A 1 344 ? -9.055 29.203 23.469 1 36.16 344 THR A N 1
ATOM 2633 C CA . THR A 1 344 ? -9.164 27.75 23.406 1 36.16 344 THR A CA 1
ATOM 2634 C C . THR A 1 344 ? -9.578 27.312 22 1 36.16 344 THR A C 1
ATOM 2636 O O . THR A 1 344 ? -10.344 28 21.328 1 36.16 344 THR A O 1
ATOM 2639 N N . ASP A 1 345 ? -8.906 26.453 21.391 1 39.25 345 ASP A N 1
ATOM 2640 C CA . ASP A 1 345 ? -9.219 25.922 20.078 1 39.25 345 ASP A CA 1
ATOM 2641 C C . ASP A 1 345 ? -10.727 25.719 19.906 1 39.25 345 ASP A C 1
ATOM 2643 O O . ASP A 1 345 ? -11.359 25.031 20.719 1 39.25 345 ASP A O 1
ATOM 2647 N N . PRO A 1 346 ? -11.359 26.531 19.234 1 40.16 346 PRO A N 1
ATOM 2648 C CA . PRO A 1 346 ? -12.82 26.5 19.141 1 40.16 346 PRO A CA 1
ATOM 2649 C C . PRO A 1 346 ? -13.359 25.109 18.812 1 40.16 346 PRO A C 1
ATOM 2651 O O . PRO A 1 346 ? -14.477 24.781 19.188 1 40.16 346 PRO A O 1
ATOM 2654 N N . ILE A 1 347 ? -12.594 24.359 18 1 47.31 347 ILE A N 1
ATOM 2655 C CA . ILE A 1 347 ? -13.117 23.047 17.641 1 47.31 347 ILE A CA 1
ATOM 2656 C C . ILE A 1 347 ? -13.172 22.156 18.875 1 47.31 347 ILE A C 1
ATOM 2658 O O . ILE A 1 347 ? -14.164 21.469 19.109 1 47.31 347 ILE A O 1
ATOM 2662 N N . ASP A 1 348 ? -12.062 22.109 19.578 1 47.66 348 ASP A N 1
ATOM 2663 C CA . ASP A 1 348 ? -12.039 21.344 20.828 1 47.66 348 ASP A CA 1
ATOM 2664 C C . ASP A 1 348 ? -13.094 21.875 21.812 1 47.66 348 ASP A C 1
ATOM 2666 O O . ASP A 1 348 ? -13.719 21.094 22.531 1 47.66 348 ASP A O 1
ATOM 2670 N N . LEU A 1 349 ? -13.172 23.156 21.859 1 45.47 349 LEU A N 1
ATOM 2671 C CA . LEU A 1 349 ? -14.18 23.75 22.719 1 45.47 349 LEU A CA 1
ATOM 2672 C C . LEU A 1 349 ? -15.578 23.297 22.312 1 45.47 349 LEU A C 1
ATOM 2674 O O . LEU A 1 349 ? -16.406 22.984 23.172 1 45.47 349 LEU A O 1
ATOM 2678 N N . GLU A 1 350 ? -15.664 23.266 21 1 45.47 350 GLU A N 1
ATOM 2679 C CA . GLU A 1 350 ? -16.984 22.844 20.547 1 45.47 350 GLU A CA 1
ATOM 2680 C C . GLU A 1 350 ? -17.203 21.344 20.734 1 45.47 350 GLU A C 1
ATOM 2682 O O . GLU A 1 350 ? -18.281 20.906 21.125 1 45.47 350 GLU A O 1
ATOM 2687 N N . LEU A 1 351 ? -16.172 20.594 20.438 1 47.12 351 LEU A N 1
ATOM 2688 C CA . LEU A 1 351 ? -16.281 19.156 20.641 1 47.12 351 LEU A CA 1
ATOM 2689 C C . LEU A 1 351 ? -16.344 18.812 22.125 1 47.12 351 LEU A C 1
ATOM 2691 O O . LEU A 1 351 ? -17.047 17.891 22.531 1 47.12 351 LEU A O 1
ATOM 2695 N N . ARG A 1 352 ? -15.5 19.453 22.938 1 44.56 352 ARG A N 1
ATOM 2696 C CA . ARG A 1 352 ? -15.641 19.328 24.391 1 44.56 352 ARG A CA 1
ATOM 2697 C C . ARG A 1 352 ? -17.031 19.75 24.844 1 44.56 352 ARG A C 1
ATOM 2699 O O . ARG A 1 352 ? -17.594 19.188 25.781 1 44.56 352 ARG A O 1
ATOM 2706 N N . ARG A 1 353 ? -17.484 20.75 24.281 1 42.56 353 ARG A N 1
ATOM 2707 C CA . ARG A 1 353 ? -18.844 21.156 24.594 1 42.56 353 ARG A CA 1
ATOM 2708 C C . ARG A 1 353 ? -19.828 20.047 24.188 1 42.56 353 ARG A C 1
ATOM 2710 O O . ARG A 1 353 ? -20.844 19.844 24.875 1 42.56 353 ARG A O 1
ATOM 2717 N N . LEU A 1 354 ? -19.484 19.453 23.047 1 39.12 354 LEU A N 1
ATOM 2718 C CA . LEU A 1 354 ? -20.344 18.359 22.641 1 39.12 354 LEU A CA 1
ATOM 2719 C C . LEU A 1 354 ? -20.125 17.141 23.531 1 39.12 354 LEU A C 1
ATOM 2721 O O . LEU A 1 354 ? -21.062 16.375 23.797 1 39.12 354 LEU A O 1
ATOM 2725 N N . ASP A 1 355 ? -18.859 16.828 23.812 1 37.34 355 ASP A N 1
ATOM 2726 C CA . ASP A 1 355 ? -18.641 15.812 24.844 1 37.34 355 ASP A CA 1
ATOM 2727 C C . ASP A 1 355 ? -19.078 16.328 26.219 1 37.34 355 ASP A C 1
ATOM 2729 O O . ASP A 1 355 ? -18.75 15.734 27.234 1 37.34 355 ASP A O 1
ATOM 2733 N N . GLY A 1 356 ? -19.469 17.531 26.266 1 31.09 356 GLY A N 1
ATOM 2734 C CA . GLY A 1 356 ? -19.984 18.078 27.516 1 31.09 356 GLY A CA 1
ATOM 2735 C C . GLY A 1 356 ? -20.859 17.109 28.281 1 31.09 356 GLY A C 1
ATOM 2736 O O . GLY A 1 356 ? -22.078 17.188 28.203 1 31.09 356 GLY A O 1
ATOM 2737 N N . TYR A 1 357 ? -20.547 15.812 28.141 1 30.8 357 TYR A N 1
ATOM 2738 C CA . TYR A 1 357 ? -21.172 15.227 29.328 1 30.8 357 TYR A CA 1
ATOM 2739 C C . TYR A 1 357 ? -20.781 16 30.578 1 30.8 357 TYR A C 1
ATOM 2741 O O . TYR A 1 357 ? -19.656 15.898 31.062 1 30.8 357 TYR A O 1
ATOM 2749 N N . ASP A 1 358 ? -20.953 17.266 30.578 1 28.59 358 ASP A N 1
ATOM 2750 C CA . ASP A 1 358 ? -21.047 17.844 31.922 1 28.59 358 ASP A CA 1
ATOM 2751 C C . ASP A 1 358 ? -21.656 16.859 32.906 1 28.59 358 ASP A C 1
ATOM 2753 O O . ASP A 1 358 ? -22.859 16.578 32.844 1 28.59 358 ASP A O 1
ATOM 2757 N N . ALA A 1 359 ? -20.953 15.719 33.062 1 27.11 359 ALA A N 1
ATOM 2758 C CA . ALA A 1 359 ? -21.312 15.125 34.344 1 27.11 359 ALA A CA 1
ATOM 2759 C C . ALA A 1 359 ? -21.516 16.203 35.406 1 27.11 359 ALA A C 1
ATOM 2761 O O . ALA A 1 359 ? -20.562 16.812 35.875 1 27.11 359 ALA A O 1
ATOM 2762 N N . GLU A 1 360 ? -22.375 17.109 35.156 1 27.72 360 GLU A N 1
ATOM 2763 C CA . GLU A 1 360 ? -23 17.641 36.375 1 27.72 360 GLU A CA 1
ATOM 2764 C C . GLU A 1 360 ? -23.156 16.562 37.438 1 27.72 360 GLU A C 1
ATOM 2766 O O . GLU A 1 360 ? -23.984 15.672 37.312 1 27.72 360 GLU A O 1
ATOM 2771 N N . MET A 1 361 ? -22 15.828 37.719 1 25.94 361 MET A N 1
ATOM 2772 C CA . MET A 1 361 ? -22.078 15.305 39.094 1 25.94 361 MET A CA 1
ATOM 2773 C C . MET A 1 361 ? -22.922 16.219 39.969 1 25.94 361 MET A C 1
ATOM 2775 O O . MET A 1 361 ? -22.641 17.406 40.094 1 25.94 361 MET A O 1
ATOM 2779 N N . GLY A 1 362 ? -24.266 16.094 39.781 1 24 362 GLY A N 1
ATOM 2780 C CA . GLY A 1 362 ? -25.25 16.469 40.781 1 24 362 GLY A CA 1
ATOM 2781 C C . GLY A 1 362 ? -24.688 16.531 42.188 1 24 362 GLY A C 1
ATOM 2782 O O . GLY A 1 362 ? -24.75 15.539 42.906 1 24 362 GLY A O 1
ATOM 2783 N N . VAL A 1 363 ? -23.422 16.922 42.25 1 25.05 363 VAL A N 1
ATOM 2784 C CA . VAL A 1 363 ? -23.062 17.312 43.594 1 25.05 363 VAL A CA 1
ATOM 2785 C C . VAL A 1 363 ? -24.156 18.188 44.188 1 25.05 363 VAL A C 1
ATOM 2787 O O . VAL A 1 363 ? -24.375 19.312 43.719 1 25.05 363 VAL A O 1
ATOM 2790 N N . VAL A 1 364 ? -25.297 17.438 44.281 1 26.12 364 VAL A N 1
ATOM 2791 C CA . VAL A 1 364 ? -26.328 17.938 45.188 1 26.12 364 VAL A CA 1
ATOM 2792 C C . VAL A 1 364 ? -25.688 18.656 46.375 1 26.12 364 VAL A C 1
ATOM 2794 O O . VAL A 1 364 ? -24.969 18.047 47.156 1 26.12 364 VAL A O 1
ATOM 2797 N N . ARG A 1 365 ? -24.984 19.719 45.938 1 26.05 365 ARG A N 1
ATOM 2798 C CA . ARG A 1 365 ? -24.672 20.516 47.125 1 26.05 365 ARG A CA 1
ATOM 2799 C C . ARG A 1 365 ? -25.828 20.516 48.125 1 26.05 365 ARG A C 1
ATOM 2801 O O . ARG A 1 365 ? -26.906 21 47.812 1 26.05 365 ARG A O 1
ATOM 2808 N N . VAL A 1 366 ? -26 19.172 48.562 1 25.19 366 VAL A N 1
ATOM 2809 C CA . VAL A 1 366 ? -26.922 19.094 49.719 1 25.19 366 VAL A CA 1
ATOM 2810 C C . VAL A 1 366 ? -26.609 20.219 50.688 1 25.19 366 VAL A C 1
ATOM 2812 O O . VAL A 1 366 ? -25.5 20.297 51.219 1 25.19 366 VAL A O 1
ATOM 2815 N N . ASN A 1 367 ? -26.875 21.422 50.188 1 24 367 ASN A N 1
ATOM 2816 C CA . ASN A 1 367 ? -26.875 22.453 51.219 1 24 367 ASN A CA 1
ATOM 2817 C C . ASN A 1 367 ? -27.422 21.922 52.531 1 24 367 ASN A C 1
ATOM 2819 O O . ASN A 1 367 ? -28.625 21.672 52.656 1 24 367 ASN A O 1
ATOM 2823 N N . ARG A 1 368 ? -26.672 20.812 52.938 1 23.52 368 ARG A N 1
ATOM 2824 C CA . ARG A 1 368 ? -27.047 20.344 54.25 1 23.52 368 ARG A CA 1
ATOM 2825 C C . ARG A 1 368 ? -27.125 21.5 55.25 1 23.52 368 ARG A C 1
ATOM 2827 O O . ARG A 1 368 ? -26.109 22.094 55.594 1 23.52 368 ARG A O 1
ATOM 2834 N N . GLU A 1 369 ? -28.078 22.422 54.875 1 22.48 369 GLU A N 1
ATOM 2835 C CA . GLU A 1 369 ? -28.391 23.359 55.938 1 22.48 369 GLU A CA 1
ATOM 2836 C C . GLU A 1 369 ? -28.562 22.625 57.281 1 22.48 369 GLU A C 1
ATOM 2838 O O . GLU A 1 369 ? -29.422 21.75 57.406 1 22.48 369 GLU A O 1
ATOM 2843 N N . PHE A 1 370 ? -27.438 22.016 57.688 1 21.88 370 PHE A N 1
ATOM 2844 C CA . PHE A 1 370 ? -27.469 21.516 59.062 1 21.88 370 PHE A CA 1
ATOM 2845 C C . PHE A 1 370 ? -28.141 22.5 60 1 21.88 370 PHE A C 1
ATOM 2847 O O . PHE A 1 370 ? -27.703 23.656 60.125 1 21.88 370 PHE A O 1
ATOM 2854 N N . ASP A 1 371 ? -29.469 22.578 59.75 1 21.83 371 ASP A N 1
ATOM 2855 C CA . ASP A 1 371 ? -30.25 23.328 60.719 1 21.83 371 ASP A CA 1
ATOM 2856 C C . ASP A 1 371 ? -29.844 22.953 62.156 1 21.83 371 ASP A C 1
ATOM 2858 O O . ASP A 1 371 ? -29.969 21.797 62.562 1 21.83 371 ASP A O 1
ATOM 2862 N N . ARG A 1 372 ? -28.609 23.281 62.469 1 22.16 372 ARG A N 1
ATOM 2863 C CA . ARG A 1 372 ? -28.219 23.203 63.875 1 22.16 372 ARG A CA 1
ATOM 2864 C C . ARG A 1 372 ? -29.328 23.75 64.75 1 22.16 372 ARG A C 1
ATOM 2866 O O . ARG A 1 372 ? -29.609 24.953 64.75 1 22.16 372 ARG A O 1
ATOM 2873 N N . ARG A 1 373 ? -30.469 23.031 64.688 1 23.66 373 ARG A N 1
ATOM 2874 C CA . ARG A 1 373 ? -31.484 23.344 65.688 1 23.66 373 ARG A CA 1
ATOM 2875 C C . ARG A 1 373 ? -30.891 23.266 67.062 1 23.66 373 ARG A C 1
ATOM 2877 O O . ARG A 1 373 ? -30.422 22.219 67.5 1 23.66 373 ARG A O 1
ATOM 2884 N N . GLU A 1 374 ? -30.047 24.203 67.375 1 21.59 374 GLU A N 1
ATOM 2885 C CA . GLU A 1 374 ? -29.672 24.422 68.75 1 21.59 374 GLU A CA 1
ATOM 2886 C C . GLU A 1 374 ? -30.906 24.453 69.688 1 21.59 374 GLU A C 1
ATOM 2888 O O . GLU A 1 374 ? -31.766 25.328 69.5 1 21.59 374 GLU A O 1
ATOM 2893 N N . ASP A 1 375 ? -31.547 23.234 69.688 1 22.38 375 ASP A N 1
ATOM 2894 C CA . ASP A 1 375 ? -32.562 23.203 70.75 1 22.38 375 ASP A CA 1
ATOM 2895 C C . ASP A 1 375 ? -32.031 23.766 72.062 1 22.38 375 ASP A C 1
ATOM 2897 O O . ASP A 1 375 ? -30.984 23.312 72.562 1 22.38 375 ASP A O 1
ATOM 2901 N N . ARG A 1 376 ? -32.062 25.031 72.125 1 23.27 376 ARG A N 1
ATOM 2902 C CA . ARG A 1 376 ? -31.922 25.75 73.438 1 23.27 376 ARG A CA 1
ATOM 2903 C C . ARG A 1 376 ? -32.719 25.047 74.5 1 23.27 376 ARG A C 1
ATOM 2905 O O . ARG A 1 376 ? -33.969 25.016 74.5 1 23.27 376 ARG A O 1
ATOM 2912 N N . VAL A 1 377 ? -32.281 23.828 74.812 1 23.97 377 VAL A N 1
ATOM 2913 C CA . VAL A 1 377 ? -32.688 23.578 76.188 1 23.97 377 VAL A CA 1
ATOM 2914 C C . VAL A 1 377 ? -31.922 24.5 77.125 1 23.97 377 VAL A C 1
ATOM 2916 O O . VAL A 1 377 ? -30.719 24.688 77 1 23.97 377 VAL A O 1
ATOM 2919 N N . MET B 1 1 ? 10.742 -49.094 -6.961 1 31.7 1 MET B N 1
ATOM 2920 C CA . MET B 1 1 ? 10.875 -47.781 -7.523 1 31.7 1 MET B CA 1
ATOM 2921 C C . MET B 1 1 ? 10.562 -46.719 -6.469 1 31.7 1 MET B C 1
ATOM 2923 O O . MET B 1 1 ? 9.516 -46.75 -5.828 1 31.7 1 MET B O 1
ATOM 2927 N N . ALA B 1 2 ? 11.336 -46.25 -5.703 1 41.97 2 ALA B N 1
ATOM 2928 C CA . ALA B 1 2 ? 11.359 -45.375 -4.527 1 41.97 2 ALA B CA 1
ATOM 2929 C C . ALA B 1 2 ? 10.344 -44.25 -4.656 1 41.97 2 ALA B C 1
ATOM 2931 O O . ALA B 1 2 ? 10.297 -43.562 -5.684 1 41.97 2 ALA B O 1
ATOM 2932 N N . LEU B 1 3 ? 9.148 -44.281 -4.031 1 48.38 3 LEU B N 1
ATOM 2933 C CA . LEU B 1 3 ? 7.863 -43.562 -4.023 1 48.38 3 LEU B CA 1
ATOM 2934 C C . LEU B 1 3 ? 8.07 -42.062 -3.914 1 48.38 3 LEU B C 1
ATOM 2936 O O . LEU B 1 3 ? 8.586 -41.562 -2.908 1 48.38 3 LEU B O 1
ATOM 2940 N N . SER B 1 4 ? 8.609 -41.469 -5.012 1 65.69 4 SER B N 1
ATOM 2941 C CA . SER B 1 4 ? 9.008 -40.062 -5.191 1 65.69 4 SER B CA 1
ATOM 2942 C C . SER B 1 4 ? 8.016 -39.125 -4.527 1 65.69 4 SER B C 1
ATOM 2944 O O . SER B 1 4 ? 6.824 -39.406 -4.441 1 65.69 4 SER B O 1
ATOM 2946 N N . ASP B 1 5 ? 8.383 -38.562 -3.516 1 81.94 5 ASP B N 1
ATOM 2947 C CA . ASP B 1 5 ? 7.605 -37.531 -2.807 1 81.94 5 ASP B CA 1
ATOM 2948 C C . ASP B 1 5 ? 6.734 -36.75 -3.773 1 81.94 5 ASP B C 1
ATOM 2950 O O . ASP B 1 5 ? 7.246 -36.031 -4.652 1 81.94 5 ASP B O 1
ATOM 2954 N N . PRO B 1 6 ? 5.457 -37.094 -3.705 1 85.62 6 PRO B N 1
ATOM 2955 C CA . PRO B 1 6 ? 4.547 -36.406 -4.621 1 85.62 6 PRO B CA 1
ATOM 2956 C C . PRO B 1 6 ? 4.703 -34.875 -4.57 1 85.62 6 PRO B C 1
ATOM 2958 O O . PRO B 1 6 ? 4.418 -34.188 -5.559 1 85.62 6 PRO B O 1
ATOM 2961 N N . PHE B 1 7 ? 5.176 -34.406 -3.469 1 87.81 7 PHE B N 1
ATOM 2962 C CA . PHE B 1 7 ? 5.324 -32.969 -3.314 1 87.81 7 PHE B CA 1
ATOM 2963 C C . PHE B 1 7 ? 6.578 -32.469 -4.027 1 87.81 7 PHE B C 1
ATOM 2965 O O . PHE B 1 7 ? 6.746 -31.266 -4.234 1 87.81 7 PHE B O 1
ATOM 2972 N N . LEU B 1 8 ? 7.418 -33.375 -4.496 1 87.06 8 LEU B N 1
ATOM 2973 C CA . LEU B 1 8 ? 8.641 -33 -5.203 1 87.06 8 LEU B CA 1
ATOM 2974 C C . LEU B 1 8 ? 8.727 -33.688 -6.551 1 87.06 8 LEU B C 1
ATOM 2976 O O . LEU B 1 8 ? 9.805 -33.812 -7.129 1 87.06 8 LEU B O 1
ATOM 2980 N N . GLN B 1 9 ? 7.637 -34.062 -7.027 1 90.5 9 GLN B N 1
ATOM 2981 C CA . GLN B 1 9 ? 7.613 -34.812 -8.281 1 90.5 9 GLN B CA 1
ATOM 2982 C C . GLN B 1 9 ? 7.898 -33.906 -9.469 1 90.5 9 GLN B C 1
ATOM 2984 O O . GLN B 1 9 ? 7.844 -32.688 -9.344 1 90.5 9 GLN B O 1
ATOM 2989 N N . THR B 1 10 ? 8.297 -34.562 -10.547 1 91.62 10 THR B N 1
ATOM 2990 C CA . THR B 1 10 ? 8.523 -33.844 -11.805 1 91.62 10 THR B CA 1
ATOM 2991 C C . THR B 1 10 ? 7.488 -34.25 -12.844 1 91.62 10 THR B C 1
ATOM 2993 O O . THR B 1 10 ? 7.195 -35.438 -13.008 1 91.62 10 THR B O 1
ATOM 2996 N N . PHE B 1 11 ? 6.852 -33.281 -13.406 1 90.81 11 PHE B N 1
ATOM 2997 C CA . PHE B 1 11 ? 5.918 -33.562 -14.492 1 90.81 11 PHE B CA 1
ATOM 2998 C C . PHE B 1 11 ? 6.449 -33.031 -15.812 1 90.81 11 PHE B C 1
ATOM 3000 O O . PHE B 1 11 ? 7.477 -32.344 -15.844 1 90.81 11 PHE B O 1
ATOM 3007 N N . VAL B 1 12 ? 5.805 -33.375 -16.875 1 91.62 12 VAL B N 1
ATOM 3008 C CA . VAL B 1 12 ? 6.363 -33.062 -18.188 1 91.62 12 VAL B CA 1
ATOM 3009 C C . VAL B 1 12 ? 5.375 -32.188 -18.969 1 91.62 12 VAL B C 1
ATOM 3011 O O . VAL B 1 12 ? 4.176 -32.469 -19 1 91.62 12 VAL B O 1
ATOM 3014 N N . LEU B 1 13 ? 5.93 -31.141 -19.5 1 92.12 13 LEU B N 1
ATOM 3015 C CA . LEU B 1 13 ? 5.203 -30.312 -20.453 1 92.12 13 LEU B CA 1
ATOM 3016 C C . LEU B 1 13 ? 5.676 -30.578 -21.875 1 92.12 13 LEU B C 1
ATOM 3018 O O . LEU B 1 13 ? 6.836 -30.938 -22.094 1 92.12 13 LEU B O 1
ATOM 3022 N N . ILE B 1 14 ? 4.754 -30.422 -22.781 1 91.88 14 ILE B N 1
ATOM 3023 C CA . ILE B 1 14 ? 5.102 -30.641 -24.188 1 91.88 14 ILE B CA 1
ATOM 3024 C C . ILE B 1 14 ? 5.375 -29.297 -24.859 1 91.88 14 ILE B C 1
ATOM 3026 O O . ILE B 1 14 ? 4.582 -28.359 -24.75 1 91.88 14 ILE B O 1
ATOM 3030 N N . ALA B 1 15 ? 6.461 -29.203 -25.484 1 90.56 15 ALA B N 1
ATOM 3031 C CA . ALA B 1 15 ? 6.855 -27.969 -26.156 1 90.56 15 ALA B CA 1
ATOM 3032 C C . ALA B 1 15 ? 5.992 -27.719 -27.391 1 90.56 15 ALA B C 1
ATOM 3034 O O . ALA B 1 15 ? 5.129 -28.531 -27.734 1 90.56 15 ALA B O 1
ATOM 3035 N N . SER B 1 16 ? 6.211 -26.547 -27.953 1 87 16 SER B N 1
ATOM 3036 C CA . SER B 1 16 ? 5.406 -26.125 -29.109 1 87 16 SER B CA 1
ATOM 3037 C C . SER B 1 16 ? 5.66 -27.031 -30.312 1 87 16 SER B C 1
ATOM 3039 O O . SER B 1 16 ? 4.832 -27.094 -31.219 1 87 16 SER B O 1
ATOM 3041 N N . ASP B 1 17 ? 6.801 -27.719 -30.359 1 83.94 17 ASP B N 1
ATOM 3042 C CA . ASP B 1 17 ? 7.102 -28.641 -31.453 1 83.94 17 ASP B CA 1
ATOM 3043 C C . ASP B 1 17 ? 6.262 -29.906 -31.359 1 83.94 17 ASP B C 1
ATOM 3045 O O . ASP B 1 17 ? 6.176 -30.672 -32.312 1 83.94 17 ASP B O 1
ATOM 3049 N N . GLY B 1 18 ? 5.648 -30.109 -30.25 1 82.88 18 GLY B N 1
ATOM 3050 C CA . GLY B 1 18 ? 4.75 -31.234 -30.062 1 82.88 18 GLY B CA 1
ATOM 3051 C C . GLY B 1 18 ? 5.461 -32.5 -29.625 1 82.88 18 GLY B C 1
ATOM 3052 O O . GLY B 1 18 ? 4.816 -33.5 -29.297 1 82.88 18 GLY B O 1
ATOM 3053 N N . VAL B 1 19 ? 6.773 -32.531 -29.578 1 85.94 19 VAL B N 1
ATOM 3054 C CA . VAL B 1 19 ? 7.508 -33.75 -29.328 1 85.94 19 VAL B CA 1
ATOM 3055 C C . VAL B 1 19 ? 8.445 -33.562 -28.125 1 85.94 19 VAL B C 1
ATOM 3057 O O . VAL B 1 19 ? 8.555 -34.438 -27.281 1 85.94 19 VAL B O 1
ATOM 3060 N N . THR B 1 20 ? 8.992 -32.375 -28.016 1 89.56 20 THR B N 1
ATOM 3061 C CA . THR B 1 20 ? 9.984 -32.125 -26.984 1 89.56 20 THR B CA 1
ATOM 3062 C C . THR B 1 20 ? 9.328 -32.031 -25.609 1 89.56 20 THR B C 1
ATOM 3064 O O . THR B 1 20 ? 8.352 -31.312 -25.422 1 89.56 20 THR B O 1
ATOM 3067 N N . GLU B 1 21 ? 9.836 -32.938 -24.734 1 91.38 21 GLU B N 1
ATOM 3068 C CA . GLU B 1 21 ? 9.336 -32.969 -23.359 1 91.38 21 GLU B CA 1
ATOM 3069 C C . GLU B 1 21 ? 10.164 -32.031 -22.469 1 91.38 21 GLU B C 1
ATOM 3071 O O . GLU B 1 21 ? 11.398 -32.094 -22.484 1 91.38 21 GLU B O 1
ATOM 3076 N N . ILE B 1 22 ? 9.484 -31.172 -21.75 1 92.44 22 ILE B N 1
ATOM 3077 C CA . ILE B 1 22 ? 10.125 -30.266 -20.812 1 92.44 22 ILE B CA 1
ATOM 3078 C C . ILE B 1 22 ? 9.805 -30.688 -19.391 1 92.44 22 ILE B C 1
ATOM 3080 O O . ILE B 1 22 ? 8.695 -30.438 -18.891 1 92.44 22 ILE B O 1
ATOM 3084 N N . PRO B 1 23 ? 10.695 -31.281 -18.719 1 93 23 PRO B N 1
ATOM 3085 C CA . PRO B 1 23 ? 10.461 -31.672 -17.328 1 93 23 PRO B CA 1
ATOM 3086 C C . PRO B 1 23 ? 10.406 -30.484 -16.375 1 93 23 PRO B C 1
ATOM 3088 O O . PRO B 1 23 ? 11.281 -29.609 -16.422 1 93 23 PRO B O 1
ATOM 3091 N N . VAL B 1 24 ? 9.383 -30.359 -15.648 1 93.25 24 VAL B N 1
ATOM 3092 C CA . VAL B 1 24 ? 9.203 -29.281 -14.672 1 93.25 24 VAL B CA 1
ATOM 3093 C C . VAL B 1 24 ? 9.016 -29.875 -13.281 1 93.25 24 VAL B C 1
ATOM 3095 O O . VAL B 1 24 ? 8.117 -30.688 -13.062 1 93.25 24 VAL B O 1
ATOM 3098 N N . ALA B 1 25 ? 9.836 -29.422 -12.359 1 93 25 ALA B N 1
ATOM 3099 C CA . ALA B 1 25 ? 9.727 -29.875 -10.977 1 93 25 ALA B CA 1
ATOM 3100 C C . ALA B 1 25 ? 8.68 -29.047 -10.219 1 93 25 ALA B C 1
ATOM 3102 O O . ALA B 1 25 ? 8.578 -27.844 -10.406 1 93 25 ALA B O 1
ATOM 3103 N N . VAL B 1 26 ? 7.969 -29.734 -9.398 1 92.81 26 VAL B N 1
ATOM 3104 C CA . VAL B 1 26 ? 6.953 -29.078 -8.586 1 92.81 26 VAL B CA 1
ATOM 3105 C C . VAL B 1 26 ? 7.609 -28.016 -7.707 1 92.81 26 VAL B C 1
ATOM 3107 O O . VAL B 1 26 ? 7.031 -26.938 -7.477 1 92.81 26 VAL B O 1
ATOM 3110 N N . ALA B 1 27 ? 8.812 -28.25 -7.258 1 91.38 27 ALA B N 1
ATOM 3111 C CA . ALA B 1 27 ? 9.547 -27.312 -6.418 1 91.38 27 ALA B CA 1
ATOM 3112 C C . ALA B 1 27 ? 9.828 -26.016 -7.168 1 91.38 27 ALA B C 1
ATOM 3114 O O . ALA B 1 27 ? 9.766 -24.922 -6.586 1 91.38 27 ALA B O 1
ATOM 3115 N N . ASP B 1 28 ? 10.086 -26.125 -8.445 1 92.19 28 ASP B N 1
ATOM 3116 C CA . ASP B 1 28 ? 10.359 -24.953 -9.258 1 92.19 28 ASP B CA 1
ATOM 3117 C C . ASP B 1 28 ? 9.102 -24.109 -9.461 1 92.19 28 ASP B C 1
ATOM 3119 O O . ASP B 1 28 ? 9.164 -22.875 -9.492 1 92.19 28 ASP B O 1
ATOM 3123 N N . VAL B 1 29 ? 8 -24.828 -9.602 1 93 29 VAL B N 1
ATOM 3124 C CA . VAL B 1 29 ? 6.734 -24.125 -9.758 1 93 29 VAL B CA 1
ATOM 3125 C C . VAL B 1 29 ? 6.402 -23.375 -8.469 1 93 29 VAL B C 1
ATOM 3127 O O . VAL B 1 29 ? 5.973 -22.219 -8.516 1 93 29 VAL B O 1
ATOM 3130 N N . ASN B 1 30 ? 6.656 -24 -7.348 1 92.38 30 ASN B N 1
ATOM 3131 C CA . ASN B 1 30 ? 6.426 -23.344 -6.062 1 92.38 30 ASN B CA 1
ATOM 3132 C C . ASN B 1 30 ? 7.305 -22.109 -5.902 1 92.38 30 ASN B C 1
ATOM 3134 O O . ASN B 1 30 ? 6.844 -21.078 -5.418 1 92.38 30 ASN B O 1
ATOM 3138 N N . GLU B 1 31 ? 8.516 -22.234 -6.281 1 90.38 31 GLU B N 1
ATOM 3139 C CA . GLU B 1 31 ? 9.422 -21.094 -6.191 1 90.38 31 GLU B CA 1
ATOM 3140 C C . GLU B 1 31 ? 8.977 -19.953 -7.105 1 90.38 31 GLU B C 1
ATOM 3142 O O . GLU B 1 31 ? 9.102 -18.781 -6.75 1 90.38 31 GLU B O 1
ATOM 3147 N N . PHE B 1 32 ? 8.492 -20.328 -8.258 1 91.56 32 PHE B N 1
ATOM 3148 C CA . PHE B 1 32 ? 7.988 -19.359 -9.211 1 91.56 32 PHE B CA 1
ATOM 3149 C C . PHE B 1 32 ? 6.797 -18.594 -8.633 1 91.56 32 PHE B C 1
ATOM 3151 O O . PHE B 1 32 ? 6.742 -17.375 -8.695 1 91.56 32 PHE B O 1
ATOM 3158 N N . ILE B 1 33 ? 5.875 -19.328 -8.031 1 92.19 33 ILE B N 1
ATOM 3159 C CA . ILE B 1 33 ? 4.676 -18.734 -7.449 1 92.19 33 ILE B CA 1
ATOM 3160 C C . ILE B 1 33 ? 5.055 -17.859 -6.266 1 92.19 33 ILE B C 1
ATOM 3162 O O . ILE B 1 33 ? 4.586 -16.719 -6.156 1 92.19 33 ILE B O 1
ATOM 3166 N N . LEU B 1 34 ? 5.914 -18.344 -5.438 1 90.62 34 LEU B N 1
ATOM 3167 C CA . LEU B 1 34 ? 6.34 -17.609 -4.258 1 90.62 34 LEU B CA 1
ATOM 3168 C C . LEU B 1 34 ? 7.039 -16.312 -4.652 1 90.62 34 LEU B C 1
ATOM 3170 O O . LEU B 1 34 ? 6.789 -15.258 -4.059 1 90.62 34 LEU B O 1
ATOM 3174 N N . TYR B 1 35 ? 7.863 -16.406 -5.617 1 88.69 35 TYR B N 1
ATOM 3175 C CA . TYR B 1 35 ? 8.562 -15.219 -6.102 1 88.69 35 TYR B CA 1
ATOM 3176 C C . TYR B 1 35 ? 7.578 -14.18 -6.633 1 88.69 35 TYR B C 1
ATOM 3178 O O . TYR B 1 35 ? 7.688 -12.992 -6.316 1 88.69 35 TYR B O 1
ATOM 3186 N N . SER B 1 36 ? 6.676 -14.617 -7.43 1 91.19 36 SER B N 1
ATOM 3187 C CA . SER B 1 36 ? 5.684 -13.719 -8.008 1 91.19 36 SER B CA 1
ATOM 3188 C C . SER B 1 36 ? 4.832 -13.062 -6.93 1 91.19 36 SER B C 1
ATOM 3190 O O . SER B 1 36 ? 4.637 -11.844 -6.941 1 91.19 36 SER B O 1
ATOM 3192 N N . VAL B 1 37 ? 4.438 -13.852 -5.98 1 92.56 37 VAL B N 1
ATOM 3193 C CA . VAL B 1 37 ? 3.549 -13.375 -4.93 1 92.56 37 VAL B CA 1
ATOM 3194 C C . VAL B 1 37 ? 4.289 -12.383 -4.031 1 92.56 37 VAL B C 1
ATOM 3196 O O . VAL B 1 37 ? 3.787 -11.297 -3.748 1 92.56 37 VAL B O 1
ATOM 3199 N N . LYS B 1 38 ? 5.492 -12.68 -3.672 1 91 38 LYS B N 1
ATOM 3200 C CA . LYS B 1 38 ? 6.266 -11.805 -2.797 1 91 38 LYS B CA 1
ATOM 3201 C C . LYS B 1 38 ? 6.59 -10.477 -3.486 1 91 38 LYS B C 1
ATOM 3203 O O . LYS B 1 38 ? 6.516 -9.414 -2.865 1 91 38 LYS B O 1
ATOM 3208 N N . THR B 1 39 ? 6.918 -10.562 -4.684 1 91.56 39 THR B N 1
ATOM 3209 C CA . THR B 1 39 ? 7.277 -9.367 -5.441 1 91.56 39 THR B CA 1
ATOM 3210 C C . THR B 1 39 ? 6.074 -8.445 -5.598 1 91.56 39 THR B C 1
ATOM 3212 O O . THR B 1 39 ? 6.188 -7.23 -5.402 1 91.56 39 THR B O 1
ATOM 3215 N N . VAL B 1 40 ? 4.957 -9.055 -5.887 1 93.69 40 VAL B N 1
ATOM 3216 C CA . VAL B 1 40 ? 3.801 -8.211 -6.16 1 93.69 40 VAL B CA 1
ATOM 3217 C C . VAL B 1 40 ? 3.215 -7.691 -4.848 1 93.69 40 VAL B C 1
ATOM 3219 O O . VAL B 1 40 ? 2.574 -6.641 -4.816 1 93.69 40 VAL B O 1
ATOM 3222 N N . ILE B 1 41 ? 3.393 -8.375 -3.73 1 93.69 41 ILE B N 1
ATOM 3223 C CA . ILE B 1 41 ? 3.043 -7.828 -2.424 1 93.69 41 ILE B CA 1
ATOM 3224 C C . ILE B 1 41 ? 3.816 -6.531 -2.186 1 93.69 41 ILE B C 1
ATOM 3226 O O . ILE B 1 41 ? 3.238 -5.527 -1.771 1 93.69 41 ILE B O 1
ATOM 3230 N N . ASN B 1 42 ? 5.055 -6.617 -2.469 1 93.06 42 ASN B N 1
ATOM 3231 C CA . ASN B 1 42 ? 5.934 -5.465 -2.299 1 93.06 42 ASN B CA 1
ATOM 3232 C C . ASN B 1 42 ? 5.508 -4.301 -3.186 1 93.06 42 ASN B C 1
ATOM 3234 O O . ASN B 1 42 ? 5.387 -3.166 -2.715 1 93.06 42 ASN B O 1
ATOM 3238 N N . TYR B 1 43 ? 5.246 -4.574 -4.441 1 95.12 43 TYR B N 1
ATOM 3239 C CA . TYR B 1 43 ? 4.816 -3.535 -5.371 1 95.12 43 TYR B CA 1
ATOM 3240 C C . TYR B 1 43 ? 3.471 -2.953 -4.953 1 95.12 43 TYR B C 1
ATOM 3242 O O . TYR B 1 43 ? 3.275 -1.736 -4.992 1 95.12 43 TYR B O 1
ATOM 3250 N N . GLY B 1 44 ? 2.576 -3.859 -4.57 1 95.81 44 GLY B N 1
ATOM 3251 C CA . GLY B 1 44 ? 1.283 -3.389 -4.098 1 95.81 44 GLY B CA 1
ATOM 3252 C C . GLY B 1 44 ? 1.384 -2.459 -2.906 1 95.81 44 GLY B C 1
ATOM 3253 O O . GLY B 1 44 ? 0.71 -1.428 -2.855 1 95.81 44 GLY B O 1
ATOM 3254 N N . ALA B 1 45 ? 2.193 -2.834 -1.987 1 96.06 45 ALA B N 1
ATOM 3255 C CA . ALA B 1 45 ? 2.385 -2.006 -0.8 1 96.06 45 ALA B CA 1
ATOM 3256 C C . ALA B 1 45 ? 2.908 -0.622 -1.175 1 96.06 45 ALA B C 1
ATOM 3258 O O . ALA B 1 45 ? 2.52 0.381 -0.571 1 96.06 45 ALA B O 1
ATOM 3259 N N . GLN B 1 46 ? 3.756 -0.568 -2.141 1 96.38 46 GLN B N 1
ATOM 3260 C CA . GLN B 1 46 ? 4.312 0.702 -2.596 1 96.38 46 GLN B CA 1
ATOM 3261 C C . GLN B 1 46 ? 3.256 1.54 -3.311 1 96.38 46 GLN B C 1
ATOM 3263 O O . GLN B 1 46 ? 3.244 2.768 -3.193 1 96.38 46 GLN B O 1
ATOM 3268 N N . ILE B 1 47 ? 2.393 0.872 -4.051 1 97.12 47 ILE B N 1
ATOM 3269 C CA . ILE B 1 47 ? 1.3 1.572 -4.719 1 97.12 47 ILE B CA 1
ATOM 3270 C C . ILE B 1 47 ? 0.395 2.227 -3.674 1 97.12 47 ILE B C 1
ATOM 3272 O O . ILE B 1 47 ? 0.119 3.426 -3.748 1 97.12 47 ILE B O 1
ATOM 3276 N N . GLY B 1 48 ? -0.002 1.437 -2.727 1 97 48 GLY B N 1
ATOM 3277 C CA . GLY B 1 48 ? -0.898 1.938 -1.697 1 97 48 GLY B CA 1
ATOM 3278 C C . GLY B 1 48 ? -0.297 3.068 -0.882 1 97 48 GLY B C 1
ATOM 3279 O O . GLY B 1 48 ? -0.959 4.074 -0.624 1 97 48 GLY B O 1
ATOM 3280 N N . SER B 1 49 ? 0.944 2.873 -0.495 1 97.06 49 SER B N 1
ATOM 3281 C CA . SER B 1 49 ? 1.614 3.889 0.309 1 97.06 49 SER B CA 1
ATOM 3282 C C . SER B 1 49 ? 1.738 5.203 -0.454 1 97.06 49 SER B C 1
ATOM 3284 O O . SER B 1 49 ? 1.439 6.273 0.085 1 97.06 49 SER B O 1
ATOM 3286 N N . SER B 1 50 ? 2.146 5.109 -1.707 1 97.44 50 SER B N 1
ATOM 3287 C CA . SER B 1 50 ? 2.314 6.309 -2.523 1 97.44 50 SER B CA 1
ATOM 3288 C C . SER B 1 50 ? 0.975 6.984 -2.797 1 97.44 50 SER B C 1
ATOM 3290 O O . SER B 1 50 ? 0.885 8.211 -2.811 1 97.44 50 SER B O 1
ATOM 3292 N N . PHE B 1 51 ? -0.036 6.238 -2.971 1 96.56 51 PHE B N 1
ATOM 3293 C CA . PHE B 1 51 ? -1.358 6.773 -3.275 1 96.56 51 PHE B CA 1
ATOM 3294 C C . PHE B 1 51 ? -1.899 7.578 -2.1 1 96.56 51 PHE B C 1
ATOM 3296 O O . PHE B 1 51 ? -2.344 8.719 -2.27 1 96.56 51 PHE B O 1
ATOM 3303 N N . ILE B 1 52 ? -1.89 6.992 -0.921 1 95.81 52 ILE B N 1
ATOM 3304 C CA . ILE B 1 52 ? -2.445 7.66 0.252 1 95.81 52 ILE B CA 1
ATOM 3305 C C . ILE B 1 52 ? -1.604 8.891 0.594 1 95.81 52 ILE B C 1
ATOM 3307 O O . ILE B 1 52 ? -2.145 9.93 0.965 1 95.81 52 ILE B O 1
ATOM 3311 N N . LEU B 1 53 ? -0.275 8.758 0.487 1 96.44 53 LEU B N 1
ATOM 3312 C CA . LEU B 1 53 ? 0.551 9.922 0.798 1 96.44 53 LEU B CA 1
ATOM 3313 C C . LEU B 1 53 ? 0.294 11.047 -0.193 1 96.44 53 LEU B C 1
ATOM 3315 O O . LEU B 1 53 ? 0.304 12.227 0.182 1 96.44 53 LEU B O 1
ATOM 3319 N N . LEU B 1 54 ? 0.152 10.695 -1.485 1 95.81 54 LEU B N 1
ATOM 3320 C CA . LEU B 1 54 ? -0.194 11.695 -2.492 1 95.81 54 LEU B CA 1
ATOM 3321 C C . LEU B 1 54 ? -1.49 12.406 -2.125 1 95.81 54 LEU B C 1
ATOM 3323 O O . LEU B 1 54 ? -1.57 13.633 -2.201 1 95.81 54 LEU B O 1
ATOM 3327 N N . LEU B 1 55 ? -2.459 11.641 -1.679 1 92.19 55 LEU B N 1
ATOM 3328 C CA . LEU B 1 55 ? -3.738 12.211 -1.271 1 92.19 55 LEU B CA 1
ATOM 3329 C C . LEU B 1 55 ? -3.564 13.133 -0.064 1 92.19 55 LEU B C 1
ATOM 3331 O O . LEU B 1 55 ? -4.145 14.219 -0.016 1 92.19 55 LEU B O 1
ATOM 3335 N N . VAL B 1 56 ? -2.812 12.672 0.886 1 90.81 56 VAL B N 1
ATOM 3336 C CA . VAL B 1 56 ? -2.553 13.461 2.084 1 90.81 56 VAL B CA 1
ATOM 3337 C C . VAL B 1 56 ? -1.87 14.773 1.701 1 90.81 56 VAL B C 1
ATOM 3339 O O . VAL B 1 56 ? -2.258 15.844 2.176 1 90.81 56 VAL B O 1
ATOM 3342 N N . LEU B 1 57 ? -0.928 14.727 0.85 1 90 57 LEU B N 1
ATOM 3343 C CA . LEU B 1 57 ? -0.182 15.914 0.436 1 90 57 LEU B CA 1
ATOM 3344 C C . LEU B 1 57 ? -1.09 16.906 -0.286 1 90 57 LEU B C 1
ATOM 3346 O O . LEU B 1 57 ? -1.037 18.109 -0.021 1 90 57 LEU B O 1
ATOM 3350 N N . VAL B 1 58 ? -1.893 16.391 -1.123 1 87.25 58 VAL B N 1
ATOM 3351 C CA . VAL B 1 58 ? -2.758 17.25 -1.926 1 87.25 58 VAL B CA 1
ATOM 3352 C C . VAL B 1 58 ? -3.834 17.875 -1.039 1 87.25 58 VAL B C 1
ATOM 3354 O O . VAL B 1 58 ? -4.203 19.047 -1.221 1 87.25 58 VAL B O 1
ATOM 3357 N N . CYS B 1 59 ? -4.258 17.172 -0.015 1 82 59 CYS B N 1
ATOM 3358 C CA . CYS B 1 59 ? -5.379 17.625 0.801 1 82 59 CYS B CA 1
ATOM 3359 C C . CYS B 1 59 ? -4.895 18.5 1.953 1 82 59 CYS B C 1
ATOM 3361 O O . CYS B 1 59 ? -5.613 19.406 2.398 1 82 59 CYS B O 1
ATOM 3363 N N . ILE B 1 60 ? -3.783 18.219 2.467 1 79.25 60 ILE B N 1
ATOM 3364 C CA . ILE B 1 60 ? -3.34 18.875 3.686 1 79.25 60 ILE B CA 1
ATOM 3365 C C . ILE B 1 60 ? -2.486 20.094 3.328 1 79.25 60 ILE B C 1
ATOM 3367 O O . ILE B 1 60 ? -2.416 21.062 4.094 1 79.25 60 ILE B O 1
ATOM 3371 N N . THR B 1 61 ? -1.834 20.078 2.258 1 74.12 61 THR B N 1
ATOM 3372 C CA . THR B 1 61 ? -0.961 21.188 1.889 1 74.12 61 THR B CA 1
ATOM 3373 C C . THR B 1 61 ? -1.781 22.422 1.522 1 74.12 61 THR B C 1
ATOM 3375 O O . THR B 1 61 ? -2.695 22.344 0.7 1 74.12 61 THR B O 1
ATOM 3378 N N . PRO B 1 62 ? -1.398 23.469 2.27 1 64.88 62 PRO B N 1
ATOM 3379 C CA . PRO B 1 62 ? -2.111 24.719 1.987 1 64.88 62 PRO B CA 1
ATOM 3380 C C . PRO B 1 62 ? -1.865 25.234 0.57 1 64.88 62 PRO B C 1
ATOM 3382 O O . PRO B 1 62 ? -0.812 24.953 -0.013 1 64.88 62 PRO B O 1
ATOM 3385 N N . SER B 1 63 ? -2.891 25.797 -0.042 1 62.78 63 SER B N 1
ATOM 3386 C CA . SER B 1 63 ? -2.867 26.266 -1.421 1 62.78 63 SER B CA 1
ATOM 3387 C C . SER B 1 63 ? -1.739 27.266 -1.643 1 62.78 63 SER B C 1
ATOM 3389 O O . SER B 1 63 ? -1.188 27.359 -2.74 1 62.78 63 SER B O 1
ATOM 3391 N N . ALA B 1 64 ? -1.436 28.062 -0.562 1 56.19 64 ALA B N 1
ATOM 3392 C CA . ALA B 1 64 ? -0.387 29.078 -0.692 1 56.19 64 ALA B CA 1
ATOM 3393 C C . ALA B 1 64 ? 0.969 28.422 -0.95 1 56.19 64 ALA B C 1
ATOM 3395 O O . ALA B 1 64 ? 1.854 29.031 -1.552 1 56.19 64 ALA B O 1
ATOM 3396 N N . ARG B 1 65 ? 1.091 27.156 -0.632 1 57.59 65 ARG B N 1
ATOM 3397 C CA . ARG B 1 65 ? 2.393 26.5 -0.712 1 57.59 65 ARG B CA 1
ATOM 3398 C C . ARG B 1 65 ? 2.506 25.656 -1.98 1 57.59 65 ARG B C 1
ATOM 3400 O O . ARG B 1 65 ? 3.6 25.219 -2.348 1 57.59 65 ARG B O 1
ATOM 3407 N N . PHE B 1 66 ? 1.327 25.484 -2.635 1 56.53 66 PHE B N 1
ATOM 3408 C CA . PHE B 1 66 ? 1.406 24.766 -3.904 1 56.53 66 PHE B CA 1
ATOM 3409 C C . PHE B 1 66 ? 2.275 25.531 -4.898 1 56.53 66 PHE B C 1
ATOM 3411 O O . PHE B 1 66 ? 2.643 24.984 -5.945 1 56.53 66 PHE B O 1
ATOM 3418 N N . LEU B 1 67 ? 2.805 26.547 -4.32 1 60.75 67 LEU B N 1
ATOM 3419 C CA . LEU B 1 67 ? 3.627 27.328 -5.238 1 60.75 67 LEU B CA 1
ATOM 3420 C C . LEU B 1 67 ? 5.102 26.969 -5.094 1 60.75 67 LEU B C 1
ATOM 3422 O O . LEU B 1 67 ? 5.918 27.328 -5.941 1 60.75 67 LEU B O 1
ATOM 3426 N N . LYS B 1 68 ? 5.363 26.141 -4.133 1 72.94 68 LYS B N 1
ATOM 3427 C CA . LYS B 1 68 ? 6.77 25.781 -3.969 1 72.94 68 LYS B CA 1
ATOM 3428 C C . LYS B 1 68 ? 7.145 24.609 -4.871 1 72.94 68 LYS B C 1
ATOM 3430 O O . LYS B 1 68 ? 6.379 23.656 -5.008 1 72.94 68 LYS B O 1
ATOM 3435 N N . LEU B 1 69 ? 8.234 24.812 -5.629 1 79.75 69 LEU B N 1
ATOM 3436 C CA . LEU B 1 69 ? 8.773 23.812 -6.551 1 79.75 69 LEU B CA 1
ATOM 3437 C C . LEU B 1 69 ? 8.938 22.469 -5.859 1 79.75 69 LEU B C 1
ATOM 3439 O O . LEU B 1 69 ? 8.695 21.422 -6.461 1 79.75 69 LEU B O 1
ATOM 3443 N N . SER B 1 70 ? 9.289 22.484 -4.586 1 82.44 70 SER B N 1
ATOM 3444 C CA . SER B 1 70 ? 9.516 21.25 -3.842 1 82.44 70 SER B CA 1
ATOM 3445 C C . SER B 1 70 ? 8.234 20.422 -3.725 1 82.44 70 SER B C 1
ATOM 3447 O O . SER B 1 70 ? 8.266 19.203 -3.857 1 82.44 70 SER B O 1
ATOM 3449 N N . GLN B 1 71 ? 7.148 21.094 -3.609 1 85.94 71 GLN B N 1
ATOM 3450 C CA . GLN B 1 71 ? 5.875 20.406 -3.469 1 85.94 71 GLN B CA 1
ATOM 3451 C C . GLN B 1 71 ? 5.465 19.734 -4.777 1 85.94 71 GLN B C 1
ATOM 3453 O O . GLN B 1 71 ? 5.004 18.594 -4.777 1 85.94 71 GLN B O 1
ATOM 3458 N N . TRP B 1 72 ? 5.691 20.422 -5.844 1 89.25 72 TRP B N 1
ATOM 3459 C CA . TRP B 1 72 ? 5.348 19.859 -7.148 1 89.25 72 TRP B CA 1
ATOM 3460 C C . TRP B 1 72 ? 6.234 18.672 -7.48 1 89.25 72 TRP B C 1
ATOM 3462 O O . TRP B 1 72 ? 5.789 17.719 -8.125 1 89.25 72 TRP B O 1
ATOM 3472 N N . LEU B 1 73 ? 7.418 18.734 -7.039 1 92.31 73 LEU B N 1
ATOM 3473 C CA . LEU B 1 73 ? 8.336 17.625 -7.289 1 92.31 73 LEU B CA 1
ATOM 3474 C C . LEU B 1 73 ? 7.914 16.391 -6.496 1 92.31 73 LEU B C 1
ATOM 3476 O O . LEU B 1 73 ? 7.988 15.273 -7.004 1 92.31 73 LEU B O 1
ATOM 3480 N N . HIS B 1 74 ? 7.453 16.656 -5.27 1 93.38 74 HIS B N 1
ATOM 3481 C CA . HIS B 1 74 ? 6.973 15.539 -4.465 1 93.38 74 HIS B CA 1
ATOM 3482 C C . HIS B 1 74 ? 5.73 14.906 -5.086 1 93.38 74 HIS B C 1
ATOM 3484 O O . HIS B 1 74 ? 5.637 13.68 -5.18 1 93.38 74 HIS B O 1
ATOM 3490 N N . ILE B 1 75 ? 4.848 15.758 -5.539 1 93.75 75 ILE B N 1
ATOM 3491 C CA . ILE B 1 75 ? 3.609 15.273 -6.141 1 93.75 75 ILE B CA 1
ATOM 3492 C C . ILE B 1 75 ? 3.922 14.508 -7.422 1 93.75 75 ILE B C 1
ATOM 3494 O O . ILE B 1 75 ? 3.375 13.422 -7.656 1 93.75 75 ILE B O 1
ATOM 3498 N N . ALA B 1 76 ? 4.809 15.047 -8.18 1 95.62 76 ALA B N 1
ATOM 3499 C CA . ALA B 1 76 ? 5.191 14.398 -9.43 1 95.62 76 ALA B CA 1
ATOM 3500 C C . ALA B 1 76 ? 5.883 13.07 -9.164 1 95.62 76 ALA B C 1
ATOM 3502 O O . ALA B 1 76 ? 5.598 12.07 -9.828 1 95.62 76 ALA B O 1
ATOM 3503 N N . ALA B 1 77 ? 6.789 13.07 -8.258 1 97 77 ALA B N 1
ATOM 3504 C CA . ALA B 1 77 ? 7.531 11.852 -7.934 1 97 77 ALA B CA 1
ATOM 3505 C C . ALA B 1 77 ? 6.594 10.758 -7.434 1 97 77 ALA B C 1
ATOM 3507 O O . ALA B 1 77 ? 6.719 9.594 -7.832 1 97 77 ALA B O 1
ATOM 3508 N N . LEU B 1 78 ? 5.652 11.109 -6.598 1 97.31 78 LEU B N 1
ATOM 3509 C CA . LEU B 1 78 ? 4.695 10.133 -6.082 1 97.31 78 LEU B CA 1
ATOM 3510 C C . LEU B 1 78 ? 3.805 9.594 -7.199 1 97.31 78 LEU B C 1
ATOM 3512 O O . LEU B 1 78 ? 3.523 8.398 -7.25 1 97.31 78 LEU B O 1
ATOM 3516 N N . THR B 1 79 ? 3.355 10.477 -8.062 1 97.12 79 THR B N 1
ATOM 3517 C CA . THR B 1 79 ? 2.514 10.07 -9.188 1 97.12 79 THR B CA 1
ATOM 3518 C C . THR B 1 79 ? 3.264 9.109 -10.109 1 97.12 79 THR B C 1
ATOM 3520 O O . THR B 1 79 ? 2.732 8.07 -10.492 1 97.12 79 THR B O 1
ATOM 3523 N N . VAL B 1 80 ? 4.484 9.469 -10.406 1 97.81 80 VAL B N 1
ATOM 3524 C CA . VAL B 1 80 ? 5.297 8.633 -11.273 1 97.81 80 VAL B CA 1
ATOM 3525 C C . VAL B 1 80 ? 5.562 7.289 -10.602 1 97.81 80 VAL B C 1
ATOM 3527 O O . VAL B 1 80 ? 5.59 6.246 -11.258 1 97.81 80 VAL B O 1
ATOM 3530 N N . ASN B 1 81 ? 5.797 7.309 -9.32 1 97.69 81 ASN B N 1
ATOM 3531 C CA . ASN B 1 81 ? 6.023 6.062 -8.602 1 97.69 81 ASN B CA 1
ATOM 3532 C C . ASN B 1 81 ? 4.797 5.156 -8.641 1 97.69 81 ASN B C 1
ATOM 3534 O O . ASN B 1 81 ? 4.926 3.938 -8.758 1 97.69 81 ASN B O 1
ATOM 3538 N N . ILE B 1 82 ? 3.602 5.703 -8.523 1 97.62 82 ILE B N 1
ATOM 3539 C CA . ILE B 1 82 ? 2.371 4.926 -8.625 1 97.62 82 ILE B CA 1
ATOM 3540 C C . ILE B 1 82 ? 2.279 4.277 -10.008 1 97.62 82 ILE B C 1
ATOM 3542 O O . ILE B 1 82 ? 2.025 3.078 -10.117 1 97.62 82 ILE B O 1
ATOM 3546 N N . ILE B 1 83 ? 2.539 5.055 -11.008 1 97 83 ILE B N 1
ATOM 3547 C CA . ILE B 1 83 ? 2.484 4.555 -12.383 1 97 83 ILE B CA 1
ATOM 3548 C C . ILE B 1 83 ? 3.518 3.449 -12.57 1 97 83 ILE B C 1
ATOM 3550 O O . ILE B 1 83 ? 3.211 2.391 -13.125 1 97 83 ILE B O 1
ATOM 3554 N N . ARG B 1 84 ? 4.695 3.693 -12.109 1 96.75 84 ARG B N 1
ATOM 3555 C CA . ARG B 1 84 ? 5.781 2.723 -12.203 1 96.75 84 ARG B CA 1
ATOM 3556 C C . ARG B 1 84 ? 5.398 1.406 -11.531 1 96.75 84 ARG B C 1
ATOM 3558 O O . ARG B 1 84 ? 5.535 0.337 -12.133 1 96.75 84 ARG B O 1
ATOM 3565 N N . MET B 1 85 ? 4.891 1.489 -10.359 1 96.75 85 MET B N 1
ATOM 3566 C CA . MET B 1 85 ? 4.566 0.282 -9.602 1 96.75 85 MET B CA 1
ATOM 3567 C C . MET B 1 85 ? 3.393 -0.456 -10.242 1 96.75 85 MET B C 1
ATOM 3569 O O . MET B 1 85 ? 3.348 -1.688 -10.227 1 96.75 85 MET B O 1
ATOM 3573 N N . VAL B 1 86 ? 2.418 0.273 -10.781 1 96.44 86 VAL B N 1
ATOM 3574 C CA . VAL B 1 86 ? 1.288 -0.353 -11.461 1 96.44 86 VAL B CA 1
ATOM 3575 C C . VAL B 1 86 ? 1.779 -1.1 -12.695 1 96.44 86 VAL B C 1
ATOM 3577 O O . VAL B 1 86 ? 1.402 -2.252 -12.93 1 96.44 86 VAL B O 1
ATOM 3580 N N . LEU B 1 87 ? 2.637 -0.466 -13.438 1 95.31 87 LEU B N 1
ATOM 3581 C CA . LEU B 1 87 ? 3.162 -1.094 -14.641 1 95.31 87 LEU B CA 1
ATOM 3582 C C . LEU B 1 87 ? 3.988 -2.328 -14.297 1 95.31 87 LEU B C 1
ATOM 3584 O O . LEU B 1 87 ? 3.896 -3.352 -14.984 1 95.31 87 LEU B O 1
ATOM 3588 N N . LEU B 1 88 ? 4.766 -2.244 -13.266 1 93.81 88 LEU B N 1
ATOM 3589 C CA . LEU B 1 88 ? 5.562 -3.393 -12.844 1 93.81 88 LEU B CA 1
ATOM 3590 C C . LEU B 1 88 ? 4.668 -4.531 -12.367 1 93.81 88 LEU B C 1
ATOM 3592 O O . LEU B 1 88 ? 4.965 -5.703 -12.609 1 93.81 88 LEU B O 1
ATOM 3596 N N . THR B 1 89 ? 3.555 -4.18 -11.703 1 93.75 89 THR B N 1
ATOM 3597 C CA . THR B 1 89 ? 2.627 -5.199 -11.234 1 93.75 89 THR B CA 1
ATOM 3598 C C . THR B 1 89 ? 1.903 -5.859 -12.406 1 93.75 89 THR B C 1
ATOM 3600 O O . THR B 1 89 ? 1.618 -7.059 -12.375 1 93.75 89 THR B O 1
ATOM 3603 N N . VAL B 1 90 ? 1.621 -5.094 -13.438 1 93 90 VAL B N 1
ATOM 3604 C CA . VAL B 1 90 ? 0.916 -5.613 -14.602 1 93 90 VAL B CA 1
ATOM 3605 C C . VAL B 1 90 ? 1.764 -6.684 -15.281 1 93 90 VAL B C 1
ATOM 3607 O O . VAL B 1 90 ? 1.229 -7.621 -15.883 1 93 90 VAL B O 1
ATOM 3610 N N . PHE B 1 91 ? 3.037 -6.633 -15.203 1 91.38 91 PHE B N 1
ATOM 3611 C CA . PHE B 1 91 ? 3.93 -7.656 -15.742 1 91.38 91 PHE B CA 1
ATOM 3612 C C . PHE B 1 91 ? 3.562 -9.031 -15.195 1 91.38 91 PHE B C 1
ATOM 3614 O O . PHE B 1 91 ? 3.555 -10.016 -15.945 1 91.38 91 PHE B O 1
ATOM 3621 N N . PHE B 1 92 ? 3.172 -9.062 -13.922 1 92.56 92 PHE B N 1
ATOM 3622 C CA . PHE B 1 92 ? 2.918 -10.344 -13.266 1 92.56 92 PHE B CA 1
ATOM 3623 C C . PHE B 1 92 ? 1.52 -10.852 -13.602 1 92.56 92 PHE B C 1
ATOM 3625 O O . PHE B 1 92 ? 1.202 -12.016 -13.352 1 92.56 92 PHE B O 1
ATOM 3632 N N . THR B 1 93 ? 0.692 -10.023 -14.141 1 91.5 93 THR B N 1
ATOM 3633 C CA . THR B 1 93 ? -0.638 -10.453 -14.562 1 91.5 93 THR B CA 1
ATOM 3634 C C . THR B 1 93 ? -0.712 -10.57 -16.078 1 91.5 93 THR B C 1
ATOM 3636 O O . THR B 1 93 ? -1.784 -10.812 -16.641 1 91.5 93 THR B O 1
ATOM 3639 N N . SER B 1 94 ? 0.378 -10.445 -16.734 1 90.69 94 SER B N 1
ATOM 3640 C CA . SER B 1 94 ? 0.406 -10.43 -18.188 1 90.69 94 SER B CA 1
ATOM 3641 C C . SER B 1 94 ? 0.833 -11.781 -18.75 1 90.69 94 SER B C 1
ATOM 3643 O O . SER B 1 94 ? 0.989 -12.75 -18 1 90.69 94 SER B O 1
ATOM 3645 N N . SER B 1 95 ? 1.007 -11.82 -20.062 1 88.94 95 SER B N 1
ATOM 3646 C CA . SER B 1 95 ? 1.359 -13.047 -20.766 1 88.94 95 SER B CA 1
ATOM 3647 C C . SER B 1 95 ? 2.809 -13.438 -20.5 1 88.94 95 SER B C 1
ATOM 3649 O O . SER B 1 95 ? 3.191 -14.594 -20.703 1 88.94 95 SER B O 1
ATOM 3651 N N . TRP B 1 96 ? 3.572 -12.477 -19.938 1 86.31 96 TRP B N 1
ATOM 3652 C CA . TRP B 1 96 ? 4.957 -12.773 -19.594 1 86.31 96 TRP B CA 1
ATOM 3653 C C . TRP B 1 96 ? 5.027 -13.805 -18.469 1 86.31 96 TRP B C 1
ATOM 3655 O O . TRP B 1 96 ? 5.949 -14.617 -18.422 1 86.31 96 TRP B O 1
ATOM 3665 N N . ASN B 1 97 ? 3.99 -13.734 -17.609 1 88.81 97 ASN B N 1
ATOM 3666 C CA . ASN B 1 97 ? 4.035 -14.531 -16.391 1 88.81 97 ASN B CA 1
ATOM 3667 C C . ASN B 1 97 ? 3.088 -15.727 -16.469 1 88.81 97 ASN B C 1
ATOM 3669 O O . ASN B 1 97 ? 2.729 -16.312 -15.445 1 88.81 97 ASN B O 1
ATOM 3673 N N . GLU B 1 98 ? 2.801 -16.094 -17.656 1 90.69 98 GLU B N 1
ATOM 3674 C CA . GLU B 1 98 ? 2.006 -17.297 -17.828 1 90.69 98 GLU B CA 1
ATOM 3675 C C . GLU B 1 98 ? 2.854 -18.547 -17.609 1 90.69 98 GLU B C 1
ATOM 3677 O O . GLU B 1 98 ? 4.035 -18.578 -17.953 1 90.69 98 GLU B O 1
ATOM 3682 N N . PHE B 1 99 ? 2.176 -19.594 -17.125 1 92.56 99 PHE B N 1
ATOM 3683 C CA . PHE B 1 99 ? 2.84 -20.812 -16.672 1 92.56 99 PHE B CA 1
ATOM 3684 C C . PHE B 1 99 ? 3.629 -21.453 -17.812 1 92.56 99 PHE B C 1
ATOM 3686 O O . PHE B 1 99 ? 4.836 -21.672 -17.688 1 92.56 99 PHE B O 1
ATOM 3693 N N . TYR B 1 100 ? 3.027 -21.703 -18.875 1 91.88 100 TYR B N 1
ATOM 3694 C CA . TYR B 1 100 ? 3.688 -22.375 -20 1 91.88 100 TYR B CA 1
ATOM 3695 C C . TYR B 1 100 ? 4.75 -21.484 -20.625 1 91.88 100 TYR B C 1
ATOM 3697 O O . TYR B 1 100 ? 5.832 -21.953 -20.984 1 91.88 100 TYR B O 1
ATOM 3705 N N . THR B 1 101 ? 4.469 -20.203 -20.766 1 89.06 101 THR B N 1
ATOM 3706 C CA . THR B 1 101 ? 5.41 -19.266 -21.359 1 89.06 101 THR B CA 1
ATOM 3707 C C . THR B 1 101 ? 6.707 -19.203 -20.547 1 89.06 101 THR B C 1
ATOM 3709 O O . THR B 1 101 ? 7.801 -19.234 -21.125 1 89.06 101 THR B O 1
ATOM 3712 N N . PHE B 1 102 ? 6.621 -19.219 -19.281 1 89 102 PHE B N 1
ATOM 3713 C CA . PHE B 1 102 ? 7.781 -19.109 -18.406 1 89 102 PHE B CA 1
ATOM 3714 C C . PHE B 1 102 ? 8.594 -20.391 -18.406 1 89 102 PHE B C 1
ATOM 3716 O O . PHE B 1 102 ? 9.812 -20.375 -18.594 1 89 102 PHE B O 1
ATOM 3723 N N . PHE B 1 103 ? 7.992 -21.547 -18.281 1 91.5 103 PHE B N 1
ATOM 3724 C CA . PHE B 1 103 ? 8.719 -22.797 -18.094 1 91.5 103 PHE B CA 1
ATOM 3725 C C . PHE B 1 103 ? 9.18 -23.359 -19.438 1 91.5 103 PHE B C 1
ATOM 3727 O O . PHE B 1 103 ? 10.227 -24 -19.516 1 91.5 103 PHE B O 1
ATOM 3734 N N . ALA B 1 104 ? 8.43 -23.125 -20.484 1 89.88 104 ALA B N 1
ATOM 3735 C CA . ALA B 1 104 ? 8.836 -23.609 -21.797 1 89.88 104 ALA B CA 1
ATOM 3736 C C . ALA B 1 104 ? 9.781 -22.609 -22.469 1 89.88 104 ALA B C 1
ATOM 3738 O O . ALA B 1 104 ? 10.484 -22.969 -23.422 1 89.88 104 ALA B O 1
ATOM 3739 N N . GLY B 1 105 ? 9.82 -21.391 -21.922 1 84.81 105 GLY B N 1
ATOM 3740 C CA . GLY B 1 105 ? 10.633 -20.344 -22.531 1 84.81 105 GLY B CA 1
ATOM 3741 C C . GLY B 1 105 ? 10.133 -19.922 -23.906 1 84.81 105 GLY B C 1
ATOM 3742 O O . GLY B 1 105 ? 10.93 -19.562 -24.781 1 84.81 105 GLY B O 1
ATOM 3743 N N . ASP B 1 106 ? 8.859 -20.25 -24.172 1 85.69 106 ASP B N 1
ATOM 3744 C CA . ASP B 1 106 ? 8.234 -19.891 -25.438 1 85.69 106 ASP B CA 1
ATOM 3745 C C . ASP B 1 106 ? 7.547 -18.531 -25.359 1 85.69 106 ASP B C 1
ATOM 3747 O O . ASP B 1 106 ? 6.414 -18.438 -24.875 1 85.69 106 ASP B O 1
ATOM 3751 N N . TYR B 1 107 ? 8.188 -17.547 -25.906 1 83.88 107 TYR B N 1
ATOM 3752 C CA . TYR B 1 107 ? 7.664 -16.188 -25.828 1 83.88 107 TYR B CA 1
ATOM 3753 C C . TYR B 1 107 ? 6.984 -15.781 -27.125 1 83.88 107 TYR B C 1
ATOM 3755 O O . TYR B 1 107 ? 6.801 -14.594 -27.391 1 83.88 107 TYR B O 1
ATOM 3763 N N . SER B 1 108 ? 6.547 -16.688 -27.922 1 84.31 108 SER B N 1
ATOM 3764 C CA . SER B 1 108 ? 5.957 -16.438 -29.219 1 84.31 108 SER B CA 1
ATOM 3765 C C . SER B 1 108 ? 4.578 -15.797 -29.094 1 84.31 108 SER B C 1
ATOM 3767 O O . SER B 1 108 ? 4.16 -15.023 -29.953 1 84.31 108 SER B O 1
ATOM 3769 N N . ARG B 1 109 ? 3.941 -16.062 -27.938 1 83.56 109 ARG B N 1
ATOM 3770 C CA . ARG B 1 109 ? 2.576 -15.562 -27.828 1 83.56 109 ARG B CA 1
ATOM 3771 C C . ARG B 1 109 ? 2.506 -14.414 -26.828 1 83.56 109 ARG B C 1
ATOM 3773 O O . ARG B 1 109 ? 1.427 -14.078 -26.328 1 83.56 109 ARG B O 1
ATOM 3780 N N . VAL B 1 110 ? 3.582 -13.844 -26.562 1 86.56 110 VAL B N 1
ATOM 3781 C CA . VAL B 1 110 ? 3.555 -12.656 -25.719 1 86.56 110 VAL B CA 1
ATOM 3782 C C . VAL B 1 110 ? 2.963 -11.477 -26.5 1 86.56 110 VAL B C 1
ATOM 3784 O O . VAL B 1 110 ? 3.414 -11.172 -27.594 1 86.56 110 VAL B O 1
ATOM 3787 N N . ALA B 1 111 ? 1.925 -10.875 -25.969 1 89.38 111 ALA B N 1
ATOM 3788 C CA . ALA B 1 111 ? 1.22 -9.781 -26.625 1 89.38 111 ALA B CA 1
ATOM 3789 C C . ALA B 1 111 ? 2.115 -8.547 -26.75 1 89.38 111 ALA B C 1
ATOM 3791 O O . ALA B 1 111 ? 2.869 -8.227 -25.828 1 89.38 111 ALA B O 1
ATOM 3792 N N . PRO B 1 112 ? 2.104 -7.922 -27.859 1 89.06 112 PRO B N 1
ATOM 3793 C CA . PRO B 1 112 ? 2.898 -6.703 -28.047 1 89.06 112 PRO B CA 1
ATOM 3794 C C . PRO B 1 112 ? 2.582 -5.641 -27 1 89.06 112 PRO B C 1
ATOM 3796 O O . PRO B 1 112 ? 3.461 -4.859 -26.609 1 89.06 112 PRO B O 1
ATOM 3799 N N . GLN B 1 113 ? 1.341 -5.645 -26.531 1 90.88 113 GLN B N 1
ATOM 3800 C CA . GLN B 1 113 ? 0.962 -4.688 -25.5 1 90.88 113 GLN B CA 1
ATOM 3801 C C . GLN B 1 113 ? 1.744 -4.93 -24.219 1 90.88 113 GLN B C 1
ATOM 3803 O O . GLN B 1 113 ? 2.1 -3.982 -23.516 1 90.88 113 GLN B O 1
ATOM 3808 N N . ASP B 1 114 ? 1.992 -6.145 -23.969 1 91.31 114 ASP B N 1
ATOM 3809 C CA . ASP B 1 114 ? 2.75 -6.48 -22.766 1 91.31 114 ASP B CA 1
ATOM 3810 C C . ASP B 1 114 ? 4.207 -6.039 -22.906 1 91.31 114 ASP B C 1
ATOM 3812 O O . ASP B 1 114 ? 4.824 -5.621 -21.922 1 91.31 114 ASP B O 1
ATOM 3816 N N . LEU B 1 115 ? 4.75 -6.148 -24.109 1 90 115 LEU B N 1
ATOM 3817 C CA . LEU B 1 115 ? 6.105 -5.664 -24.359 1 90 115 LEU B CA 1
ATOM 3818 C C . LEU B 1 115 ? 6.184 -4.152 -24.172 1 90 115 LEU B C 1
ATOM 3820 O O . LEU B 1 115 ? 7.125 -3.645 -23.562 1 90 115 LEU B O 1
ATOM 3824 N N . GLN B 1 116 ? 5.176 -3.494 -24.672 1 91.5 116 GLN B N 1
ATOM 3825 C CA . GLN B 1 116 ? 5.133 -2.043 -24.516 1 91.5 116 GLN B CA 1
ATOM 3826 C C . GLN B 1 116 ? 5.004 -1.636 -23.062 1 91.5 116 GLN B C 1
ATOM 3828 O O . GLN B 1 116 ? 5.602 -0.644 -22.625 1 91.5 116 GLN B O 1
ATOM 3833 N N . CYS B 1 117 ? 4.223 -2.357 -22.297 1 92.19 117 CYS B N 1
ATOM 3834 C CA . CYS B 1 117 ? 4.066 -2.078 -20.875 1 92.19 117 CYS B CA 1
ATOM 3835 C C . CYS B 1 117 ? 5.379 -2.283 -20.141 1 92.19 117 CYS B C 1
ATOM 3837 O O . CYS B 1 117 ? 5.695 -1.531 -19.203 1 92.19 117 CYS B O 1
ATOM 3839 N N . SER B 1 118 ? 6.129 -3.246 -20.578 1 91.62 118 SER B N 1
ATOM 3840 C CA . SER B 1 118 ? 7.418 -3.49 -19.938 1 91.62 118 SER B CA 1
ATOM 3841 C C . SER B 1 118 ? 8.406 -2.363 -20.234 1 91.62 118 SER B C 1
ATOM 3843 O O . SER B 1 118 ? 9.148 -1.932 -19.359 1 91.62 118 SER B O 1
ATOM 3845 N N . VAL B 1 119 ? 8.344 -1.93 -21.453 1 93.19 119 VAL B N 1
ATOM 3846 C CA . VAL B 1 119 ? 9.203 -0.813 -21.828 1 93.19 119 VAL B CA 1
ATOM 3847 C C . VAL B 1 119 ? 8.789 0.441 -21.062 1 93.19 119 VAL B C 1
ATOM 3849 O O . VAL B 1 119 ? 9.633 1.171 -20.547 1 93.19 119 VAL B O 1
ATOM 3852 N N . ALA B 1 120 ? 7.504 0.605 -20.969 1 94.88 120 ALA B N 1
ATOM 3853 C CA . ALA B 1 120 ? 6.98 1.76 -20.234 1 94.88 120 ALA B CA 1
ATOM 3854 C C . ALA B 1 120 ? 7.379 1.709 -18.766 1 94.88 120 ALA B C 1
ATOM 3856 O O . ALA B 1 120 ? 7.641 2.746 -18.156 1 94.88 120 ALA B O 1
ATOM 3857 N N . SER B 1 121 ? 7.355 0.546 -18.203 1 94.5 121 SER B N 1
ATOM 3858 C CA . SER B 1 121 ? 7.742 0.418 -16.797 1 94.5 121 SER B CA 1
ATOM 3859 C C . SER B 1 121 ? 9.203 0.799 -16.594 1 94.5 121 SER B C 1
ATOM 3861 O O . SER B 1 121 ? 9.555 1.4 -15.57 1 94.5 121 SER B O 1
ATOM 3863 N N . GLU B 1 122 ? 10.062 0.489 -17.578 1 94.25 122 GLU B N 1
ATOM 3864 C CA . GLU B 1 122 ? 11.469 0.854 -17.484 1 94.25 122 GLU B CA 1
ATOM 3865 C C . GLU B 1 122 ? 11.664 2.363 -17.625 1 94.25 122 GLU B C 1
ATOM 3867 O O . GLU B 1 122 ? 12.477 2.957 -16.906 1 94.25 122 GLU B O 1
ATOM 3872 N N . ILE B 1 123 ? 10.93 2.92 -18.438 1 95.88 123 ILE B N 1
ATOM 3873 C CA . ILE B 1 123 ? 11 4.367 -18.625 1 95.88 123 ILE B CA 1
ATOM 3874 C C . ILE B 1 123 ? 10.5 5.074 -17.375 1 95.88 123 ILE B C 1
ATOM 3876 O O . ILE B 1 123 ? 11.094 6.062 -16.938 1 95.88 123 ILE B O 1
ATOM 3880 N N . ALA B 1 124 ? 9.445 4.547 -16.828 1 96.19 124 ALA B N 1
ATOM 3881 C CA . ALA B 1 124 ? 8.914 5.121 -15.594 1 96.19 124 ALA B CA 1
ATOM 3882 C C . ALA B 1 124 ? 9.906 4.973 -14.445 1 96.19 124 ALA B C 1
ATOM 3884 O O . ALA B 1 124 ? 10.039 5.871 -13.609 1 96.19 124 ALA B O 1
ATOM 3885 N N . SER B 1 125 ? 10.594 3.867 -14.445 1 95 125 SER B N 1
ATOM 3886 C CA . SER B 1 125 ? 11.594 3.637 -13.406 1 95 125 SER B CA 1
ATOM 3887 C C . SER B 1 125 ? 12.766 4.605 -13.547 1 95 125 SER B C 1
ATOM 3889 O O . SER B 1 125 ? 13.297 5.094 -12.547 1 95 125 SER B O 1
ATOM 3891 N N . LEU B 1 126 ? 13.125 4.863 -14.75 1 95.5 126 LEU B N 1
ATOM 3892 C CA . LEU B 1 126 ? 14.188 5.832 -15.008 1 95.5 126 LEU B CA 1
ATOM 3893 C C . LEU B 1 126 ? 13.75 7.234 -14.594 1 95.5 126 LEU B C 1
ATOM 3895 O O . LEU B 1 126 ? 14.508 7.953 -13.938 1 95.5 126 LEU B O 1
ATOM 3899 N N . ALA B 1 127 ? 12.578 7.551 -14.969 1 96.88 127 ALA B N 1
ATOM 3900 C CA . ALA B 1 127 ? 12.047 8.859 -14.602 1 96.88 127 ALA B CA 1
ATOM 3901 C C . ALA B 1 127 ? 12 9.031 -13.086 1 96.88 127 ALA B C 1
ATOM 3903 O O . ALA B 1 127 ? 12.375 10.086 -12.57 1 96.88 127 ALA B O 1
ATOM 3904 N N . LEU B 1 128 ? 11.539 8 -12.398 1 96.75 128 LEU B N 1
ATOM 3905 C CA . LEU B 1 128 ? 11.484 8.07 -10.945 1 96.75 128 LEU B CA 1
ATOM 3906 C C . LEU B 1 128 ? 12.875 8.25 -10.352 1 96.75 128 LEU B C 1
ATOM 3908 O O . LEU B 1 128 ? 13.062 9.023 -9.414 1 96.75 128 LEU B O 1
ATOM 3912 N N . PHE B 1 129 ? 13.828 7.52 -10.891 1 95.75 129 PHE B N 1
ATOM 3913 C CA . PHE B 1 129 ? 15.195 7.602 -10.391 1 95.75 129 PHE B CA 1
ATOM 3914 C C . PHE B 1 129 ? 15.734 9.023 -10.508 1 95.75 129 PHE B C 1
ATOM 3916 O O . PHE B 1 129 ? 16.344 9.547 -9.57 1 95.75 129 PHE B O 1
ATOM 3923 N N . ILE B 1 130 ? 15.492 9.641 -11.562 1 96.12 130 ILE B N 1
ATOM 3924 C CA . ILE B 1 130 ? 15.93 11.016 -11.797 1 96.12 130 ILE B CA 1
ATOM 3925 C C . ILE B 1 130 ? 15.219 11.953 -10.82 1 96.12 130 ILE B C 1
ATOM 3927 O 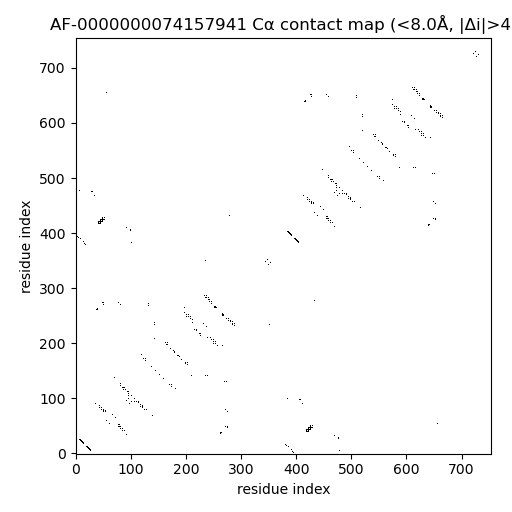O . ILE B 1 130 ? 15.852 12.828 -10.227 1 96.12 130 ILE B O 1
ATOM 3931 N N . MET B 1 131 ? 13.961 11.711 -10.633 1 95.94 131 MET B N 1
ATOM 3932 C CA . MET B 1 131 ? 13.188 12.555 -9.719 1 95.94 131 MET B CA 1
ATOM 3933 C C . MET B 1 131 ? 13.672 12.383 -8.281 1 95.94 131 MET B C 1
ATOM 3935 O O . MET B 1 131 ? 13.68 13.336 -7.508 1 95.94 131 MET B O 1
ATOM 3939 N N . VAL B 1 132 ? 13.992 11.18 -7.938 1 95 132 VAL B N 1
ATOM 3940 C CA . VAL B 1 132 ? 14.508 10.914 -6.598 1 95 132 VAL B CA 1
ATOM 3941 C C . VAL B 1 132 ? 15.789 11.711 -6.371 1 95 132 VAL B C 1
ATOM 3943 O O . VAL B 1 132 ? 15.969 12.336 -5.32 1 95 132 VAL B O 1
ATOM 3946 N N . GLN B 1 133 ? 16.688 11.734 -7.391 1 94.88 133 GLN B N 1
ATOM 3947 C CA . GLN B 1 133 ? 17.906 12.516 -7.285 1 94.88 133 GLN B CA 1
ATOM 3948 C C . GLN B 1 133 ? 17.609 14.008 -7.172 1 94.88 133 GLN B C 1
ATOM 3950 O O . GLN B 1 133 ? 18.266 14.719 -6.402 1 94.88 133 GLN B O 1
ATOM 3955 N N . ALA B 1 134 ? 16.609 14.422 -7.895 1 93.06 134 ALA B N 1
ATOM 3956 C CA . ALA B 1 134 ? 16.234 15.828 -7.863 1 93.06 134 ALA B CA 1
ATOM 3957 C C . ALA B 1 134 ? 15.664 16.219 -6.504 1 93.06 134 ALA B C 1
ATOM 3959 O O . ALA B 1 134 ? 16 17.266 -5.957 1 93.06 134 ALA B O 1
ATOM 3960 N N . VAL B 1 135 ? 14.781 15.367 -5.992 1 92.31 135 VAL B N 1
ATOM 3961 C CA . VAL B 1 135 ? 14.172 15.633 -4.695 1 92.31 135 VAL B CA 1
ATOM 3962 C C . VAL B 1 135 ? 15.25 15.641 -3.611 1 92.31 135 VAL B C 1
ATOM 3964 O O . VAL B 1 135 ? 15.242 16.5 -2.73 1 92.31 135 VAL B O 1
ATOM 3967 N N . LEU B 1 136 ? 16.172 14.727 -3.656 1 91.75 136 LEU B N 1
ATOM 3968 C CA . LEU B 1 136 ? 17.266 14.672 -2.697 1 91.75 136 LEU B CA 1
ATOM 3969 C C . LEU B 1 136 ? 18.141 15.914 -2.791 1 91.75 136 LEU B C 1
ATOM 3971 O O . LEU B 1 136 ? 18.5 16.5 -1.771 1 91.75 136 LEU B O 1
ATOM 3975 N N . GLY B 1 137 ? 18.453 16.297 -4.012 1 89.44 137 GLY B N 1
ATOM 3976 C CA . GLY B 1 137 ? 19.25 17.484 -4.223 1 89.44 137 GLY B CA 1
ATOM 3977 C C . GLY B 1 137 ? 18.594 18.75 -3.701 1 89.44 137 GLY B C 1
ATOM 3978 O O . GLY B 1 137 ? 19.25 19.562 -3.039 1 89.44 137 GLY B O 1
ATOM 3979 N N . LEU B 1 138 ? 17.297 18.891 -3.949 1 86.75 138 LEU B N 1
ATOM 3980 C CA . LEU B 1 138 ? 16.562 20.062 -3.514 1 86.75 138 LEU B CA 1
ATOM 3981 C C . LEU B 1 138 ? 16.469 20.125 -1.993 1 86.75 138 LEU B C 1
ATOM 3983 O O . LEU B 1 138 ? 16.625 21.188 -1.396 1 86.75 138 LEU B O 1
ATOM 3987 N N . GLN B 1 139 ? 16.203 19 -1.402 1 84.12 139 GLN B N 1
ATOM 3988 C CA . GLN B 1 139 ? 16.109 18.953 0.053 1 84.12 139 GLN B CA 1
ATOM 3989 C C . GLN B 1 139 ? 17.469 19.188 0.698 1 84.12 139 GLN B C 1
ATOM 3991 O O . GLN B 1 139 ? 17.562 19.781 1.774 1 84.12 139 GLN B O 1
ATOM 3996 N N . ALA B 1 140 ? 18.5 18.719 0.067 1 85.12 140 ALA B N 1
ATOM 3997 C CA . ALA B 1 140 ? 19.859 18.891 0.576 1 85.12 140 ALA B CA 1
ATOM 3998 C C . ALA B 1 140 ? 20.281 20.359 0.505 1 85.12 140 ALA B C 1
ATOM 4000 O O . ALA B 1 140 ? 21.062 20.828 1.327 1 85.12 140 ALA B O 1
ATOM 4001 N N . TRP B 1 141 ? 19.75 21.016 -0.478 1 82.81 141 TRP B N 1
ATOM 4002 C CA . TRP B 1 141 ? 20.047 22.438 -0.593 1 82.81 141 TRP B CA 1
ATOM 4003 C C . TRP B 1 141 ? 19.625 23.188 0.665 1 82.81 141 TRP B C 1
ATOM 4005 O O . TRP B 1 141 ? 20.328 24.078 1.127 1 82.81 141 TRP B O 1
ATOM 4015 N N . ALA B 1 142 ? 18.5 22.781 1.227 1 75.88 142 ALA B N 1
ATOM 4016 C CA . ALA B 1 142 ? 18.031 23.391 2.467 1 75.88 142 ALA B CA 1
ATOM 4017 C C . ALA B 1 142 ? 19 23.125 3.613 1 75.88 142 ALA B C 1
ATOM 4019 O O . ALA B 1 142 ? 19.203 24 4.469 1 75.88 142 ALA B O 1
ATOM 4020 N N . THR B 1 143 ? 19.578 22 3.615 1 79 143 THR B N 1
ATOM 4021 C CA . THR B 1 143 ? 20.531 21.641 4.66 1 79 143 THR B CA 1
ATOM 4022 C C . THR B 1 143 ? 21.859 22.344 4.457 1 79 143 THR B C 1
ATOM 4024 O O . THR B 1 143 ? 22.469 22.828 5.418 1 79 143 THR B O 1
ATOM 4027 N N . VAL B 1 144 ? 22.312 22.469 3.277 1 80.44 144 VAL B N 1
ATOM 4028 C CA . VAL B 1 144 ? 23.625 23.047 2.945 1 80.44 144 VAL B CA 1
ATOM 4029 C C . VAL B 1 144 ? 23.609 24.547 3.217 1 80.44 144 VAL B C 1
ATOM 4031 O O . VAL B 1 144 ? 24.641 25.125 3.564 1 80.44 144 VAL B O 1
ATOM 4034 N N . ASN B 1 145 ? 22.453 25.109 3.16 1 77.81 145 ASN B N 1
ATOM 4035 C CA . ASN B 1 145 ? 22.344 26.531 3.432 1 77.81 145 ASN B CA 1
ATOM 4036 C C . ASN B 1 145 ? 22.578 26.844 4.906 1 77.81 145 ASN B C 1
ATOM 4038 O O . ASN B 1 145 ? 22.828 28 5.266 1 77.81 145 ASN B O 1
ATOM 4042 N N . LEU B 1 146 ? 22.438 25.766 5.68 1 76.62 146 LEU B N 1
ATOM 4043 C CA . LEU B 1 146 ? 22.672 25.938 7.109 1 76.62 146 LEU B CA 1
ATOM 4044 C C . LEU B 1 146 ? 24.156 25.766 7.43 1 76.62 146 LEU B C 1
ATOM 4046 O O . LEU B 1 146 ? 24.609 26.109 8.523 1 76.62 146 LEU B O 1
ATOM 4050 N N . LEU B 1 147 ? 24.875 25.297 6.469 1 75.5 147 LEU B N 1
ATOM 4051 C CA . LEU B 1 147 ? 26.297 25.047 6.672 1 75.5 147 LEU B CA 1
ATOM 4052 C C . LEU B 1 147 ? 27.125 26.281 6.309 1 75.5 147 LEU B C 1
ATOM 4054 O O . LEU B 1 147 ? 26.656 27.141 5.551 1 75.5 147 LEU B O 1
ATOM 4058 N N . PRO B 1 148 ? 28.312 26.375 6.965 1 77.06 148 PRO B N 1
ATOM 4059 C CA . PRO B 1 148 ? 29.188 27.5 6.605 1 77.06 148 PRO B CA 1
ATOM 4060 C C . PRO B 1 148 ? 29.562 27.516 5.125 1 77.06 148 PRO B C 1
ATOM 4062 O O . PRO B 1 148 ? 29.438 26.484 4.453 1 77.06 148 PRO B O 1
ATOM 4065 N N . ALA B 1 149 ? 30 28.625 4.57 1 74 149 ALA B N 1
ATOM 4066 C CA . ALA B 1 149 ? 30.172 28.922 3.152 1 74 149 ALA B CA 1
ATOM 4067 C C . ALA B 1 149 ? 31.141 27.938 2.5 1 74 149 ALA B C 1
ATOM 4069 O O . ALA B 1 149 ? 30.922 27.5 1.368 1 74 149 ALA B O 1
ATOM 4070 N N . VAL B 1 150 ? 32.219 27.625 3.193 1 71.69 150 VAL B N 1
ATOM 4071 C CA . VAL B 1 150 ? 33.25 26.781 2.566 1 71.69 150 VAL B CA 1
ATOM 4072 C C . VAL B 1 150 ? 32.656 25.391 2.301 1 71.69 150 VAL B C 1
ATOM 4074 O O . VAL B 1 150 ? 32.938 24.781 1.263 1 71.69 150 VAL B O 1
ATOM 4077 N N . TRP B 1 151 ? 31.859 24.938 3.129 1 78.81 151 TRP B N 1
ATOM 4078 C CA . TRP B 1 151 ? 31.297 23.609 3.025 1 78.81 151 TRP B CA 1
ATOM 4079 C C . TRP B 1 151 ? 30.094 23.594 2.092 1 78.81 151 TRP B C 1
ATOM 4081 O O . TRP B 1 151 ? 29.734 22.547 1.544 1 78.81 151 TRP B O 1
ATOM 4091 N N . LYS B 1 152 ? 29.578 24.75 1.777 1 81.62 152 LYS B N 1
ATOM 4092 C CA . LYS B 1 152 ? 28.375 24.828 0.953 1 81.62 152 LYS B CA 1
ATOM 4093 C C . LYS B 1 152 ? 28.672 24.469 -0.5 1 81.62 152 LYS B C 1
ATOM 4095 O O . LYS B 1 152 ? 28.047 23.578 -1.07 1 81.62 152 LYS B O 1
ATOM 4100 N N . TRP B 1 153 ? 29.812 25.125 -1.064 1 83 153 TRP B N 1
ATOM 4101 C CA . TRP B 1 153 ? 30.109 24.922 -2.482 1 83 153 TRP B CA 1
ATOM 4102 C C . TRP B 1 153 ? 30.672 23.531 -2.734 1 83 153 TRP B C 1
ATOM 4104 O O . TRP B 1 153 ? 30.391 22.906 -3.758 1 83 153 TRP B O 1
ATOM 4114 N N . SER B 1 154 ? 31.422 23.078 -1.861 1 85.19 154 SER B N 1
ATOM 4115 C CA . SER B 1 154 ? 31.969 21.734 -2.006 1 85.19 154 SER B CA 1
ATOM 4116 C C . SER B 1 154 ? 30.875 20.672 -1.937 1 85.19 154 SER B C 1
ATOM 4118 O O . SER B 1 154 ? 30.875 19.703 -2.705 1 85.19 154 SER B O 1
ATOM 4120 N N . SER B 1 155 ? 29.938 20.859 -1.078 1 87.25 155 SER B N 1
ATOM 4121 C CA . SER B 1 155 ? 28.844 19.906 -0.933 1 87.25 155 SER B CA 1
ATOM 4122 C C . SER B 1 155 ? 27.922 19.922 -2.146 1 87.25 155 SER B C 1
ATOM 4124 O O . SER B 1 155 ? 27.438 18.891 -2.582 1 87.25 155 SER B O 1
ATOM 4126 N N . VAL B 1 156 ? 27.734 21.109 -2.713 1 87.94 156 VAL B N 1
ATOM 4127 C CA . VAL B 1 156 ? 26.875 21.234 -3.887 1 87.94 156 VAL B CA 1
ATOM 4128 C C . VAL B 1 156 ? 27.531 20.547 -5.082 1 87.94 156 VAL B C 1
ATOM 4130 O O . VAL B 1 156 ? 26.875 19.812 -5.82 1 87.94 156 VAL B O 1
ATOM 4133 N N . LEU B 1 157 ? 28.844 20.797 -5.219 1 89.19 157 LEU B N 1
ATOM 4134 C CA . LEU B 1 157 ? 29.562 20.188 -6.336 1 89.19 157 LEU B CA 1
ATOM 4135 C C . LEU B 1 157 ? 29.594 18.672 -6.199 1 89.19 157 LEU B C 1
ATOM 4137 O O . LEU B 1 157 ? 29.391 17.953 -7.176 1 89.19 157 LEU B O 1
ATOM 4141 N N . LEU B 1 158 ? 29.828 18.188 -5.062 1 91.31 158 LEU B N 1
ATOM 4142 C CA . LEU B 1 158 ? 29.875 16.75 -4.816 1 91.31 158 LEU B CA 1
ATOM 4143 C C . LEU B 1 158 ? 28.5 16.125 -5.031 1 91.31 158 LEU B C 1
ATOM 4145 O O . LEU B 1 158 ? 28.406 15.031 -5.594 1 91.31 158 LEU B O 1
ATOM 4149 N N . SER B 1 159 ? 27.5 16.766 -4.547 1 92.38 159 SER B N 1
ATOM 4150 C CA . SER B 1 159 ? 26.141 16.266 -4.746 1 92.38 159 SER B CA 1
ATOM 4151 C C . SER B 1 159 ? 25.797 16.188 -6.23 1 92.38 159 SER B C 1
ATOM 4153 O O . SER B 1 159 ? 25.172 15.211 -6.676 1 92.38 159 SER B O 1
ATOM 4155 N N . ALA B 1 160 ? 26.203 17.172 -6.945 1 92 160 ALA B N 1
ATOM 4156 C CA . ALA B 1 160 ? 25.938 17.172 -8.383 1 92 160 ALA B CA 1
ATOM 4157 C C . ALA B 1 160 ? 26.672 16.031 -9.07 1 92 160 ALA B C 1
ATOM 4159 O O . ALA B 1 160 ? 26.109 15.352 -9.938 1 92 160 ALA B O 1
ATOM 4160 N N . CYS B 1 161 ? 27.859 15.812 -8.664 1 93.69 161 CYS B N 1
ATOM 4161 C CA . CYS B 1 161 ? 28.656 14.742 -9.25 1 93.69 161 CYS B CA 1
ATOM 4162 C C . CYS B 1 161 ? 28.062 13.375 -8.945 1 93.69 161 CYS B C 1
ATOM 4164 O O . CYS B 1 161 ? 27.938 12.531 -9.828 1 93.69 161 CYS B O 1
ATOM 4166 N N . VAL B 1 162 ? 27.734 13.164 -7.762 1 94.06 162 VAL B N 1
ATOM 4167 C CA . VAL B 1 162 ? 27.156 11.891 -7.34 1 94.06 162 VAL B CA 1
ATOM 4168 C C . VAL B 1 162 ? 25.844 11.656 -8.078 1 94.06 162 VAL B C 1
ATOM 4170 O O . VAL B 1 162 ? 25.609 10.57 -8.617 1 94.06 162 VAL B O 1
ATOM 4173 N N . SER B 1 163 ? 24.969 12.672 -8.164 1 95.25 163 SER B N 1
ATOM 4174 C CA . SER B 1 163 ? 23.672 12.531 -8.812 1 95.25 163 SER B CA 1
ATOM 4175 C C . SER B 1 163 ? 23.812 12.328 -10.312 1 95.25 163 SER B C 1
ATOM 4177 O O . SER B 1 163 ? 23.156 11.469 -10.898 1 95.25 163 SER B O 1
ATOM 4179 N N . PHE B 1 164 ? 24.75 13.062 -10.93 1 95.44 164 PHE B N 1
ATOM 4180 C CA . PHE B 1 164 ? 24.938 12.945 -12.367 1 95.44 164 PHE B CA 1
ATOM 4181 C C . PHE B 1 164 ? 25.547 11.602 -12.734 1 95.44 164 PHE B C 1
ATOM 4183 O O . PHE B 1 164 ? 25.172 11 -13.75 1 95.44 164 PHE B O 1
ATOM 4190 N N . THR B 1 165 ? 26.438 11.172 -11.969 1 95 165 THR B N 1
ATOM 4191 C CA . THR B 1 165 ? 27.031 9.859 -12.203 1 95 165 THR B CA 1
ATOM 4192 C C . THR B 1 165 ? 25.984 8.758 -12.031 1 95 165 THR B C 1
ATOM 4194 O O . THR B 1 165 ? 25.891 7.844 -12.859 1 95 165 THR B O 1
ATOM 4197 N N . ALA B 1 166 ? 25.203 8.891 -10.984 1 94.44 166 ALA B N 1
ATOM 4198 C CA . ALA B 1 166 ? 24.156 7.902 -10.742 1 94.44 166 ALA B CA 1
ATOM 4199 C C . ALA B 1 166 ? 23.141 7.891 -11.875 1 94.44 166 ALA B C 1
ATOM 4201 O O . ALA B 1 166 ? 22.766 6.828 -12.375 1 94.44 166 ALA B O 1
ATOM 4202 N N . ILE B 1 167 ? 22.766 9.039 -12.32 1 96.12 167 ILE B N 1
ATOM 4203 C CA . ILE B 1 167 ? 21.781 9.156 -13.391 1 96.12 167 ILE B CA 1
ATOM 4204 C C . ILE B 1 167 ? 22.375 8.617 -14.695 1 96.12 167 ILE B C 1
ATOM 4206 O O . ILE B 1 167 ? 21.719 7.898 -15.438 1 96.12 167 ILE B O 1
ATOM 4210 N N . GLY B 1 168 ? 23.609 8.938 -14.953 1 95.5 168 GLY B N 1
ATOM 4211 C CA . GLY B 1 168 ? 24.266 8.469 -16.172 1 95.5 168 GLY B CA 1
ATOM 4212 C C . GLY B 1 168 ? 24.328 6.961 -16.281 1 95.5 168 GLY B C 1
ATOM 4213 O O . GLY B 1 168 ? 23.984 6.391 -17.312 1 95.5 168 GLY B O 1
ATOM 4214 N N . ILE B 1 169 ? 24.688 6.348 -15.273 1 94.38 169 ILE B N 1
ATOM 4215 C CA . ILE B 1 169 ? 24.781 4.895 -15.266 1 94.38 169 ILE B CA 1
ATOM 4216 C C . ILE B 1 169 ? 23.391 4.281 -15.359 1 94.38 169 ILE B C 1
ATOM 4218 O O . ILE B 1 169 ? 23.188 3.26 -16.016 1 94.38 169 ILE B O 1
ATOM 4222 N N . ARG B 1 170 ? 22.438 4.855 -14.688 1 94.5 170 ARG B N 1
ATOM 4223 C CA . ARG B 1 170 ? 21.062 4.355 -14.742 1 94.5 170 ARG B CA 1
ATOM 4224 C C . ARG B 1 170 ? 20.5 4.469 -16.156 1 94.5 170 ARG B C 1
ATOM 4226 O O . ARG B 1 170 ? 19.734 3.605 -16.594 1 94.5 170 ARG B O 1
ATOM 4233 N N . VAL B 1 171 ? 20.859 5.539 -16.828 1 95.31 171 VAL B N 1
ATOM 4234 C CA . VAL B 1 171 ? 20.406 5.707 -18.203 1 95.31 171 VAL B CA 1
ATOM 4235 C C . VAL B 1 171 ? 21.016 4.613 -19.078 1 95.31 171 VAL B C 1
ATOM 4237 O O . VAL B 1 171 ? 20.312 4.012 -19.906 1 95.31 171 VAL B O 1
ATOM 4240 N N . ALA B 1 172 ? 22.266 4.324 -18.875 1 93.38 172 ALA B N 1
ATOM 4241 C CA . ALA B 1 172 ? 22.922 3.254 -19.625 1 93.38 172 ALA B CA 1
ATOM 4242 C C . ALA B 1 172 ? 22.25 1.908 -19.359 1 93.38 172 ALA B C 1
ATOM 4244 O O . ALA B 1 172 ? 22.031 1.115 -20.281 1 93.38 172 ALA B O 1
ATOM 4245 N N . SER B 1 173 ? 21.953 1.693 -18.141 1 91.94 173 SER B N 1
ATOM 4246 C CA . SER B 1 173 ? 21.297 0.449 -17.766 1 91.94 173 SER B CA 1
ATOM 4247 C C . SER B 1 173 ? 19.906 0.364 -18.375 1 91.94 173 SER B C 1
ATOM 4249 O O . SER B 1 173 ? 19.484 -0.697 -18.859 1 91.94 173 SER B O 1
ATOM 4251 N N . ALA B 1 174 ? 19.172 1.473 -18.344 1 93.19 174 ALA B N 1
ATOM 4252 C CA . ALA B 1 174 ? 17.812 1.495 -18.906 1 93.19 174 ALA B CA 1
ATOM 4253 C C . ALA B 1 174 ? 17.844 1.233 -20.406 1 93.19 174 ALA B C 1
ATOM 4255 O O . ALA B 1 174 ? 17 0.5 -20.922 1 93.19 174 ALA B O 1
ATOM 4256 N N . VAL B 1 175 ? 18.828 1.829 -21.094 1 92.31 175 VAL B N 1
ATOM 4257 C CA . VAL B 1 175 ? 18.953 1.621 -22.547 1 92.31 175 VAL B CA 1
ATOM 4258 C C . VAL B 1 175 ? 19.266 0.152 -22.828 1 92.31 175 VAL B C 1
ATOM 4260 O O . VAL B 1 175 ? 18.688 -0.441 -23.734 1 92.31 175 VAL B O 1
ATOM 4263 N N . GLY B 1 176 ? 20.125 -0.42 -22.047 1 89.5 176 GLY B N 1
ATOM 4264 C CA . GLY B 1 176 ? 20.438 -1.833 -22.219 1 89.5 176 GLY B CA 1
ATOM 4265 C C . GLY B 1 176 ? 19.234 -2.73 -21.969 1 89.5 176 GLY B C 1
ATOM 4266 O O . GLY B 1 176 ? 19.016 -3.691 -22.719 1 89.5 176 GLY B O 1
ATOM 4267 N N . GLN B 1 177 ? 18.469 -2.439 -20.969 1 90.38 177 GLN B N 1
ATOM 4268 C CA . GLN B 1 177 ? 17.297 -3.244 -20.641 1 90.38 177 GLN B CA 1
ATOM 4269 C C . GLN B 1 177 ? 16.234 -3.121 -21.719 1 90.38 177 GLN B C 1
ATOM 4271 O O . GLN B 1 177 ? 15.609 -4.113 -22.109 1 90.38 177 GLN B O 1
ATOM 4276 N N . ILE B 1 178 ? 15.992 -1.895 -22.219 1 90.88 178 ILE B N 1
ATOM 4277 C CA . ILE B 1 178 ? 14.984 -1.669 -23.25 1 90.88 178 ILE B CA 1
ATOM 4278 C C . ILE B 1 178 ? 15.391 -2.379 -24.531 1 90.88 178 ILE B C 1
ATOM 4280 O O . ILE B 1 178 ? 14.555 -2.986 -25.203 1 90.88 178 ILE B O 1
ATOM 4284 N N . ARG B 1 179 ? 16.688 -2.404 -24.859 1 89.81 179 ARG B N 1
ATOM 4285 C CA . ARG B 1 179 ? 17.172 -3.113 -26.047 1 89.81 179 ARG B CA 1
ATOM 4286 C C . ARG B 1 179 ? 16.984 -4.617 -25.891 1 89.81 179 ARG B C 1
ATOM 4288 O O . ARG B 1 179 ? 16.609 -5.297 -26.844 1 89.81 179 ARG B O 1
ATOM 4295 N N . PHE B 1 180 ? 17.234 -5.051 -24.719 1 85.31 180 PHE B N 1
ATOM 4296 C CA . PHE B 1 180 ? 17.047 -6.473 -24.453 1 85.31 180 PHE B CA 1
ATOM 4297 C C . PHE B 1 180 ? 15.578 -6.867 -24.594 1 85.31 180 PHE B C 1
ATOM 4299 O O . PHE B 1 180 ? 15.266 -7.914 -25.172 1 85.31 180 PHE B O 1
ATOM 4306 N N . MET B 1 181 ? 14.68 -6.031 -24.109 1 83.69 181 MET B N 1
ATOM 4307 C CA . MET B 1 181 ? 13.25 -6.328 -24.172 1 83.69 181 MET B CA 1
ATOM 4308 C C . MET B 1 181 ? 12.758 -6.324 -25.609 1 83.69 181 MET B C 1
ATOM 4310 O O . MET B 1 181 ? 11.898 -7.125 -25.984 1 83.69 181 MET B O 1
ATOM 4314 N N . LEU B 1 182 ? 13.352 -5.492 -26.422 1 84.5 182 LEU B N 1
ATOM 4315 C CA . LEU B 1 182 ? 12.883 -5.34 -27.781 1 84.5 182 LEU B CA 1
ATOM 4316 C C . LEU B 1 182 ? 13.508 -6.395 -28.688 1 84.5 182 LEU B C 1
ATOM 4318 O O . LEU B 1 182 ? 12.867 -6.875 -29.625 1 84.5 182 LEU B O 1
ATOM 4322 N N . THR B 1 183 ? 14.719 -6.859 -28.344 1 82.44 183 THR B N 1
ATOM 4323 C CA . THR B 1 183 ? 15.406 -7.77 -29.266 1 82.44 183 THR B CA 1
ATOM 4324 C C . THR B 1 183 ? 15.5 -9.164 -28.656 1 82.44 183 THR B C 1
ATOM 4326 O O . THR B 1 183 ? 15.75 -10.141 -29.359 1 82.44 183 THR B O 1
ATOM 4329 N N . LEU B 1 184 ? 15.203 -9.312 -27.438 1 72.44 184 LEU B N 1
ATOM 4330 C CA . LEU B 1 184 ? 15.32 -10.562 -26.688 1 72.44 184 LEU B CA 1
ATOM 4331 C C . LEU B 1 184 ? 16.656 -11.242 -26.969 1 72.44 184 LEU B C 1
ATOM 4333 O O . LEU B 1 184 ? 16.781 -12.461 -26.828 1 72.44 184 LEU B O 1
ATOM 4337 N N . SER B 1 185 ? 17.703 -10.656 -27.438 1 74.25 185 SER B N 1
ATOM 4338 C CA . SER B 1 185 ? 19 -11.266 -27.766 1 74.25 185 SER B CA 1
ATOM 4339 C C . SER B 1 185 ? 20.141 -10.586 -27.016 1 74.25 185 SER B C 1
ATOM 4341 O O . SER B 1 185 ? 21.078 -11.242 -26.594 1 74.25 185 SER B O 1
ATOM 4343 N N . ASP B 1 186 ? 20.062 -9.383 -26.781 1 71.75 186 ASP B N 1
ATOM 4344 C CA . ASP B 1 186 ? 21.156 -8.633 -26.156 1 71.75 186 ASP B CA 1
ATOM 4345 C C . ASP B 1 186 ? 21 -8.594 -24.641 1 71.75 186 ASP B C 1
ATOM 4347 O O . ASP B 1 186 ? 20.281 -7.746 -24.109 1 71.75 186 ASP B O 1
ATOM 4351 N N . THR B 1 187 ? 21.625 -9.664 -24.031 1 77.31 187 THR B N 1
ATOM 4352 C CA . THR B 1 187 ? 21.531 -9.68 -22.578 1 77.31 187 THR B CA 1
ATOM 4353 C C . THR B 1 187 ? 22.203 -8.453 -21.969 1 77.31 187 THR B C 1
ATOM 4355 O O . THR B 1 187 ? 23.312 -8.078 -22.375 1 77.31 187 THR B O 1
ATOM 4358 N N . PRO B 1 188 ? 21.391 -7.809 -21.141 1 75.25 188 PRO B N 1
ATOM 4359 C CA . PRO B 1 188 ? 21.969 -6.629 -20.5 1 75.25 188 PRO B CA 1
ATOM 4360 C C . PRO B 1 188 ? 23.203 -6.953 -19.672 1 75.25 188 PRO B C 1
ATOM 4362 O O . PRO B 1 188 ? 23.344 -8.07 -19.172 1 75.25 188 PRO B O 1
ATOM 4365 N N . SER B 1 189 ? 24.156 -6.02 -19.688 1 79.62 189 SER B N 1
ATOM 4366 C CA . SER B 1 189 ? 25.406 -6.184 -18.938 1 79.62 189 SER B CA 1
ATOM 4367 C C . SER B 1 189 ? 25.125 -6.289 -17.438 1 79.62 189 SER B C 1
ATOM 4369 O O . SER B 1 189 ? 24.516 -5.395 -16.844 1 79.62 189 SER B O 1
ATOM 4371 N N . VAL B 1 190 ? 25.531 -7.348 -16.906 1 81.75 190 VAL B N 1
ATOM 4372 C CA . VAL B 1 190 ? 25.391 -7.57 -15.477 1 81.75 190 VAL B CA 1
ATOM 4373 C C . VAL B 1 190 ? 26.188 -6.52 -14.711 1 81.75 190 VAL B C 1
ATOM 4375 O O . VAL B 1 190 ? 25.766 -6.055 -13.648 1 81.75 190 VAL B O 1
ATOM 4378 N N . LEU B 1 191 ? 27.234 -6.109 -15.344 1 83.44 191 LEU B N 1
ATOM 4379 C CA . LEU B 1 191 ? 28.094 -5.121 -14.703 1 83.44 191 LEU B CA 1
ATOM 4380 C C . LEU B 1 191 ? 27.375 -3.781 -14.578 1 83.44 191 LEU B C 1
ATOM 4382 O O . LEU B 1 191 ? 27.438 -3.141 -13.523 1 83.44 191 LEU B O 1
ATOM 4386 N N . VAL B 1 192 ? 26.734 -3.434 -15.633 1 85.25 192 VAL B N 1
ATOM 4387 C CA . VAL B 1 192 ? 26.031 -2.158 -15.617 1 85.25 192 VAL B CA 1
ATOM 4388 C C . VAL B 1 192 ? 24.891 -2.209 -14.594 1 85.25 192 VAL B C 1
ATOM 4390 O O . VAL B 1 192 ? 24.641 -1.23 -13.883 1 85.25 192 VAL B O 1
ATOM 4393 N N . ALA B 1 193 ? 24.234 -3.316 -14.469 1 81.31 193 ALA B N 1
ATOM 4394 C CA . ALA B 1 193 ? 23.156 -3.488 -13.5 1 81.31 193 ALA B CA 1
ATOM 4395 C C . ALA B 1 193 ? 23.688 -3.396 -12.07 1 81.31 193 ALA B C 1
ATOM 4397 O O . ALA B 1 193 ? 23.062 -2.775 -11.211 1 81.31 193 ALA B O 1
ATOM 4398 N N . LEU B 1 194 ? 24.828 -3.967 -11.875 1 83.12 194 LEU B N 1
ATOM 4399 C CA . LEU B 1 194 ? 25.453 -3.928 -10.562 1 83.12 194 LEU B CA 1
ATOM 4400 C C . LEU B 1 194 ? 25.891 -2.51 -10.211 1 83.12 194 LEU B C 1
ATOM 4402 O O . LEU B 1 194 ? 25.688 -2.053 -9.086 1 83.12 194 LEU B O 1
ATOM 4406 N N . LEU B 1 195 ? 26.406 -1.87 -11.164 1 85.75 195 LEU B N 1
ATOM 4407 C CA . LEU B 1 195 ? 26.875 -0.503 -10.945 1 85.75 195 LEU B CA 1
ATOM 4408 C C . LEU B 1 195 ? 25.688 0.424 -10.648 1 85.75 195 LEU B C 1
ATOM 4410 O O . LEU B 1 195 ? 25.812 1.338 -9.828 1 85.75 195 LEU B O 1
ATOM 4414 N N . THR B 1 196 ? 24.625 0.211 -11.375 1 86.25 196 THR B N 1
ATOM 4415 C CA . THR B 1 196 ? 23.42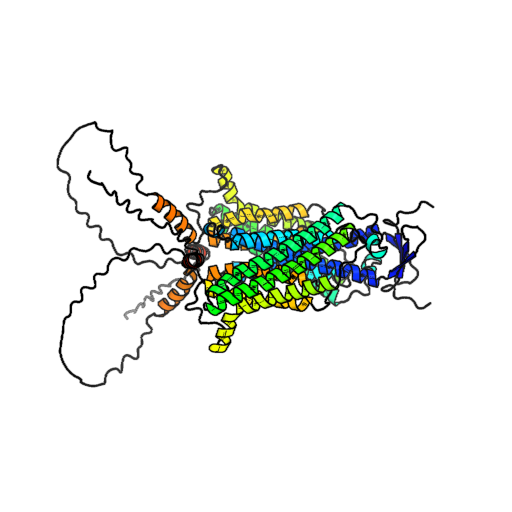2 1.016 -11.133 1 86.25 196 THR B CA 1
ATOM 4416 C C . THR B 1 196 ? 22.922 0.831 -9.703 1 86.25 196 THR B C 1
ATOM 4418 O O . THR B 1 196 ? 22.578 1.804 -9.031 1 86.25 196 THR B O 1
ATOM 4421 N N . SER B 1 197 ? 22.906 -0.417 -9.219 1 83.75 197 SER B N 1
ATOM 4422 C CA . SER B 1 197 ? 22.453 -0.709 -7.859 1 83.75 197 SER B CA 1
ATOM 4423 C C . SER B 1 197 ? 23.391 -0.113 -6.824 1 83.75 197 SER B C 1
ATOM 4425 O O . SER B 1 197 ? 22.953 0.472 -5.832 1 83.75 197 SER B O 1
ATOM 4427 N N . VAL B 1 198 ? 24.672 -0.182 -7.094 1 84.69 198 VAL B N 1
ATOM 4428 C CA . VAL B 1 198 ? 25.672 0.309 -6.156 1 84.69 198 VAL B CA 1
ATOM 4429 C C . VAL B 1 198 ? 25.641 1.836 -6.117 1 84.69 198 VAL B C 1
ATOM 4431 O O . VAL B 1 198 ? 25.656 2.438 -5.039 1 84.69 198 VAL B O 1
ATOM 4434 N N . MET B 1 199 ? 25.594 2.395 -7.277 1 87.44 199 MET B N 1
ATOM 4435 C CA . MET B 1 199 ? 25.578 3.854 -7.336 1 87.44 199 MET B CA 1
ATOM 4436 C C . MET B 1 199 ? 24.281 4.41 -6.766 1 87.44 199 MET B C 1
ATOM 4438 O O . MET B 1 199 ? 24.266 5.477 -6.152 1 87.44 199 MET B O 1
ATOM 4442 N N . GLY B 1 200 ? 23.156 3.711 -7.02 1 86.81 200 GLY B N 1
ATOM 4443 C CA . GLY B 1 200 ? 21.906 4.105 -6.402 1 86.81 200 GLY B CA 1
ATOM 4444 C C . GLY B 1 200 ? 21.953 4.078 -4.887 1 86.81 200 GLY B C 1
ATOM 4445 O O . GLY B 1 200 ? 21.531 5.035 -4.227 1 86.81 200 GLY B O 1
ATOM 4446 N N . GLY B 1 201 ? 22.5 3.023 -4.367 1 86.56 201 GLY B N 1
ATOM 4447 C CA . GLY B 1 201 ? 22.656 2.918 -2.928 1 86.56 201 GLY B CA 1
ATOM 4448 C C . GLY B 1 201 ? 23.625 3.951 -2.361 1 86.56 201 GLY B C 1
ATOM 4449 O O . GLY B 1 201 ? 23.328 4.566 -1.331 1 86.56 201 GLY B O 1
ATOM 4450 N N . THR B 1 202 ? 24.656 4.152 -3.035 1 87.88 202 THR B N 1
ATOM 4451 C CA . THR B 1 202 ? 25.672 5.105 -2.594 1 87.88 202 THR B CA 1
ATOM 4452 C C . THR B 1 202 ? 25.109 6.523 -2.574 1 87.88 202 THR B C 1
ATOM 4454 O O . THR B 1 202 ? 25.406 7.301 -1.666 1 87.88 202 THR B O 1
ATOM 4457 N N . SER B 1 203 ? 24.359 6.867 -3.596 1 91.69 203 SER B N 1
ATOM 4458 C CA . SER B 1 203 ? 23.75 8.195 -3.631 1 91.69 203 SER B CA 1
ATOM 4459 C C . SER B 1 203 ? 22.828 8.414 -2.436 1 91.69 203 SER B C 1
ATOM 4461 O O . SER B 1 203 ? 22.875 9.461 -1.787 1 91.69 203 SER B O 1
ATOM 4463 N N . ILE B 1 204 ? 22.016 7.449 -2.119 1 89.31 204 ILE B N 1
ATOM 4464 C CA . ILE B 1 204 ? 21.094 7.559 -0.987 1 89.31 204 ILE B CA 1
ATOM 4465 C C . ILE B 1 204 ? 21.906 7.68 0.309 1 89.31 204 ILE B C 1
ATOM 4467 O O . ILE B 1 204 ? 21.578 8.508 1.168 1 89.31 204 ILE B O 1
ATOM 4471 N N . PHE B 1 205 ? 22.984 6.93 0.366 1 89.31 205 PHE B N 1
ATOM 4472 C CA . PHE B 1 205 ? 23.844 6.984 1.54 1 89.31 205 PHE B CA 1
ATOM 4473 C C . PHE B 1 205 ? 24.484 8.359 1.675 1 89.31 205 PHE B C 1
ATOM 4475 O O . PHE B 1 205 ? 24.562 8.914 2.773 1 89.31 205 PHE B O 1
ATOM 4482 N N . TYR B 1 206 ? 24.938 8.867 0.646 1 91.19 206 TYR B N 1
ATOM 4483 C CA . TYR B 1 206 ? 25.594 10.172 0.629 1 91.19 206 TYR B CA 1
ATOM 4484 C C . TYR B 1 206 ? 24.625 11.258 1.098 1 91.19 206 TYR B C 1
ATOM 4486 O O . TYR B 1 206 ? 24.969 12.062 1.972 1 91.19 206 TYR B O 1
ATOM 4494 N N . TYR B 1 207 ? 23.438 11.32 0.541 1 91.06 207 TYR B N 1
ATOM 4495 C CA . TYR B 1 207 ? 22.469 12.359 0.892 1 91.06 207 TYR B CA 1
ATOM 4496 C C . TYR B 1 207 ? 22 12.203 2.332 1 91.06 207 TYR B C 1
ATOM 4498 O O . TYR B 1 207 ? 21.734 13.195 3.021 1 91.06 207 TYR B O 1
ATOM 4506 N N . CYS B 1 208 ? 21.875 10.938 2.695 1 86.88 208 CYS B N 1
ATOM 4507 C CA . CYS B 1 208 ? 21.531 10.719 4.094 1 86.88 208 CYS B CA 1
ATOM 4508 C C . CYS B 1 208 ? 22.594 11.273 5.02 1 86.88 208 CYS B C 1
ATOM 4510 O O . CYS B 1 208 ? 22.281 11.891 6.043 1 86.88 208 CYS B O 1
ATOM 4512 N N . ALA B 1 209 ? 23.828 11.023 4.684 1 86.12 209 ALA B N 1
ATOM 4513 C CA . ALA B 1 209 ? 24.938 11.562 5.469 1 86.12 209 ALA B CA 1
ATOM 4514 C C . ALA B 1 209 ? 24.906 13.094 5.473 1 86.12 209 ALA B C 1
ATOM 4516 O O . ALA B 1 209 ? 25.156 13.719 6.504 1 86.12 209 ALA B O 1
ATOM 4517 N N . LEU B 1 210 ? 24.641 13.648 4.367 1 85.94 210 LEU B N 1
ATOM 4518 C CA . LEU B 1 210 ? 24.562 15.102 4.25 1 85.94 210 LEU B CA 1
ATOM 4519 C C . LEU B 1 210 ? 23.453 15.672 5.125 1 85.94 210 LEU B C 1
ATOM 4521 O O . LEU B 1 210 ? 23.641 16.703 5.773 1 85.94 210 LEU B O 1
ATOM 4525 N N . PHE B 1 211 ? 22.266 15 5.137 1 83.06 211 PHE B N 1
ATOM 4526 C CA . PHE B 1 211 ? 21.141 15.438 5.953 1 83.06 211 PHE B CA 1
ATOM 4527 C C . PHE B 1 211 ? 21.469 15.328 7.438 1 83.06 211 PHE B C 1
ATOM 4529 O O . PHE B 1 211 ? 20.984 16.125 8.242 1 83.06 211 PHE B O 1
ATOM 4536 N N . ASN B 1 212 ? 22.312 14.391 7.758 1 80.44 212 ASN B N 1
ATOM 4537 C CA . ASN B 1 212 ? 22.578 14.117 9.164 1 80.44 212 ASN B CA 1
ATOM 4538 C C . ASN B 1 212 ? 23.875 14.773 9.625 1 80.44 212 ASN B C 1
ATOM 4540 O O . ASN B 1 212 ? 24.344 14.523 10.742 1 80.44 212 ASN B O 1
ATOM 4544 N N . VAL B 1 213 ? 24.469 15.531 8.758 1 76.94 213 VAL B N 1
ATOM 4545 C CA . VAL B 1 213 ? 25.781 16.109 9.062 1 76.94 213 VAL B CA 1
ATOM 4546 C C . VAL B 1 213 ? 25.656 17.031 10.281 1 76.94 213 VAL B C 1
ATOM 4548 O O . VAL B 1 213 ? 26.531 17 11.164 1 76.94 213 VAL B O 1
ATOM 4551 N N . LYS B 1 214 ? 24.594 17.781 10.336 1 72.5 214 LYS B N 1
ATOM 4552 C CA . LYS B 1 214 ? 24.438 18.688 11.469 1 72.5 214 LYS B CA 1
ATOM 4553 C C . LYS B 1 214 ? 24.125 17.906 12.75 1 72.5 214 LYS B C 1
ATOM 4555 O O . LYS B 1 214 ? 24.625 18.266 13.828 1 72.5 214 LYS B O 1
ATOM 4560 N N . LEU B 1 215 ? 23.188 16.906 12.555 1 69.69 215 LEU B N 1
ATOM 4561 C CA . LEU B 1 215 ? 22.859 16.094 13.719 1 69.69 215 LEU B CA 1
ATOM 4562 C C . LEU B 1 215 ? 24.094 15.391 14.258 1 69.69 215 LEU B C 1
ATOM 4564 O O . LEU B 1 215 ? 24.297 15.328 15.469 1 69.69 215 LEU B O 1
ATOM 4568 N N . VAL B 1 216 ? 24.875 14.922 13.359 1 69.12 216 VAL B N 1
ATOM 4569 C CA . VAL B 1 216 ? 26.062 14.18 13.75 1 69.12 216 VAL B CA 1
ATOM 4570 C C . VAL B 1 216 ? 27.094 15.125 14.367 1 69.12 216 VAL B C 1
ATOM 4572 O O . VAL B 1 216 ? 27.734 14.789 15.359 1 69.12 216 VAL B O 1
ATOM 4575 N N . SER B 1 217 ? 27.219 16.281 13.766 1 71 217 SER B N 1
ATOM 4576 C CA . SER B 1 217 ? 28.172 17.25 14.297 1 71 217 SER B CA 1
ATOM 4577 C C . SER B 1 217 ? 27.766 17.719 15.688 1 71 217 SER B C 1
ATOM 4579 O O . SER B 1 217 ? 28.625 17.891 16.562 1 71 217 SER B O 1
ATOM 4581 N N . HIS B 1 218 ? 26.453 17.906 15.812 1 69.69 218 HIS B N 1
ATOM 4582 C CA . HIS B 1 218 ? 25.953 18.297 17.125 1 69.69 218 HIS B CA 1
ATOM 4583 C C . HIS B 1 218 ? 26.141 17.188 18.141 1 69.69 218 HIS B C 1
ATOM 4585 O O . HIS B 1 218 ? 26.5 17.453 19.297 1 69.69 218 HIS B O 1
ATOM 4591 N N . LEU B 1 219 ? 25.797 16.016 17.672 1 64.88 219 LEU B N 1
ATOM 4592 C CA . LEU B 1 219 ? 25.953 14.852 18.547 1 64.88 219 LEU B CA 1
ATOM 4593 C C . LEU B 1 219 ? 27.422 14.695 18.984 1 64.88 219 LEU B C 1
ATOM 4595 O O . LEU B 1 219 ? 27.703 14.344 20.125 1 64.88 219 LEU B O 1
ATOM 4599 N N . VAL B 1 220 ? 28.25 14.953 18.125 1 64.75 220 VAL B N 1
ATOM 4600 C CA . VAL B 1 220 ? 29.688 14.805 18.406 1 64.75 220 VAL B CA 1
ATOM 4601 C C . VAL B 1 220 ? 30.141 15.922 19.344 1 64.75 220 VAL B C 1
ATOM 4603 O O . VAL B 1 220 ? 30.953 15.688 20.25 1 64.75 220 VAL B O 1
ATOM 4606 N N . LYS B 1 221 ? 29.547 17.094 19.109 1 64.56 221 LYS B N 1
ATOM 4607 C CA . LYS B 1 221 ? 30 18.25 19.906 1 64.56 221 LYS B CA 1
ATOM 4608 C C . LYS B 1 221 ? 29.344 18.25 21.281 1 64.56 221 LYS B C 1
ATOM 4610 O O . LYS B 1 221 ? 29.984 18.562 22.281 1 64.56 221 LYS B O 1
ATOM 4615 N N . ASN B 1 222 ? 28.031 18.078 21.203 1 66.25 222 ASN B N 1
ATOM 4616 C CA . ASN B 1 222 ? 27.312 18.266 22.453 1 66.25 222 ASN B CA 1
ATOM 4617 C C . ASN B 1 222 ? 27 16.938 23.141 1 66.25 222 ASN B C 1
ATOM 4619 O O . ASN B 1 222 ? 26.516 16.906 24.266 1 66.25 222 ASN B O 1
ATOM 4623 N N . ARG B 1 223 ? 27.453 15.906 22.594 1 60.94 223 ARG B N 1
ATOM 4624 C CA . ARG B 1 223 ? 27.219 14.562 23.109 1 60.94 223 ARG B CA 1
ATOM 4625 C C . ARG B 1 223 ? 25.75 14.352 23.422 1 60.94 223 ARG B C 1
ATOM 4627 O O . ARG B 1 223 ? 25.406 13.609 24.359 1 60.94 223 ARG B O 1
ATOM 4634 N N . THR B 1 224 ? 24.891 15.281 23.016 1 56.75 224 THR B N 1
ATOM 4635 C CA . THR B 1 224 ? 23.469 15.094 23.203 1 56.75 224 THR B CA 1
ATOM 4636 C C . THR B 1 224 ? 22.75 14.984 21.859 1 56.75 224 THR B C 1
ATOM 4638 O O . THR B 1 224 ? 23.156 15.617 20.891 1 56.75 224 THR B O 1
ATOM 4641 N N . PHE B 1 225 ? 22 14.023 21.688 1 55.78 225 PHE B N 1
ATOM 4642 C CA . PHE B 1 225 ? 21.391 13.641 20.422 1 55.78 225 PHE B CA 1
ATOM 4643 C C . PHE B 1 225 ? 20.5 14.766 19.906 1 55.78 225 PHE B C 1
ATOM 4645 O O . PHE B 1 225 ? 20.5 15.062 18.703 1 55.78 225 PHE B O 1
ATOM 4652 N N . LEU B 1 226 ? 19.375 15.297 20.594 1 56.56 226 LEU B N 1
ATOM 4653 C CA . LEU B 1 226 ? 18.391 16.25 20.094 1 56.56 226 LEU B CA 1
ATOM 4654 C C . LEU B 1 226 ? 18.578 17.625 20.719 1 56.56 226 LEU B C 1
ATOM 4656 O O . LEU B 1 226 ? 18.703 17.734 21.938 1 56.56 226 LEU B O 1
ATOM 4660 N N . PRO B 1 227 ? 19.078 18.672 19.906 1 52.53 227 PRO B N 1
ATOM 4661 C CA . PRO B 1 227 ? 19.109 20 20.516 1 52.53 227 PRO B CA 1
ATOM 4662 C C . PRO B 1 227 ? 17.766 20.375 21.156 1 52.53 227 PRO B C 1
ATOM 4664 O O . PRO B 1 227 ? 16.734 19.812 20.797 1 52.53 227 PRO B O 1
ATOM 4667 N N . THR B 1 228 ? 17.672 20.984 22.266 1 49.31 228 THR B N 1
ATOM 4668 C CA . THR B 1 228 ? 16.484 21.453 22.953 1 49.31 228 THR B CA 1
ATOM 4669 C C . THR B 1 228 ? 15.5 22.078 21.969 1 49.31 228 THR B C 1
ATOM 4671 O O . THR B 1 228 ? 15.898 22.891 21.125 1 49.31 228 THR B O 1
ATOM 4674 N N . ARG B 1 229 ? 14.305 21.469 21.656 1 56.44 229 ARG B N 1
ATOM 4675 C CA . ARG B 1 229 ? 13.203 21.844 20.781 1 56.44 229 ARG B CA 1
ATOM 4676 C C . ARG B 1 229 ? 12.961 23.359 20.828 1 56.44 229 ARG B C 1
ATOM 4678 O O . ARG B 1 229 ? 12.547 23.953 19.844 1 56.44 229 ARG B O 1
ATOM 4685 N N . ARG B 1 230 ? 13.5 24.047 22.094 1 54.78 230 ARG B N 1
ATOM 4686 C CA . ARG B 1 230 ? 13.227 25.438 22.422 1 54.78 230 ARG B CA 1
ATOM 4687 C C . ARG B 1 230 ? 14.172 26.375 21.672 1 54.78 230 ARG B C 1
ATOM 4689 O O . ARG B 1 230 ? 15.391 26.234 21.766 1 54.78 230 ARG B O 1
ATOM 4696 N N . GLY B 1 231 ? 13.938 26.375 20.188 1 59.06 231 GLY B N 1
ATOM 4697 C CA . GLY B 1 231 ? 14.695 27.406 19.5 1 59.06 231 GLY B CA 1
ATOM 4698 C C . GLY B 1 231 ? 15.078 27 18.078 1 59.06 231 GLY B C 1
ATOM 4699 O O . GLY B 1 231 ? 15.828 27.719 17.406 1 59.06 231 GLY B O 1
ATOM 4700 N N . LEU B 1 232 ? 14.438 25.875 17.703 1 69.19 232 LEU B N 1
ATOM 4701 C CA . LEU B 1 232 ? 14.875 25.438 16.375 1 69.19 232 LEU B CA 1
ATOM 4702 C C . LEU B 1 232 ? 14.055 26.125 15.289 1 69.19 232 LEU B C 1
ATOM 4704 O O . LEU B 1 232 ? 12.836 26.266 15.422 1 69.19 232 LEU B O 1
ATOM 4708 N N . SER B 1 233 ? 14.766 26.703 14.328 1 71 233 SER B N 1
ATOM 4709 C CA . SER B 1 233 ? 14.125 27.25 13.141 1 71 233 SER B CA 1
ATOM 4710 C C . SER B 1 233 ? 13.398 26.172 12.344 1 71 233 SER B C 1
ATOM 4712 O O . SER B 1 233 ? 13.672 24.984 12.523 1 71 233 SER B O 1
ATOM 4714 N N . ALA B 1 234 ? 12.422 26.562 11.633 1 71.56 234 ALA B N 1
ATOM 4715 C CA . ALA B 1 234 ? 11.641 25.656 10.789 1 71.56 234 ALA B CA 1
ATOM 4716 C C . ALA B 1 234 ? 12.555 24.812 9.898 1 71.56 234 ALA B C 1
ATOM 4718 O O . ALA B 1 234 ? 12.297 23.625 9.688 1 71.56 234 ALA B O 1
ATOM 4719 N N . VAL B 1 235 ? 13.578 25.422 9.414 1 75.31 235 VAL B N 1
ATOM 4720 C CA . VAL B 1 235 ? 14.508 24.719 8.531 1 75.31 235 VAL B CA 1
ATOM 4721 C C . VAL B 1 235 ? 15.305 23.688 9.32 1 75.31 235 VAL B C 1
ATOM 4723 O O . VAL B 1 235 ? 15.57 22.594 8.82 1 75.31 235 VAL B O 1
ATOM 4726 N N . GLU B 1 236 ? 15.602 24.016 10.508 1 76.38 236 GLU B N 1
ATOM 4727 C CA . GLU B 1 236 ? 16.328 23.078 11.352 1 76.38 236 GLU B CA 1
ATOM 4728 C C . GLU B 1 236 ? 15.484 21.859 11.695 1 76.38 236 GLU B C 1
ATOM 4730 O O . GLU B 1 236 ? 15.984 20.734 11.727 1 76.38 236 GLU B O 1
ATOM 4735 N N . VAL B 1 237 ? 14.211 22.125 11.945 1 76 237 VAL B N 1
ATOM 4736 C CA . VAL B 1 237 ? 13.297 21.031 12.234 1 76 237 VAL B CA 1
ATOM 4737 C C . VAL B 1 237 ? 13.18 20.125 11.008 1 76 237 VAL B C 1
ATOM 4739 O O . VAL B 1 237 ? 13.156 18.891 11.133 1 76 237 VAL B O 1
ATOM 4742 N N . LEU B 1 238 ? 13.125 20.703 9.922 1 77.62 238 LEU B N 1
ATOM 4743 C CA . LEU B 1 238 ? 13.039 19.953 8.672 1 77.62 238 LEU B CA 1
ATOM 4744 C C . LEU B 1 238 ? 14.266 19.078 8.484 1 77.62 238 LEU B C 1
ATOM 4746 O O . LEU B 1 238 ? 14.141 17.906 8.109 1 77.62 238 LEU B O 1
ATOM 4750 N N . VAL B 1 239 ? 15.398 19.625 8.734 1 76.19 239 VAL B N 1
ATOM 4751 C CA . VAL B 1 239 ? 16.656 18.906 8.539 1 76.19 239 VAL B CA 1
ATOM 4752 C C . VAL B 1 239 ? 16.734 17.734 9.508 1 76.19 239 VAL B C 1
ATOM 4754 O O . VAL B 1 239 ? 17.156 16.641 9.133 1 76.19 239 VAL B O 1
ATOM 4757 N N . ILE B 1 240 ? 16.297 17.953 10.672 1 77.06 240 ILE B N 1
ATOM 4758 C CA . ILE B 1 240 ? 16.344 16.906 11.68 1 77.06 240 ILE B CA 1
ATOM 4759 C C . ILE B 1 240 ? 15.352 15.789 11.32 1 77.06 240 ILE B C 1
ATOM 4761 O O . ILE B 1 240 ? 15.688 14.609 11.391 1 77.06 240 ILE B O 1
ATOM 4765 N N . THR B 1 241 ? 14.172 16.188 10.953 1 79.44 241 THR B N 1
ATOM 4766 C CA . THR B 1 241 ? 13.148 15.219 10.602 1 79.44 241 THR B CA 1
ATOM 4767 C C . THR B 1 241 ? 13.57 14.398 9.383 1 79.44 241 THR B C 1
ATOM 4769 O O . THR B 1 241 ? 13.445 13.172 9.375 1 79.44 241 THR B O 1
ATOM 4772 N N . ASN B 1 242 ? 14.102 15.055 8.445 1 81.44 242 ASN B N 1
ATOM 4773 C CA . ASN B 1 242 ? 14.586 14.367 7.25 1 81.44 242 ASN B CA 1
ATOM 4774 C C . ASN B 1 242 ? 15.742 13.43 7.574 1 81.44 242 ASN B C 1
ATOM 4776 O O . ASN B 1 242 ? 15.828 12.328 7.023 1 81.44 242 ASN B O 1
ATOM 4780 N N . GLY B 1 243 ? 16.609 13.93 8.391 1 81.31 243 GLY B N 1
ATOM 4781 C CA . GLY B 1 243 ? 17.75 13.102 8.781 1 81.31 243 GLY B CA 1
ATOM 4782 C C . GLY B 1 243 ? 17.328 11.789 9.43 1 81.31 243 GLY B C 1
ATOM 4783 O O . GLY B 1 243 ? 17.844 10.727 9.07 1 81.31 243 GLY B O 1
ATOM 4784 N N . ILE B 1 244 ? 16.344 11.82 10.195 1 79.88 244 ILE B N 1
ATOM 4785 C CA . ILE B 1 244 ? 15.883 10.633 10.914 1 79.88 244 ILE B CA 1
ATOM 4786 C C . ILE B 1 244 ? 15.125 9.719 9.953 1 79.88 244 ILE B C 1
ATOM 4788 O O . ILE B 1 244 ? 15.359 8.508 9.93 1 79.88 244 ILE B O 1
ATOM 4792 N N . LEU B 1 245 ? 14.312 10.312 9.141 1 83.12 245 LEU B N 1
ATOM 4793 C CA . LEU B 1 245 ? 13.453 9.516 8.281 1 83.12 245 LEU B CA 1
ATOM 4794 C C . LEU B 1 245 ? 14.25 8.891 7.141 1 83.12 245 LEU B C 1
ATOM 4796 O O . LEU B 1 245 ? 13.914 7.809 6.66 1 83.12 245 LEU B O 1
ATOM 4800 N N . MET B 1 246 ? 15.305 9.492 6.797 1 87.5 246 MET B N 1
ATOM 4801 C CA . MET B 1 246 ? 16.094 9.016 5.66 1 87.5 246 MET B CA 1
ATOM 4802 C C . MET B 1 246 ? 16.938 7.805 6.047 1 87.5 246 MET B C 1
ATOM 4804 O O . MET B 1 246 ? 17.469 7.117 5.176 1 87.5 246 MET B O 1
ATOM 4808 N N . ILE B 1 247 ? 16.953 7.48 7.246 1 85.94 247 ILE B N 1
ATOM 4809 C CA . ILE B 1 247 ? 17.641 6.273 7.691 1 85.94 247 ILE B CA 1
ATOM 4810 C C . ILE B 1 247 ? 16.922 5.043 7.145 1 85.94 247 ILE B C 1
ATOM 4812 O O . ILE B 1 247 ? 17.547 4.035 6.824 1 85.94 247 ILE B O 1
ATOM 4816 N N . ILE B 1 248 ? 15.656 5.191 6.941 1 86.56 248 ILE B N 1
ATOM 4817 C CA . ILE B 1 248 ? 14.844 4.062 6.508 1 86.56 248 ILE B CA 1
ATOM 4818 C C . ILE B 1 248 ? 15.211 3.674 5.082 1 86.56 248 ILE B C 1
ATOM 4820 O O . ILE B 1 248 ? 15.547 2.516 4.812 1 86.56 248 ILE B O 1
ATOM 4824 N N . PRO B 1 249 ? 15.266 4.59 4.188 1 87.81 249 PRO B N 1
ATOM 4825 C CA . PRO B 1 249 ? 15.688 4.219 2.836 1 87.81 249 PRO B CA 1
ATOM 4826 C C . PRO B 1 249 ? 17.109 3.674 2.789 1 87.81 249 PRO B C 1
ATOM 4828 O O . PRO B 1 249 ? 17.438 2.83 1.946 1 87.81 249 PRO B O 1
ATOM 4831 N N . VAL B 1 250 ? 18.016 4.117 3.721 1 85.94 250 VAL B N 1
ATOM 4832 C CA . VAL B 1 250 ? 19.391 3.648 3.764 1 85.94 250 VAL B CA 1
ATOM 4833 C C . VAL B 1 250 ? 19.438 2.174 4.16 1 85.94 250 VAL B C 1
ATOM 4835 O O . VAL B 1 250 ? 20.219 1.398 3.615 1 85.94 250 VAL B O 1
ATOM 4838 N N . ILE B 1 251 ? 18.562 1.829 4.969 1 83.88 251 ILE B N 1
ATOM 4839 C CA . ILE B 1 251 ? 18.469 0.435 5.391 1 83.88 251 ILE B CA 1
ATOM 4840 C C . ILE B 1 251 ? 18.031 -0.431 4.215 1 83.88 251 ILE B C 1
ATOM 4842 O O . ILE B 1 251 ? 18.609 -1.492 3.965 1 83.88 251 ILE B O 1
ATOM 4846 N N . PHE B 1 252 ? 17.062 -0.002 3.5 1 83.56 252 PHE B N 1
ATOM 4847 C CA . PHE B 1 252 ? 16.578 -0.749 2.344 1 83.56 252 PHE B CA 1
ATOM 4848 C C . PHE B 1 252 ? 17.641 -0.792 1.249 1 83.56 252 PHE B C 1
ATOM 4850 O O . PHE B 1 252 ? 17.797 -1.805 0.562 1 83.56 252 PHE B O 1
ATOM 4857 N N . ALA B 1 253 ? 18.312 0.303 1.063 1 79.38 253 ALA B N 1
ATOM 4858 C CA . ALA B 1 253 ? 19.359 0.354 0.044 1 79.38 253 ALA B CA 1
ATOM 4859 C C . ALA B 1 253 ? 20.516 -0.577 0.397 1 79.38 253 ALA B C 1
ATOM 4861 O O . ALA B 1 253 ? 21.141 -1.169 -0.489 1 79.38 253 ALA B O 1
ATOM 4862 N N . GLY B 1 254 ? 20.812 -0.723 1.627 1 75.06 254 GLY B N 1
ATOM 4863 C CA . GLY B 1 254 ? 21.875 -1.611 2.094 1 75.06 254 GLY B CA 1
ATOM 4864 C C . GLY B 1 254 ? 21.531 -3.08 1.912 1 75.06 254 GLY B C 1
ATOM 4865 O O . GLY B 1 254 ? 22.406 -3.889 1.604 1 75.06 254 GLY B O 1
ATOM 4866 N N . PHE B 1 255 ? 20.234 -3.379 1.973 1 68.69 255 PHE B N 1
ATOM 4867 C CA . PHE B 1 255 ? 19.797 -4.762 1.812 1 68.69 255 PHE B CA 1
ATOM 4868 C C . PHE B 1 255 ? 19.797 -5.16 0.342 1 68.69 255 PHE B C 1
ATOM 4870 O O . PHE B 1 255 ? 19.859 -6.348 0.017 1 68.69 255 PHE B O 1
ATOM 4877 N N . GLY B 1 256 ? 19.609 -4.25 -0.511 1 60.28 256 GLY B N 1
ATOM 4878 C CA . GLY B 1 256 ? 19.594 -4.562 -1.932 1 60.28 256 GLY B CA 1
ATOM 4879 C C . GLY B 1 256 ? 20.875 -5.238 -2.41 1 60.28 256 GLY B C 1
ATOM 4880 O O . GLY B 1 256 ? 20.844 -6 -3.379 1 60.28 256 GLY B O 1
ATOM 4881 N N . TRP B 1 257 ? 21.953 -4.969 -1.796 1 57.25 257 TRP B N 1
ATOM 4882 C CA . TRP B 1 257 ? 23.203 -5.562 -2.234 1 57.25 257 TRP B CA 1
ATOM 4883 C C . TRP B 1 257 ? 23.25 -7.051 -1.91 1 57.25 257 TRP B C 1
ATOM 4885 O O . TRP B 1 257 ? 23.906 -7.824 -2.607 1 57.25 257 TRP B O 1
ATOM 4895 N N . ARG B 1 258 ? 22.516 -7.277 -0.927 1 52.19 258 ARG B N 1
ATOM 4896 C CA . ARG B 1 258 ? 22.547 -8.711 -0.632 1 52.19 258 ARG B CA 1
ATOM 4897 C C . ARG B 1 258 ? 21.5 -9.461 -1.456 1 52.19 258 ARG B C 1
ATOM 4899 O O . ARG B 1 258 ? 20.422 -8.93 -1.741 1 52.19 258 ARG B O 1
ATOM 4906 N N . ASN B 1 259 ? 21.875 -10.344 -2.209 1 48.59 259 ASN B N 1
ATOM 4907 C CA . ASN B 1 259 ? 21.109 -11.25 -3.051 1 48.59 259 ASN B CA 1
ATOM 4908 C C . ASN B 1 259 ? 19.781 -11.625 -2.402 1 48.59 259 ASN B C 1
ATOM 4910 O O . ASN B 1 259 ? 19.344 -12.781 -2.484 1 48.59 259 ASN B O 1
ATOM 4914 N N . TRP B 1 260 ? 19.297 -10.906 -1.513 1 47.56 260 TRP B N 1
ATOM 4915 C CA . TRP B 1 260 ? 18 -11.375 -1.04 1 47.56 260 TRP B CA 1
ATOM 4916 C C . TRP B 1 260 ? 16.938 -11.219 -2.123 1 47.56 260 TRP B C 1
ATOM 4918 O O . TRP B 1 260 ? 16.375 -10.133 -2.307 1 47.56 260 TRP B O 1
ATOM 4928 N N . GLN B 1 261 ? 17.125 -11.867 -3.191 1 49.16 261 GLN B N 1
ATOM 4929 C CA . GLN B 1 261 ? 16.328 -11.961 -4.418 1 49.16 261 GLN B CA 1
ATOM 4930 C C . GLN B 1 261 ? 14.844 -11.82 -4.129 1 49.16 261 GLN B C 1
ATOM 4932 O O . GLN B 1 261 ? 14.094 -11.266 -4.941 1 49.16 261 GLN B O 1
ATOM 4937 N N . ALA B 1 262 ? 14.344 -12.195 -2.854 1 50.5 262 ALA B N 1
ATOM 4938 C CA . ALA B 1 262 ? 12.914 -12.406 -2.652 1 50.5 262 ALA B CA 1
ATOM 4939 C C . ALA B 1 262 ? 12.195 -11.086 -2.373 1 50.5 262 ALA B C 1
ATOM 4941 O O . ALA B 1 262 ? 10.984 -10.977 -2.582 1 50.5 262 ALA B O 1
ATOM 4942 N N . PHE B 1 263 ? 12.891 -10.016 -2.109 1 53.62 263 PHE B N 1
ATOM 4943 C CA . PHE B 1 263 ? 12.156 -8.844 -1.652 1 53.62 263 PHE B CA 1
ATOM 4944 C C . PHE B 1 263 ? 12.531 -7.613 -2.473 1 53.62 263 PHE B C 1
ATOM 4946 O O . PHE B 1 263 ? 11.805 -6.617 -2.48 1 53.62 263 PHE B O 1
ATOM 4953 N N . GLU B 1 264 ? 13.07 -7.762 -3.617 1 64.12 264 GLU B N 1
ATOM 4954 C CA . GLU B 1 264 ? 13.539 -6.648 -4.434 1 64.12 264 GLU B CA 1
ATOM 4955 C C . GLU B 1 264 ? 13.719 -5.383 -3.598 1 64.12 264 GLU B C 1
ATOM 4957 O O . GLU B 1 264 ? 13 -4.402 -3.791 1 64.12 264 GLU B O 1
ATOM 4962 N N . PRO B 1 265 ? 14.633 -5.289 -2.678 1 67.69 265 PRO B N 1
ATOM 4963 C CA . PRO B 1 265 ? 14.82 -4.148 -1.782 1 67.69 265 PRO B CA 1
ATOM 4964 C C . PRO B 1 265 ? 15.18 -2.865 -2.529 1 67.69 265 PRO B C 1
ATOM 4966 O O . PRO B 1 265 ? 14.953 -1.765 -2.02 1 67.69 265 PRO B O 1
ATOM 4969 N N . GLY B 1 266 ? 15.664 -2.996 -3.713 1 72.94 266 GLY B N 1
ATOM 4970 C CA . GLY B 1 266 ? 16.031 -1.816 -4.48 1 72.94 266 GLY B CA 1
ATOM 4971 C C . GLY B 1 266 ? 14.852 -0.91 -4.781 1 72.94 266 GLY B C 1
ATOM 4972 O O . GLY B 1 266 ? 14.945 0.31 -4.629 1 72.94 266 GLY B O 1
ATOM 4973 N N . SER B 1 267 ? 13.734 -1.481 -5.117 1 81.25 267 SER B N 1
ATOM 4974 C CA . SER B 1 267 ? 12.539 -0.693 -5.422 1 81.25 267 SER B CA 1
ATOM 4975 C C . SER B 1 267 ? 11.992 -0.016 -4.172 1 81.25 267 SER B C 1
ATOM 4977 O O . SER B 1 267 ? 11.523 1.123 -4.234 1 81.25 267 SER B O 1
ATOM 4979 N N . LEU B 1 268 ? 12.203 -0.626 -3.035 1 88.25 268 LEU B N 1
ATOM 4980 C CA . LEU B 1 268 ? 11.703 -0.082 -1.774 1 88.25 268 LEU B CA 1
ATOM 4981 C C . LEU B 1 268 ? 12.539 1.122 -1.34 1 88.25 268 LEU B C 1
ATOM 4983 O O . LEU B 1 268 ? 12.016 2.049 -0.719 1 88.25 268 LEU B O 1
ATOM 4987 N N . ALA B 1 269 ? 13.773 1.083 -1.685 1 88.5 269 ALA B N 1
ATOM 4988 C CA . ALA B 1 269 ? 14.656 2.191 -1.312 1 88.5 269 ALA B CA 1
ATOM 4989 C C . ALA B 1 269 ? 14.227 3.484 -1.998 1 88.5 269 ALA B C 1
ATOM 4991 O O . ALA B 1 269 ? 14.102 4.527 -1.35 1 88.5 269 ALA B O 1
ATOM 4992 N N . LEU B 1 270 ? 13.969 3.396 -3.268 1 91.31 270 LEU B N 1
ATOM 4993 C CA . LEU B 1 270 ? 13.555 4.574 -4.023 1 91.31 270 LEU B CA 1
ATOM 4994 C C . LEU B 1 270 ? 12.195 5.074 -3.537 1 91.31 270 LEU B C 1
ATOM 4996 O O . LEU B 1 270 ? 12.016 6.277 -3.328 1 91.31 270 LEU B O 1
ATOM 5000 N N . THR B 1 271 ? 11.273 4.156 -3.316 1 93.88 271 THR B N 1
ATOM 5001 C CA . THR B 1 271 ? 9.938 4.512 -2.852 1 93.88 271 THR B CA 1
ATOM 5002 C C . THR B 1 271 ? 9.99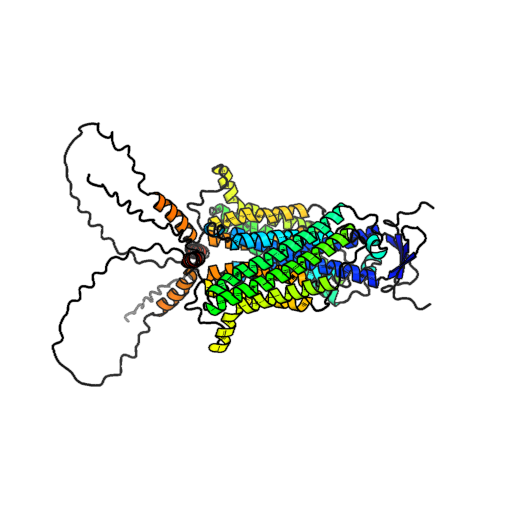2 5.133 -1.458 1 93.88 271 THR B C 1
ATOM 5004 O O . THR B 1 271 ? 9.289 6.102 -1.175 1 93.88 271 THR B O 1
ATOM 5007 N N . SER B 1 272 ? 10.836 4.59 -0.651 1 93.5 272 SER B N 1
ATOM 5008 C CA . SER B 1 272 ? 10.938 5.113 0.708 1 93.5 272 SER B CA 1
ATOM 5009 C C . SER B 1 272 ? 11.438 6.555 0.71 1 93.5 272 SER B C 1
ATOM 5011 O O . SER B 1 272 ? 10.969 7.379 1.496 1 93.5 272 SER B O 1
ATOM 5013 N N . VAL B 1 273 ? 12.344 6.879 -0.128 1 93.06 273 VAL B N 1
ATOM 5014 C CA . VAL B 1 273 ? 12.859 8.242 -0.213 1 93.06 273 VAL B CA 1
ATOM 5015 C C . VAL B 1 273 ? 11.727 9.203 -0.561 1 93.06 273 VAL B C 1
ATOM 5017 O O . VAL B 1 273 ? 11.562 10.242 0.081 1 93.06 273 VAL B O 1
ATOM 5020 N N . ILE B 1 274 ? 10.891 8.82 -1.528 1 94.69 274 ILE B N 1
ATOM 5021 C CA . ILE B 1 274 ? 9.844 9.711 -2.025 1 94.69 274 ILE B CA 1
ATOM 5022 C C . ILE B 1 274 ? 8.703 9.781 -1.016 1 94.69 274 ILE B C 1
ATOM 5024 O O . ILE B 1 274 ? 7.926 10.734 -1.018 1 94.69 274 ILE B O 1
ATOM 5028 N N . LEU B 1 275 ? 8.609 8.828 -0.143 1 95.25 275 LEU B N 1
ATOM 5029 C CA . LEU B 1 275 ? 7.574 8.82 0.88 1 95.25 275 LEU B CA 1
ATOM 5030 C C . LEU B 1 275 ? 8 9.641 2.094 1 95.25 275 LEU B C 1
ATOM 5032 O O . LEU B 1 275 ? 7.23 10.469 2.59 1 95.25 275 LEU B O 1
ATOM 5036 N N . PHE B 1 276 ? 9.219 9.539 2.504 1 91.94 276 PHE B N 1
ATOM 5037 C CA . PHE B 1 276 ? 9.586 10.039 3.822 1 91.94 276 PHE B CA 1
ATOM 5038 C C . PHE B 1 276 ? 10.086 11.477 3.732 1 91.94 276 PHE B C 1
ATOM 5040 O O . PHE B 1 276 ? 10.023 12.227 4.711 1 91.94 276 PHE B O 1
ATOM 5047 N N . LEU B 1 277 ? 10.5 11.914 2.572 1 89.75 277 LEU B N 1
ATOM 5048 C CA . LEU B 1 277 ? 10.922 13.305 2.447 1 89.75 277 LEU B CA 1
ATOM 5049 C C . LEU B 1 277 ? 9.727 14.25 2.547 1 89.75 277 LEU B C 1
ATOM 5051 O O . LEU B 1 277 ? 9.75 15.195 3.338 1 89.75 277 LEU B O 1
ATOM 5055 N N . PRO B 1 278 ? 8.688 13.992 1.785 1 89.69 278 PRO B N 1
ATOM 5056 C CA . PRO B 1 278 ? 7.527 14.867 1.965 1 89.69 278 PRO B CA 1
ATOM 5057 C C . PRO B 1 278 ? 6.887 14.727 3.344 1 89.69 278 PRO B C 1
ATOM 5059 O O . PRO B 1 278 ? 6.344 15.695 3.879 1 89.69 278 PRO B O 1
ATOM 5062 N N . LEU B 1 279 ? 6.922 13.547 3.869 1 89.06 279 LEU B N 1
ATOM 5063 C CA . LEU B 1 279 ? 6.414 13.352 5.223 1 89.06 279 LEU B CA 1
ATOM 5064 C C . LEU B 1 279 ? 7.203 14.188 6.227 1 89.06 279 LEU B C 1
ATOM 5066 O O . LEU B 1 279 ? 6.625 14.773 7.148 1 89.06 279 LEU B O 1
ATOM 5070 N N . GLY B 1 280 ? 8.531 14.25 6.043 1 85.5 280 GLY B N 1
ATOM 5071 C CA . GLY B 1 280 ? 9.367 15.094 6.883 1 85.5 280 GLY B CA 1
ATOM 5072 C C . GLY B 1 280 ? 9.016 16.562 6.785 1 85.5 280 GLY B C 1
ATOM 5073 O O . GLY B 1 280 ? 9.023 17.281 7.789 1 85.5 280 GLY B O 1
ATOM 5074 N N . THR B 1 281 ? 8.703 16.938 5.645 1 84.06 281 THR B N 1
ATOM 5075 C CA . THR B 1 281 ? 8.305 18.312 5.426 1 84.06 281 THR B CA 1
ATOM 5076 C C . THR B 1 281 ? 6.988 18.609 6.137 1 84.06 281 THR B C 1
ATOM 5078 O O . THR B 1 281 ? 6.836 19.672 6.754 1 84.06 281 THR B O 1
ATOM 5081 N N . LEU B 1 282 ? 6.102 17.719 6.016 1 83.81 282 LEU B N 1
ATOM 5082 C CA . LEU B 1 282 ? 4.805 17.891 6.664 1 83.81 282 LEU B CA 1
ATOM 5083 C C . LEU B 1 282 ? 4.961 17.953 8.18 1 83.81 282 LEU B C 1
ATOM 5085 O O . LEU B 1 282 ? 4.32 18.766 8.844 1 83.81 282 LEU B O 1
ATOM 5089 N N . ILE B 1 283 ? 5.793 17.094 8.711 1 83.44 283 ILE B N 1
ATOM 5090 C CA . ILE B 1 283 ? 6.043 17.062 10.148 1 83.44 283 ILE B CA 1
ATOM 5091 C C . ILE B 1 283 ? 6.703 18.359 10.586 1 83.44 283 ILE B C 1
ATOM 5093 O O . ILE B 1 283 ? 6.348 18.922 11.625 1 83.44 283 ILE B O 1
ATOM 5097 N N . ALA B 1 284 ? 7.621 18.859 9.82 1 79.62 284 ALA B N 1
ATOM 5098 C CA . ALA B 1 284 ? 8.305 20.109 10.133 1 79.62 284 ALA B CA 1
ATOM 5099 C C . ALA B 1 284 ? 7.328 21.281 10.125 1 79.62 284 ALA B C 1
ATOM 5101 O O . ALA B 1 284 ? 7.43 22.188 10.961 1 79.62 284 ALA B O 1
ATOM 5102 N N . GLN B 1 285 ? 6.473 21.281 9.234 1 76.38 285 GLN B N 1
ATOM 5103 C CA . GLN B 1 285 ? 5.473 22.344 9.156 1 76.38 285 GLN B CA 1
ATOM 5104 C C . GLN B 1 285 ? 4.582 22.359 10.391 1 76.38 285 GLN B C 1
ATOM 5106 O O . GLN B 1 285 ? 4.23 23.422 10.898 1 76.38 285 GLN B O 1
ATOM 5111 N N . ARG B 1 286 ? 4.262 21.297 10.844 1 76.56 286 ARG B N 1
ATOM 5112 C CA . ARG B 1 286 ? 3.404 21.172 12.023 1 76.56 286 ARG B CA 1
ATOM 5113 C C . ARG B 1 286 ? 4.133 21.656 13.281 1 76.56 286 ARG B C 1
ATOM 5115 O O . ARG B 1 286 ? 3.555 22.344 14.117 1 76.56 286 ARG B O 1
ATOM 5122 N N . ILE B 1 287 ? 5.344 21.25 13.375 1 74.06 287 ILE B N 1
ATOM 5123 C CA . ILE B 1 287 ? 6.121 21.594 14.562 1 74.06 287 ILE B CA 1
ATOM 5124 C C . ILE B 1 287 ? 6.461 23.078 14.555 1 74.06 287 ILE B C 1
ATOM 5126 O O . ILE B 1 287 ? 6.504 23.719 15.609 1 74.06 287 ILE B O 1
ATOM 5130 N N . ALA B 1 288 ? 6.668 23.641 13.422 1 65.81 288 ALA B N 1
ATOM 5131 C CA . ALA B 1 288 ? 7.043 25.047 13.305 1 65.81 288 ALA B CA 1
ATOM 5132 C C . ALA B 1 288 ? 5.84 25.953 13.523 1 65.81 288 ALA B C 1
ATOM 5134 O O . ALA B 1 288 ? 5.996 27.141 13.844 1 65.81 288 ALA B O 1
ATOM 5135 N N . THR B 1 289 ? 4.676 25.547 13.219 1 58.38 289 THR B N 1
ATOM 5136 C CA . THR B 1 289 ? 3.498 26.375 13.445 1 58.38 289 THR B CA 1
ATOM 5137 C C . THR B 1 289 ? 3.203 26.516 14.938 1 58.38 289 THR B C 1
ATOM 5139 O O . THR B 1 289 ? 3.16 25.516 15.656 1 58.38 289 THR B O 1
ATOM 5142 N N . PRO B 1 290 ? 3.559 27.703 15.594 1 49.84 290 PRO B N 1
ATOM 5143 C CA . PRO B 1 290 ? 3.486 28.094 17 1 49.84 290 PRO B CA 1
ATOM 5144 C C . PRO B 1 290 ? 2.234 27.578 17.703 1 49.84 290 PRO B C 1
ATOM 5146 O O . PRO B 1 290 ? 2.139 27.625 18.938 1 49.84 290 PRO B O 1
ATOM 5149 N N . GLU B 1 291 ? 1.238 27.422 17.109 1 47.06 291 GLU B N 1
ATOM 5150 C CA . GLU B 1 291 ? 0.05 27.188 17.922 1 47.06 291 GLU B CA 1
ATOM 5151 C C . GLU B 1 291 ? 0.213 25.953 18.781 1 47.06 291 GLU B C 1
ATOM 5153 O O . GLU B 1 291 ? -0.463 25.797 19.812 1 47.06 291 GLU B O 1
ATOM 5158 N N . SER B 1 292 ? 1.043 25.109 18.453 1 43.41 292 SER B N 1
ATOM 5159 C CA . SER B 1 292 ? 1.367 24.031 19.375 1 43.41 292 SER B CA 1
ATOM 5160 C C . SER B 1 292 ? 2.135 24.531 20.594 1 43.41 292 SER B C 1
ATOM 5162 O O . SER B 1 292 ? 2.094 23.922 21.656 1 43.41 292 SER B O 1
ATOM 5164 N N . TYR B 1 293 ? 2.926 25.578 20.469 1 37.5 293 TYR B N 1
ATOM 5165 C CA . TYR B 1 293 ? 3.639 26.266 21.547 1 37.5 293 TYR B CA 1
ATOM 5166 C C . TYR B 1 293 ? 2.666 26.953 22.484 1 37.5 293 TYR B C 1
ATOM 5168 O O . TYR B 1 293 ? 2.939 27.078 23.688 1 37.5 293 TYR B O 1
ATOM 5176 N N . HIS B 1 294 ? 1.662 27.578 22.031 1 37.88 294 HIS B N 1
ATOM 5177 C CA . HIS B 1 294 ? 0.8 28.266 22.984 1 37.88 294 HIS B CA 1
ATOM 5178 C C . HIS B 1 294 ? 0.134 27.297 23.938 1 37.88 294 HIS B C 1
ATOM 5180 O O . HIS B 1 294 ? -0.314 27.688 25.016 1 37.88 294 HIS B O 1
ATOM 5186 N N . GLU B 1 295 ? 0.076 26.078 23.562 1 41.34 295 GLU B N 1
ATOM 5187 C CA . GLU B 1 295 ? -0.535 25.141 24.5 1 41.34 295 GLU B CA 1
ATOM 5188 C C . GLU B 1 295 ? 0.414 24.812 25.656 1 41.34 295 GLU B C 1
ATOM 5190 O O . GLU B 1 295 ? -0.019 24.656 26.797 1 41.34 295 GLU B O 1
ATOM 5195 N N . VAL B 1 296 ? 1.704 24.859 25.391 1 38.38 296 VAL B N 1
ATOM 5196 C CA . VAL B 1 296 ? 2.631 24.578 26.484 1 38.38 296 VAL B CA 1
ATOM 5197 C C . VAL B 1 296 ? 2.775 25.828 27.359 1 38.38 296 VAL B C 1
ATOM 5199 O O . VAL B 1 296 ? 2.914 25.719 28.578 1 38.38 296 VAL B O 1
ATOM 5202 N N . LYS B 1 297 ? 2.791 27.047 26.875 1 38.56 297 LYS B N 1
ATOM 5203 C CA . LYS B 1 297 ? 2.945 28.219 27.734 1 38.56 297 LYS B CA 1
ATOM 5204 C C . LYS B 1 297 ? 1.714 28.406 28.625 1 38.56 297 LYS B C 1
ATOM 5206 O O . LYS B 1 297 ? 1.822 28.891 29.75 1 38.56 297 LYS B O 1
ATOM 5211 N N . ALA B 1 298 ? 0.59 28.094 28.109 1 39.81 298 ALA B N 1
ATOM 5212 C CA . ALA B 1 298 ? -0.573 28.281 28.969 1 39.81 298 ALA B CA 1
ATOM 5213 C C . ALA B 1 298 ? -0.561 27.312 30.141 1 39.81 298 ALA B C 1
ATOM 5215 O O . ALA B 1 298 ? -1.113 27.609 31.203 1 39.81 298 ALA B O 1
ATOM 5216 N N . ARG B 1 299 ? 0.04 26.188 29.922 1 39.62 299 ARG B N 1
ATOM 5217 C CA . ARG B 1 299 ? 0.135 25.297 31.078 1 39.62 299 ARG B CA 1
ATOM 5218 C C . ARG B 1 299 ? 1.153 25.828 32.094 1 39.62 299 ARG B C 1
ATOM 5220 O O . ARG B 1 299 ? 0.998 25.641 33.312 1 39.62 299 ARG B O 1
ATOM 5227 N N . HIS B 1 300 ? 2.232 26.359 31.594 1 35.06 300 HIS B N 1
ATOM 5228 C CA . HIS B 1 300 ? 3.197 26.875 32.562 1 35.06 300 HIS B CA 1
ATOM 5229 C C . HIS B 1 300 ? 2.656 28.094 33.281 1 35.06 300 HIS B C 1
ATOM 5231 O O . HIS B 1 300 ? 3.029 28.375 34.438 1 35.06 300 HIS B O 1
ATOM 5237 N N . GLN B 1 301 ? 1.892 28.922 32.562 1 36 301 GLN B N 1
ATOM 5238 C CA . GLN B 1 301 ? 1.497 30.125 33.281 1 36 301 GLN B CA 1
ATOM 5239 C C . GLN B 1 301 ? 0.448 29.797 34.344 1 36 301 GLN B C 1
ATOM 5241 O O . GLN B 1 301 ? 0.23 30.594 35.25 1 36 301 GLN B O 1
ATOM 5246 N N . THR B 1 302 ? -0.419 28.734 33.969 1 36.84 302 THR B N 1
ATOM 5247 C CA . THR B 1 302 ? -1.446 28.547 34.969 1 36.84 302 THR B CA 1
ATOM 5248 C C . THR B 1 302 ? -0.847 27.969 36.25 1 36.84 302 THR B C 1
ATOM 5250 O O . THR B 1 302 ? -1.527 27.875 37.281 1 36.84 302 THR B O 1
ATOM 5253 N N . SER B 1 303 ? 0.237 27.203 36 1 35.03 303 SER B N 1
ATOM 5254 C CA . SER B 1 303 ? 0.692 26.625 37.25 1 35.03 303 SER B CA 1
ATOM 5255 C C . SER B 1 303 ? 1.29 27.688 38.156 1 35.03 303 SER B C 1
ATOM 5257 O O . SER B 1 303 ? 1.867 27.375 39.219 1 35.03 303 SER B O 1
ATOM 5259 N N . THR B 1 304 ? 1.576 28.859 37.531 1 32.81 304 THR B N 1
ATOM 5260 C CA . THR B 1 304 ? 2.143 29.75 38.531 1 32.81 304 THR B CA 1
ATOM 5261 C C . THR B 1 304 ? 1.082 30.141 39.562 1 32.81 304 THR B C 1
ATOM 5263 O O . THR B 1 304 ? 0.45 31.203 39.438 1 32.81 304 THR B O 1
ATOM 5266 N N . GLY B 1 305 ? -0.052 29.266 39.656 1 28.64 305 GLY B N 1
ATOM 5267 C CA . GLY B 1 305 ? -0.824 29.688 40.812 1 28.64 305 GLY B CA 1
ATOM 5268 C C . GLY B 1 305 ? 0.04 30.062 42 1 28.64 305 GLY B C 1
ATOM 5269 O O . GLY B 1 305 ? 1.233 29.75 42.031 1 28.64 305 GLY B O 1
ATOM 5270 N N . ARG B 1 306 ? -0.687 30.562 43 1 31.53 306 ARG B N 1
ATOM 5271 C CA . ARG B 1 306 ? -0.357 31.125 44.312 1 31.53 306 ARG B CA 1
ATOM 5272 C C . ARG B 1 306 ? 0.459 30.125 45.125 1 31.53 306 ARG B C 1
ATOM 5274 O O . ARG B 1 306 ? -0.087 29.172 45.656 1 31.53 306 ARG B O 1
ATOM 5281 N N . SER B 1 307 ? 1.408 29.453 44.594 1 29.88 307 SER B N 1
ATOM 5282 C CA . SER B 1 307 ? 2.139 28.844 45.688 1 29.88 307 SER B CA 1
ATOM 5283 C C . SER B 1 307 ? 2.451 29.891 46.781 1 29.88 307 SER B C 1
ATOM 5285 O O . SER B 1 307 ? 3.084 30.906 46.5 1 29.88 307 SER B O 1
ATOM 5287 N N . ASP B 1 308 ? 1.461 30.062 47.719 1 26.44 308 ASP B N 1
ATOM 5288 C CA . ASP B 1 308 ? 1.584 30.719 49 1 26.44 308 ASP B CA 1
ATOM 5289 C C . ASP B 1 308 ? 2.928 30.406 49.656 1 26.44 308 ASP B C 1
ATOM 5291 O O . ASP B 1 308 ? 3.238 29.234 49.906 1 26.44 308 ASP B O 1
ATOM 5295 N N . MET B 1 309 ? 3.955 30.953 49.094 1 26.8 309 MET B N 1
ATOM 5296 C CA . MET B 1 309 ? 5.234 30.984 49.812 1 26.8 309 MET B CA 1
ATOM 5297 C C . MET B 1 309 ? 5.039 31.297 51.281 1 26.8 309 MET B C 1
ATOM 5299 O O . MET B 1 309 ? 4.648 32.406 51.656 1 26.8 309 MET B O 1
ATOM 5303 N N . LEU B 1 310 ? 4.305 30.375 52 1 26.84 310 LEU B N 1
ATOM 5304 C CA . LEU B 1 310 ? 4.152 30.469 53.438 1 26.84 310 LEU B CA 1
ATOM 5305 C C . LEU B 1 310 ? 5.457 30.906 54.094 1 26.84 310 LEU B C 1
ATOM 5307 O O . LEU B 1 310 ? 5.48 31.234 55.281 1 26.84 310 LEU B O 1
ATOM 5311 N N . PHE B 1 311 ? 6.539 30.438 53.375 1 26.48 311 PHE B N 1
ATOM 5312 C CA . PHE B 1 311 ? 7.641 30.5 54.312 1 26.48 311 PHE B CA 1
ATOM 5313 C C . PHE B 1 311 ? 8 31.953 54.656 1 26.48 311 PHE B C 1
ATOM 5315 O O . PHE B 1 311 ? 8.75 32.594 53.906 1 26.48 311 PHE B O 1
ATOM 5322 N N . LYS B 1 312 ? 6.957 32.781 54.719 1 27.41 312 LYS B N 1
ATOM 5323 C CA . LYS B 1 312 ? 7.293 34.188 54.969 1 27.41 312 LYS B CA 1
ATOM 5324 C C . LYS B 1 312 ? 8.312 34.281 56.094 1 27.41 312 LYS B C 1
ATOM 5326 O O . LYS B 1 312 ? 8.781 35.375 56.406 1 27.41 312 LYS B O 1
ATOM 5331 N N . ASP B 1 313 ? 8.141 33.25 57.062 1 23.77 313 ASP B N 1
ATOM 5332 C CA . ASP B 1 313 ? 8.375 33.875 58.375 1 23.77 313 ASP B CA 1
ATOM 5333 C C . ASP B 1 313 ? 9.797 34.406 58.469 1 23.77 313 ASP B C 1
ATOM 5335 O O . ASP B 1 313 ? 10.055 35.375 59.219 1 23.77 313 ASP B O 1
ATOM 5339 N N . ILE B 1 314 ? 10.734 33.5 58.188 1 22.12 314 ILE B N 1
ATOM 5340 C CA . ILE B 1 314 ? 11.688 33.531 59.281 1 22.12 314 ILE B CA 1
ATOM 5341 C C . ILE B 1 314 ? 12.602 34.75 59.125 1 22.12 314 ILE B C 1
ATOM 5343 O O . ILE B 1 314 ? 13.32 35.125 60.031 1 22.12 314 ILE B O 1
ATOM 5347 N N . SER B 1 315 ? 12.984 34.938 57.812 1 21.66 315 SER B N 1
ATOM 5348 C CA . SER B 1 315 ? 14.336 35.469 57.875 1 21.66 315 SER B CA 1
ATOM 5349 C C . SER B 1 315 ? 14.328 36.938 58.344 1 21.66 315 SER B C 1
ATOM 5351 O O . SER B 1 315 ? 13.836 37.812 57.688 1 21.66 315 SER B O 1
ATOM 5353 N N . GLN B 1 316 ? 14.172 37.094 59.562 1 21.94 316 GLN B N 1
ATOM 5354 C CA . GLN B 1 316 ? 14.125 38.375 60.281 1 21.94 316 GLN B CA 1
ATOM 5355 C C . GLN B 1 316 ? 15.266 39.281 59.812 1 21.94 316 GLN B C 1
ATOM 5357 O O . GLN B 1 316 ? 15.125 40.5 59.844 1 21.94 316 GLN B O 1
ATOM 5362 N N . ILE B 1 317 ? 16.547 38.781 59.781 1 20.09 317 ILE B N 1
ATOM 5363 C CA . ILE B 1 317 ? 17.312 39.594 60.719 1 20.09 317 ILE B CA 1
ATOM 5364 C C . ILE B 1 317 ? 17.672 40.906 60.094 1 20.09 317 ILE B C 1
ATOM 5366 O O . ILE B 1 317 ? 17.469 41.969 60.688 1 20.09 317 ILE B O 1
ATOM 5370 N N . GLY B 1 318 ? 18.766 40.938 59.188 1 18.12 318 GLY B N 1
ATOM 5371 C CA . GLY B 1 318 ? 19.781 41.875 59.562 1 18.12 318 GLY B CA 1
ATOM 5372 C C . GLY B 1 318 ? 19.438 43.312 59.156 1 18.12 318 GLY B C 1
ATOM 5373 O O . GLY B 1 318 ? 18.406 43.562 58.531 1 18.12 318 GLY B O 1
ATOM 5374 N N . SER B 1 319 ? 20.578 43.938 58.469 1 19.78 319 SER B N 1
ATOM 5375 C CA . SER B 1 319 ? 21.25 45.188 58.812 1 19.78 319 SER B CA 1
ATOM 5376 C C . SER B 1 319 ? 20.5 46.375 58.219 1 19.78 319 SER B C 1
ATOM 5378 O O . SER B 1 319 ? 19.656 46.219 57.344 1 19.78 319 SER B O 1
ATOM 5380 N N . ASP B 1 320 ? 21.438 47.375 57.875 1 20.02 320 ASP B N 1
ATOM 5381 C CA . ASP B 1 320 ? 21.578 48.812 58.156 1 20.02 320 ASP B CA 1
ATOM 5382 C C . ASP B 1 320 ? 20.875 49.625 57.062 1 20.02 320 ASP B C 1
ATOM 5384 O O . ASP B 1 320 ? 20.875 49.25 55.906 1 20.02 320 ASP B O 1
ATOM 5388 N N . ALA B 1 321 ? 20.391 50.75 57.406 1 19.78 321 ALA B N 1
ATOM 5389 C CA . ALA B 1 321 ? 19.312 51.719 57.188 1 19.78 321 ALA B CA 1
ATOM 5390 C C . ALA B 1 321 ? 19.516 52.469 55.875 1 19.78 321 ALA B C 1
ATOM 5392 O O . ALA B 1 321 ? 18.625 52.469 55.031 1 19.78 321 ALA B O 1
ATOM 5393 N N . THR B 1 322 ? 20.141 53.688 55.875 1 17.92 322 THR B N 1
ATOM 5394 C CA . THR B 1 322 ? 19.266 54.812 55.688 1 17.92 322 THR B CA 1
ATOM 5395 C C . THR B 1 322 ? 19.281 55.25 54.219 1 17.92 322 THR B C 1
ATOM 5397 O O . THR B 1 322 ? 18.219 55.438 53.594 1 17.92 322 THR B O 1
ATOM 5400 N N . GLU B 1 323 ? 20.266 56.344 53.75 1 18.55 323 GLU B N 1
ATOM 5401 C CA . GLU B 1 323 ? 19.719 57.656 53.406 1 18.55 323 GLU B CA 1
ATOM 5402 C C . GLU B 1 323 ? 19.266 57.719 51.969 1 18.55 323 GLU B C 1
ATOM 5404 O O . GLU B 1 323 ? 19.562 56.812 51.188 1 18.55 323 GLU B O 1
ATOM 5409 N N . SER B 1 324 ? 19.469 59.031 51.281 1 18.08 324 SER B N 1
ATOM 5410 C CA . SER B 1 324 ? 18.594 60.062 50.75 1 18.08 324 SER B CA 1
ATOM 5411 C C . SER B 1 324 ? 18.469 59.906 49.219 1 18.08 324 SER B C 1
ATOM 5413 O O . SER B 1 324 ? 17.359 59.938 48.688 1 18.08 324 SER B O 1
ATOM 5415 N N . ASN B 1 325 ? 19.516 60.188 48.469 1 19.33 325 ASN B N 1
ATOM 5416 C CA . ASN B 1 325 ? 19.391 61.344 47.594 1 19.33 325 ASN B CA 1
ATOM 5417 C C . ASN B 1 325 ? 18.828 60.969 46.219 1 19.33 325 ASN B C 1
ATOM 5419 O O . ASN B 1 325 ? 18.688 61.812 45.344 1 19.33 325 ASN B O 1
ATOM 5423 N N . ALA B 1 326 ? 18.844 59.688 45.875 1 20.7 326 ALA B N 1
ATOM 5424 C CA . ALA B 1 326 ? 19.203 59.594 44.469 1 20.7 326 ALA B CA 1
ATOM 5425 C C . ALA B 1 326 ? 18.062 60.094 43.562 1 20.7 326 ALA B C 1
ATOM 5427 O O . ALA B 1 326 ? 16.891 59.938 43.906 1 20.7 326 ALA B O 1
ATOM 5428 N N . ALA B 1 327 ? 18.469 60.75 42.375 1 24.7 327 ALA B N 1
ATOM 5429 C CA . ALA B 1 327 ? 18.031 61.625 41.281 1 24.7 327 ALA B CA 1
ATOM 5430 C C . ALA B 1 327 ? 16.984 60.906 40.406 1 24.7 327 ALA B C 1
ATOM 5432 O O . ALA B 1 327 ? 17.078 59.688 40.188 1 24.7 327 ALA B O 1
ATOM 5433 N N . THR B 1 328 ? 15.875 61.469 40.312 1 20.33 328 THR B N 1
ATOM 5434 C CA . THR B 1 328 ? 14.547 61.219 39.781 1 20.33 328 THR B CA 1
ATOM 5435 C C . THR B 1 328 ? 14.586 61.125 38.25 1 20.33 328 THR B C 1
ATOM 5437 O O . THR B 1 328 ? 13.547 61.188 37.594 1 20.33 328 THR B O 1
ATOM 5440 N N . SER B 1 329 ? 15.719 60.844 37.438 1 22.53 329 SER B N 1
ATOM 5441 C CA . SER B 1 329 ? 15.578 61.25 36.062 1 22.53 329 SER B CA 1
ATOM 5442 C C . SER B 1 329 ? 14.43 60.531 35.375 1 22.53 329 SER B C 1
ATOM 5444 O O . SER B 1 329 ? 14.242 59.312 35.562 1 22.53 329 SER B O 1
ATOM 5446 N N . THR B 1 330 ? 13.375 61.188 35.062 1 21.44 330 THR B N 1
ATOM 5447 C CA . THR B 1 330 ? 12.078 60.938 34.438 1 21.44 330 THR B CA 1
ATOM 5448 C C . THR B 1 330 ? 12.266 60.406 33 1 21.44 330 THR B C 1
ATOM 5450 O O . THR B 1 330 ? 12.68 61.156 32.094 1 21.44 330 THR B O 1
ATOM 5453 N N . VAL B 1 331 ? 12.977 59.312 32.688 1 21.84 331 VAL B N 1
ATOM 5454 C CA . VAL B 1 331 ? 13.125 58.906 31.297 1 21.84 331 VAL B CA 1
ATOM 5455 C C . VAL B 1 331 ? 11.75 58.625 30.688 1 21.84 331 VAL B C 1
ATOM 5457 O O . VAL B 1 331 ? 10.977 57.844 31.234 1 21.84 331 VAL B O 1
ATOM 5460 N N . THR B 1 332 ? 11.094 59.594 29.969 1 21.56 332 THR B N 1
ATOM 5461 C CA . THR B 1 332 ? 9.844 59.531 29.219 1 21.56 332 THR B CA 1
ATOM 5462 C C . THR B 1 332 ? 9.898 58.469 28.141 1 21.56 332 THR B C 1
ATOM 5464 O O . THR B 1 332 ? 10.719 58.531 27.219 1 21.56 332 THR B O 1
ATOM 5467 N N . SER B 1 333 ? 9.898 57.156 28.391 1 22.31 333 SER B N 1
ATOM 5468 C CA . SER B 1 333 ? 9.922 56.094 27.406 1 22.31 333 SER B CA 1
ATOM 5469 C C . SER B 1 333 ? 8.727 56.188 26.453 1 22.31 333 SER B C 1
ATOM 5471 O O . SER B 1 333 ? 7.574 56.125 26.891 1 22.31 333 SER B O 1
ATOM 5473 N N . ARG B 1 334 ? 8.719 57.094 25.422 1 23.05 334 ARG B N 1
ATOM 5474 C CA . ARG B 1 334 ? 7.703 57.156 24.375 1 23.05 334 ARG B CA 1
ATOM 5475 C C . ARG B 1 334 ? 7.504 55.781 23.719 1 23.05 334 ARG B C 1
ATOM 5477 O O . ARG B 1 334 ? 8.453 55.188 23.203 1 23.05 334 ARG B O 1
ATOM 5484 N N . ILE B 1 335 ? 6.613 55 24.219 1 25.62 335 ILE B N 1
ATOM 5485 C CA . ILE B 1 335 ? 6.148 53.719 23.719 1 25.62 335 ILE B CA 1
ATOM 5486 C C . ILE B 1 335 ? 5.66 53.875 22.281 1 25.62 335 ILE B C 1
ATOM 5488 O O . ILE B 1 335 ? 4.672 54.562 22.031 1 25.62 335 ILE B O 1
ATOM 5492 N N . GLU B 1 336 ? 6.586 54.25 21.297 1 24.47 336 GLU B N 1
ATOM 5493 C CA . GLU B 1 336 ? 6.125 54.25 19.906 1 24.47 336 GLU B CA 1
ATOM 5494 C C . GLU B 1 336 ? 5.355 53 19.578 1 24.47 336 GLU B C 1
ATOM 5496 O O . GLU B 1 336 ? 5.773 51.875 19.938 1 24.47 336 GLU B O 1
ATOM 5501 N N . ALA B 1 337 ? 4.039 53.062 19.391 1 26.69 337 ALA B N 1
ATOM 5502 C CA . ALA B 1 337 ? 3.012 52.094 18.984 1 26.69 337 ALA B CA 1
ATOM 5503 C C . ALA B 1 337 ? 3.473 51.281 17.766 1 26.69 337 ALA B C 1
ATOM 5505 O O . ALA B 1 337 ? 3.672 51.844 16.688 1 26.69 337 ALA B O 1
ATOM 5506 N N . GLY B 1 338 ? 4.484 50.438 17.922 1 24.89 338 GLY B N 1
ATOM 5507 C CA . GLY B 1 338 ? 4.977 49.594 16.844 1 24.89 338 GLY B CA 1
ATOM 5508 C C . GLY B 1 338 ? 3.865 48.906 16.078 1 24.89 338 GLY B C 1
ATOM 5509 O O . GLY B 1 338 ? 2.893 48.406 16.656 1 24.89 338 GLY B O 1
ATOM 5510 N N . ARG B 1 339 ? 3.668 49.312 14.859 1 27.86 339 ARG B N 1
ATOM 5511 C CA . ARG B 1 339 ? 2.795 48.75 13.828 1 27.86 339 ARG B CA 1
ATOM 5512 C C . ARG B 1 339 ? 2.854 47.25 13.805 1 27.86 339 ARG B C 1
ATOM 5514 O O . ARG B 1 339 ? 3.938 46.656 13.867 1 27.86 339 ARG B O 1
ATOM 5521 N N . SER B 1 340 ? 1.791 46.656 14.266 1 28.52 340 SER B N 1
ATOM 5522 C CA . SER B 1 340 ? 1.536 45.219 14.25 1 28.52 340 SER B CA 1
ATOM 5523 C C . SER B 1 340 ? 1.953 44.594 12.922 1 28.52 340 SER B C 1
ATOM 5525 O O . SER B 1 340 ? 1.407 44.938 11.867 1 28.52 340 SER B O 1
ATOM 5527 N N . ARG B 1 341 ? 3.236 44.5 12.664 1 30.7 341 ARG B N 1
ATOM 5528 C CA . ARG B 1 341 ? 3.756 43.781 11.5 1 30.7 341 ARG B CA 1
ATOM 5529 C C . ARG B 1 341 ? 3.045 42.438 11.312 1 30.7 341 ARG B C 1
ATOM 5531 O O . ARG B 1 341 ? 2.896 41.688 12.266 1 30.7 341 ARG B O 1
ATOM 5538 N N . VAL B 1 342 ? 2.277 42.406 10.289 1 33.78 342 VAL B N 1
ATOM 5539 C CA . VAL B 1 342 ? 1.597 41.219 9.766 1 33.78 342 VAL B CA 1
ATOM 5540 C C . VAL B 1 342 ? 2.555 40.031 9.758 1 33.78 342 VAL B C 1
ATOM 5542 O O . VAL B 1 342 ? 3.646 40.125 9.188 1 33.78 342 VAL B O 1
ATOM 5545 N N . ALA B 1 343 ? 2.492 39.25 10.758 1 34.03 343 ALA B N 1
ATOM 5546 C CA . ALA B 1 343 ? 3.273 38.031 11 1 34.03 343 ALA B CA 1
ATOM 5547 C C . ALA B 1 343 ? 3.27 37.156 9.766 1 34.03 343 ALA B C 1
ATOM 5549 O O . ALA B 1 343 ? 2.264 36.5 9.469 1 34.03 343 ALA B O 1
ATOM 5550 N N . THR B 1 344 ? 3.953 37.594 8.648 1 36.06 344 THR B N 1
ATOM 5551 C CA . THR B 1 344 ? 4.238 36.656 7.562 1 36.06 344 THR B CA 1
ATOM 5552 C C . THR B 1 344 ? 4.805 35.344 8.102 1 36.06 344 THR B C 1
ATOM 5554 O O . THR B 1 344 ? 5.559 35.344 9.078 1 36.06 344 THR B O 1
ATOM 5557 N N . ASP B 1 345 ? 4.293 34.281 7.801 1 39.28 345 ASP B N 1
ATOM 5558 C CA . ASP B 1 345 ? 4.77 32.969 8.227 1 39.28 345 ASP B CA 1
ATOM 5559 C C . ASP B 1 345 ? 6.297 32.906 8.211 1 39.28 345 ASP B C 1
ATOM 5561 O O . ASP B 1 345 ? 6.926 33.188 7.191 1 39.28 345 ASP B O 1
ATOM 5565 N N . PRO B 1 346 ? 6.898 32.938 9.281 1 40 346 PRO B N 1
ATOM 5566 C CA . PRO B 1 346 ? 8.359 33.031 9.359 1 40 346 PRO B CA 1
ATOM 5567 C C . PRO B 1 346 ? 9.062 31.969 8.508 1 40 346 PRO B C 1
ATOM 5569 O O . PRO B 1 346 ? 10.188 32.188 8.055 1 40 346 PRO B O 1
ATOM 5572 N N . ILE B 1 347 ? 8.445 30.781 8.383 1 47.31 347 ILE B N 1
ATOM 5573 C CA . ILE B 1 347 ? 9.133 29.75 7.609 1 47.31 347 ILE B CA 1
ATOM 5574 C C . ILE B 1 347 ? 9.188 30.172 6.141 1 47.31 347 ILE B C 1
ATOM 5576 O O . ILE B 1 347 ? 10.227 30.031 5.492 1 47.31 347 ILE B O 1
ATOM 5580 N N . ASP B 1 348 ? 8.055 30.562 5.617 1 47.28 348 ASP B N 1
ATOM 5581 C CA . ASP B 1 348 ? 8.023 31.062 4.25 1 47.28 348 ASP B CA 1
ATOM 5582 C C . ASP B 1 348 ? 8.953 32.25 4.09 1 47.28 348 ASP B C 1
ATOM 5584 O O . ASP B 1 348 ? 9.609 32.406 3.055 1 47.28 348 ASP B O 1
ATOM 5588 N N . LEU B 1 349 ? 8.914 33.094 5.066 1 45.38 349 LEU B N 1
ATOM 5589 C CA . LEU B 1 349 ? 9.805 34.25 5.023 1 45.38 349 LEU B CA 1
ATOM 5590 C C . LEU B 1 349 ? 11.266 33.812 4.996 1 45.38 349 LEU B C 1
ATOM 5592 O O . LEU B 1 349 ? 12.078 34.375 4.254 1 45.38 349 LEU B O 1
ATOM 5596 N N . GLU B 1 350 ? 11.438 32.781 5.777 1 45.31 350 GLU B N 1
ATOM 5597 C CA . GLU B 1 350 ? 12.82 32.312 5.801 1 45.31 350 GLU B CA 1
ATOM 5598 C C . GLU B 1 350 ? 13.164 31.547 4.523 1 45.31 350 GLU B C 1
ATOM 5600 O O . GLU B 1 350 ? 14.258 31.703 3.98 1 45.31 350 GLU B O 1
ATOM 5605 N N . LEU B 1 351 ? 12.242 30.734 4.082 1 46.88 351 LEU B N 1
ATOM 5606 C CA . LEU B 1 351 ? 12.484 30.016 2.838 1 46.88 351 LEU B CA 1
ATOM 5607 C C . LEU B 1 351 ? 12.484 30.969 1.646 1 46.88 351 LEU B C 1
ATOM 5609 O O . LEU B 1 351 ? 13.258 30.781 0.701 1 46.88 351 LEU B O 1
ATOM 5613 N N . ARG B 1 352 ? 11.523 31.906 1.589 1 44.5 352 ARG B N 1
ATOM 5614 C CA . ARG B 1 352 ? 11.594 32.969 0.586 1 44.5 352 ARG B CA 1
ATOM 5615 C C . ARG B 1 352 ? 12.914 33.719 0.687 1 44.5 352 ARG B C 1
ATOM 5617 O O . ARG B 1 352 ? 13.461 34.156 -0.327 1 44.5 352 ARG B O 1
ATOM 5624 N N . ARG B 1 353 ? 13.289 33.938 1.839 1 43.06 353 ARG B N 1
ATOM 5625 C CA . ARG B 1 353 ? 14.594 34.562 2.004 1 43.06 353 ARG B CA 1
ATOM 5626 C C . ARG B 1 353 ? 15.703 33.688 1.43 1 43.06 353 ARG B C 1
ATOM 5628 O O . ARG B 1 353 ? 16.688 34.188 0.887 1 43.06 353 ARG B O 1
ATOM 5635 N N . LEU B 1 354 ? 15.469 32.406 1.649 1 39.53 354 LEU B N 1
ATOM 5636 C CA . LEU B 1 354 ? 16.453 31.484 1.08 1 39.53 354 LEU B CA 1
ATOM 5637 C C . LEU B 1 354 ? 16.297 31.391 -0.435 1 39.53 354 LEU B C 1
ATOM 5639 O O . LEU B 1 354 ? 17.297 31.234 -1.154 1 39.53 354 LEU B O 1
ATOM 5643 N N . ASP B 1 355 ? 15.07 31.25 -0.908 1 37.53 355 ASP B N 1
ATOM 5644 C CA . ASP B 1 355 ? 14.883 31.359 -2.354 1 37.53 355 ASP B CA 1
ATOM 5645 C C . ASP B 1 355 ? 15.18 32.781 -2.846 1 37.53 355 ASP B C 1
ATOM 5647 O O . ASP B 1 355 ? 14.93 33.094 -4.008 1 37.53 355 ASP B O 1
ATOM 5651 N N . GLY B 1 356 ? 15.148 33.688 -1.955 1 31.12 356 GLY B N 1
ATOM 5652 C CA . GLY B 1 356 ? 15.438 35.062 -2.379 1 31.12 356 GLY B CA 1
ATOM 5653 C C . GLY B 1 356 ? 16.656 35.156 -3.279 1 31.12 356 GLY B C 1
ATOM 5654 O O . GLY B 1 356 ? 17.766 35.375 -2.803 1 31.12 356 GLY B O 1
ATOM 5655 N N . TYR B 1 357 ? 16.734 34.188 -4.191 1 30.45 357 TYR B N 1
ATOM 5656 C CA . TYR B 1 357 ? 17.547 34.812 -5.242 1 30.45 357 TYR B CA 1
ATOM 5657 C C . TYR B 1 357 ? 17.109 36.219 -5.516 1 30.45 357 TYR B C 1
ATOM 5659 O O . TYR B 1 357 ? 16.031 36.469 -6.062 1 30.45 357 TYR B O 1
ATOM 5667 N N . ASP B 1 358 ? 17.188 37.062 -4.59 1 28.19 358 ASP B N 1
ATOM 5668 C CA . ASP B 1 358 ? 17.266 38.469 -4.992 1 28.19 358 ASP B CA 1
ATOM 5669 C C . ASP B 1 358 ? 17.922 38.625 -6.359 1 28.19 358 ASP B C 1
ATOM 5671 O O . ASP B 1 358 ? 19.141 38.469 -6.488 1 28.19 358 ASP B O 1
ATOM 5675 N N . ALA B 1 359 ? 17.344 37.906 -7.355 1 26.61 359 ALA B N 1
ATOM 5676 C CA . ALA B 1 359 ? 17.703 38.562 -8.609 1 26.61 359 ALA B CA 1
ATOM 5677 C C . ALA B 1 359 ? 17.75 40.094 -8.438 1 26.61 359 ALA B C 1
ATOM 5679 O O . ALA B 1 359 ? 16.703 40.75 -8.336 1 26.61 359 ALA B O 1
ATOM 5680 N N . GLU B 1 360 ? 18.484 40.562 -7.535 1 27.3 360 GLU B N 1
ATOM 5681 C CA . GLU B 1 360 ? 19 41.906 -7.82 1 27.3 360 GLU B CA 1
ATOM 5682 C C . GLU B 1 360 ? 19.25 42.094 -9.312 1 27.3 360 GLU B C 1
ATOM 5684 O O . GLU B 1 360 ? 20.219 41.562 -9.859 1 27.3 360 GLU B O 1
ATOM 5689 N N . MET B 1 361 ? 18.203 41.75 -10.156 1 25.91 361 MET B N 1
ATOM 5690 C CA . MET B 1 361 ? 18.297 42.531 -11.391 1 25.91 361 MET B CA 1
ATOM 5691 C C . MET B 1 361 ? 18.969 43.875 -11.141 1 25.91 361 MET B C 1
ATOM 5693 O O . MET B 1 361 ? 18.531 44.656 -10.297 1 25.91 361 MET B O 1
ATOM 5697 N N . GLY B 1 3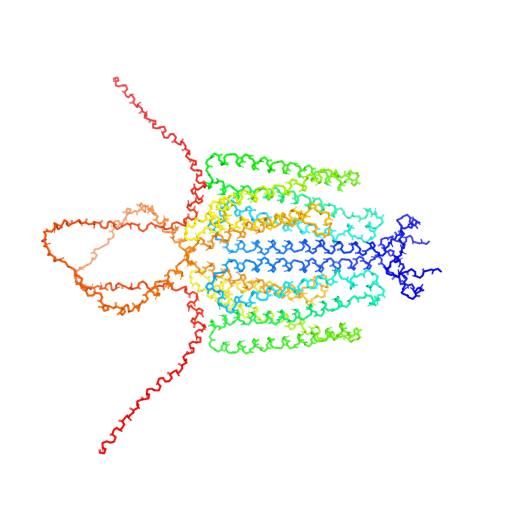62 ? 20.312 43.812 -11.039 1 23.94 362 GLY B N 1
ATOM 5698 C CA . GLY B 1 362 ? 21.188 44.938 -11.297 1 23.94 362 GLY B CA 1
ATOM 5699 C C . GLY B 1 362 ? 20.547 46 -12.164 1 23.94 362 GLY B C 1
ATOM 5700 O O . GLY B 1 362 ? 20.688 46 -13.383 1 23.94 362 GLY B O 1
ATOM 5701 N N . VAL B 1 363 ? 19.234 46.125 -11.984 1 25.22 363 VAL B N 1
ATOM 5702 C CA . VAL B 1 363 ? 18.766 47.375 -12.555 1 25.22 363 VAL B CA 1
ATOM 5703 C C . VAL B 1 363 ? 19.703 48.531 -12.148 1 25.22 363 VAL B C 1
ATOM 5705 O O . VAL B 1 363 ? 19.797 48.875 -10.969 1 25.22 363 VAL B O 1
ATOM 5708 N N . VAL B 1 364 ? 20.906 48.312 -12.758 1 26.14 364 VAL B N 1
ATOM 5709 C CA . VAL B 1 364 ? 21.812 49.438 -12.867 1 26.14 364 VAL B CA 1
ATOM 5710 C C . VAL B 1 364 ? 20.984 50.719 -13.031 1 26.14 364 VAL B C 1
ATOM 5712 O O . VAL B 1 364 ? 20.281 50.906 -14.031 1 26.14 364 VAL B O 1
ATOM 5715 N N . ARG B 1 365 ? 20.188 50.938 -11.977 1 25.89 365 ARG B N 1
ATOM 5716 C CA . ARG B 1 365 ? 19.703 52.312 -12.062 1 25.89 365 ARG B CA 1
ATOM 5717 C C . ARG B 1 365 ? 20.781 53.25 -12.633 1 25.89 365 ARG B C 1
ATOM 5719 O O . ARG B 1 365 ? 21.828 53.438 -12.023 1 25.89 365 ARG B O 1
ATOM 5726 N N . VAL B 1 366 ? 21.047 52.812 -13.953 1 24.95 366 VAL B N 1
ATOM 5727 C CA . VAL B 1 366 ? 21.875 53.781 -14.656 1 24.95 366 VAL B CA 1
ATOM 5728 C C . VAL B 1 366 ? 21.359 55.219 -14.367 1 24.95 366 VAL B C 1
ATOM 5730 O O . VAL B 1 366 ? 20.203 55.531 -14.664 1 24.95 366 VAL B O 1
ATOM 5733 N N . ASN B 1 367 ? 21.547 55.531 -13.062 1 23.78 367 ASN B N 1
ATOM 5734 C CA . ASN B 1 367 ? 21.375 56.969 -12.891 1 23.78 367 ASN B CA 1
ATOM 5735 C C . ASN B 1 367 ? 21.875 57.75 -14.102 1 23.78 367 ASN B C 1
ATOM 5737 O O . ASN B 1 367 ? 23.078 57.812 -14.352 1 23.78 367 ASN B O 1
ATOM 5741 N N . ARG B 1 368 ? 21.203 57.344 -15.211 1 23.33 368 ARG B N 1
ATOM 5742 C CA . ARG B 1 368 ? 21.516 58.125 -16.391 1 23.33 368 ARG B CA 1
ATOM 5743 C C . ARG B 1 368 ? 21.422 59.625 -16.078 1 23.33 368 ARG B C 1
ATOM 5745 O O . ARG B 1 368 ? 20.328 60.156 -15.883 1 23.33 368 ARG B O 1
ATOM 5752 N N . GLU B 1 369 ? 22.328 60 -15.078 1 22.61 369 GLU B N 1
ATOM 5753 C CA . GLU B 1 369 ? 22.5 61.438 -15.008 1 22.61 369 GLU B CA 1
ATOM 5754 C C . GLU B 1 369 ? 22.625 62.062 -16.406 1 22.61 369 GLU B C 1
ATOM 5756 O O . GLU B 1 369 ? 23.547 61.719 -17.156 1 22.61 369 GLU B O 1
ATOM 5761 N N . PHE B 1 370 ? 21.562 61.875 -17.156 1 21.61 370 PHE B N 1
ATOM 5762 C CA . PHE B 1 370 ? 21.562 62.625 -18.391 1 21.61 370 PHE B CA 1
ATOM 5763 C C . PHE B 1 370 ? 22.047 64.062 -18.156 1 21.61 370 PHE B C 1
ATOM 5765 O O . PHE B 1 370 ? 21.453 64.812 -17.359 1 21.61 370 PHE B O 1
ATOM 5772 N N . ASP B 1 371 ? 23.375 64.062 -17.859 1 22.12 371 ASP B N 1
ATOM 5773 C CA . ASP B 1 371 ? 24.016 65.375 -17.844 1 22.12 371 ASP B CA 1
ATOM 5774 C C . ASP B 1 371 ? 23.562 66.25 -19.031 1 22.12 371 ASP B C 1
ATOM 5776 O O . ASP B 1 371 ? 23.812 65.875 -20.188 1 22.12 371 ASP B O 1
ATOM 5780 N N . ARG B 1 372 ? 22.266 66.5 -19.031 1 22.39 372 ARG B N 1
ATOM 5781 C CA . ARG B 1 372 ? 21.828 67.5 -19.984 1 22.39 372 ARG B CA 1
ATOM 5782 C C . ARG B 1 372 ? 22.781 68.688 -19.984 1 22.39 372 ARG B C 1
ATOM 5784 O O . ARG B 1 372 ? 22.875 69.438 -19 1 22.39 372 ARG B O 1
ATOM 5791 N N . ARG B 1 373 ? 24.016 68.312 -20.406 1 23.75 373 ARG B N 1
ATOM 5792 C CA . ARG B 1 373 ? 24.938 69.438 -20.703 1 23.75 373 ARG B CA 1
ATOM 5793 C C . ARG B 1 373 ? 24.281 70.438 -21.641 1 23.75 373 ARG B C 1
ATOM 5795 O O . ARG B 1 373 ? 23.969 70.125 -22.781 1 23.75 373 ARG B O 1
ATOM 5802 N N . GLU B 1 374 ? 23.25 71.062 -21.125 1 21.67 374 GLU B N 1
ATOM 5803 C CA . GLU B 1 374 ? 22.797 72.25 -21.844 1 21.67 374 GLU B CA 1
ATOM 5804 C C . GLU B 1 374 ? 23.969 73.188 -22.156 1 21.67 374 GLU B C 1
ATOM 5806 O O . GLU B 1 374 ? 24.672 73.625 -21.25 1 21.67 374 GLU B O 1
ATOM 5811 N N . ASP B 1 375 ? 24.781 72.625 -23.109 1 22.47 375 ASP B N 1
ATOM 5812 C CA . ASP B 1 375 ? 25.766 73.562 -23.641 1 22.47 375 ASP B CA 1
ATOM 5813 C C . ASP B 1 375 ? 25.125 74.938 -23.906 1 22.47 375 ASP B C 1
ATOM 5815 O O . ASP B 1 375 ? 24.125 75.062 -24.625 1 22.47 375 ASP B O 1
ATOM 5819 N N . ARG B 1 376 ? 24.969 75.688 -22.859 1 22.7 376 ARG B N 1
ATOM 5820 C CA . ARG B 1 376 ? 24.703 77.062 -23.016 1 22.7 376 ARG B CA 1
ATOM 5821 C C . ARG B 1 376 ? 25.609 77.688 -24.078 1 22.7 376 ARG B C 1
ATOM 5823 O O . ARG B 1 376 ? 26.828 77.75 -23.922 1 22.7 376 ARG B O 1
ATOM 5830 N N . VAL B 1 377 ? 25.266 77.25 -25.266 1 24.23 377 VAL B N 1
ATOM 5831 C CA . VAL B 1 377 ? 25.703 78.25 -26.219 1 24.23 377 VAL B CA 1
ATOM 5832 C C . VAL B 1 377 ? 24.875 79.562 -26.016 1 24.23 377 VAL B C 1
ATOM 5834 O O . VAL B 1 377 ? 23.656 79.5 -25.844 1 24.23 377 VAL B O 1
#

Solvent-accessible surface area (backbone atoms only — not comparable to full-atom values): 41792 Å² total; per-residue (Å²): 129,82,81,66,52,51,75,63,34,70,36,60,43,56,37,85,84,68,70,50,71,44,78,42,44,43,57,56,51,37,50,51,51,41,43,53,41,43,41,32,25,51,36,16,18,51,32,20,25,33,51,47,50,47,50,48,49,65,62,62,50,54,76,85,49,68,70,37,68,67,52,52,49,48,51,49,40,33,52,41,44,34,52,23,31,51,37,56,47,47,48,63,68,34,58,70,54,28,61,56,31,56,76,68,67,50,68,85,77,46,51,66,67,55,52,52,40,52,46,49,24,48,51,32,48,50,52,37,52,50,41,51,47,49,53,52,52,56,58,44,48,64,48,39,71,73,43,60,73,77,60,30,58,55,49,52,52,49,50,49,49,48,44,50,52,35,47,52,43,40,50,53,36,48,54,35,47,47,47,18,71,75,61,71,68,51,77,56,58,64,63,45,52,50,47,32,54,49,37,50,31,47,46,49,46,50,53,36,48,58,40,30,45,62,51,48,50,40,26,68,70,64,72,42,76,74,77,69,80,87,74,62,49,43,66,53,42,26,34,52,40,33,28,59,46,40,50,54,24,41,54,30,30,62,47,39,73,43,80,57,72,61,60,53,30,54,62,50,16,59,52,38,49,67,51,36,48,58,48,17,47,53,40,19,53,57,69,53,44,54,72,68,52,56,57,55,51,52,52,57,57,58,63,62,50,82,74,73,69,68,77,58,64,80,63,69,70,82,89,82,79,88,90,76,87,71,84,71,82,76,78,80,76,76,75,72,81,71,72,82,67,77,80,62,57,61,55,57,52,47,48,48,55,66,60,46,65,66,68,65,67,72,67,63,70,63,71,67,69,69,71,74,69,72,73,81,118,128,82,81,65,52,50,73,61,35,70,36,60,44,56,38,87,84,68,71,51,71,44,78,43,44,43,56,56,52,37,51,49,51,41,45,51,42,43,44,30,26,52,36,16,18,50,31,20,26,33,50,47,50,46,49,48,50,67,62,62,50,55,76,84,50,67,70,38,67,68,51,52,49,48,51,48,40,34,52,40,44,33,52,23,32,51,37,53,46,46,46,63,68,34,57,70,55,28,61,57,32,55,76,68,66,48,69,83,76,48,50,67,66,54,54,50,40,51,47,49,21,49,52,32,48,49,52,36,52,51,42,50,46,48,53,51,51,56,56,42,49,64,47,38,68,73,43,62,72,78,58,29,58,54,48,51,53,51,50,49,51,48,45,49,52,34,47,51,43,39,50,54,36,47,53,36,47,48,48,18,71,74,60,73,69,51,76,55,56,65,62,45,51,49,48,32,54,49,38,50,31,48,46,50,45,49,52,37,47,58,42,30,44,61,52,48,50,39,26,68,70,64,71,41,77,72,77,68,78,84,77,61,49,43,66,53,41,27,34,53,40,32,28,58,47,41,48,54,23,41,53,30,30,60,48,40,72,45,80,58,72,62,61,54,30,54,63,50,16,58,51,39,47,66,52,36,49,58,50,17,48,54,41,20,52,56,69,53,44,55,72,66,52,56,57,56,52,55,54,57,59,59,62,62,49,81,72,73,70,67,81,63,68,69,85,68,74,82,86,86,80,82,90,84,77,82,81,72,83,76,77,81,77,77,77,73,82,72,74,81,69,77,80,62,59,61,56,57,52,48,48,47,55,65,62,43,64,66,70,66,67,73,68,64,70,62,71,68,69,69,71,72,70,68,73,79,119

Nearest PDB structures (foldseek):
  7qa8-assembly1_A  TM=8.362E-01  e=5.504E-08  Saccharomyces cerevisiae
  7wbj-assembly1_R  TM=4.797E-01  e=1.325E-02  Homo sapiens
  7fin-assembly1_R  TM=5.409E-01  e=8.074E-02  Homo sapiens
  8uao-assembly1_B  TM=4.034E-01  e=4.323E-01  synthetic construct
  8gy7-assembly1_R  TM=3.806E-01  e=3.486E-01  Homo sapiens

Secondary structure (DSSP, 8-state):
-----GGG-EEEEEPTTSS-EEEEEHHHHHHHHHHHHHHHHHHHHHHHHHHHHHHHHHHHS-GGGTT-HHHHHHHHHHHHHHHHHHHHHHHHTSGGG-HHHHHHT--TT--HHHHHHHHHHHHHHHHHHHHHHHHHHHHHHHHHTTS-HHHHHHHHHHHHHHHHHHHHHHHHHHHHHHHHHHHS-SPPPHHHHHHHHHHHHHHHHHHHHHHTHHHHHHHHHHS-SS--STT--HHHHHHHHHHHHTHHHHHHHHHHTTT-TTT-HHHHHHHHHHHHHHHHHHHHHHHHSTHHHHHHHHHHHHT-S-----TTTT-------------------------------HHHHHHHHHS----------------------/-----GGG-EEEEEPTTSS-EEEEEHHHHHHHHHHHHHHHHHHHHHHHHHHHHHHHHHHHS-GGGTT-HHHHHHHHHHHHHHHHHHHHHHHHTSGGG-HHHHHHT--TT--HHHHHHHHHHHHHHHHHHHHHHHHHHHHHHHHHTTS-HHHHHHHHHHHHHHHHHHHHHHHHHHHHHHHHHHHS-SPPPHHHHHHHHHHHHHHHHHHHHHHTHHHHHHHHHHS-SS--STT--HHHHHHHHHHHHTHHHHHHHHHHTTT-TTT-HHHHHHHHHHHHHHHHHHHHHHHHSTHHHHHHHHHHHHT-------TTS--------------------------------HHHHHHHHHS----------------------

pLDDT: mean 71.21, std 25.82, range [17.92, 97.81]

Foldseek 3Di:
DPPPPPQFDWDWDAAPVRPDTFIDTNVVVVVLVLLLVQALVLLVVLLVLLVVLLVCLVPVDDPVCVPPPLSVLLNVLSVLSNLLSVLVNVLCVAPCNDDCCVRNVPCPPGDVVNLVSVLVSLVSVLVSLLSLLVSLLVLLLLLLVVPDPVSNVVLNVVSVVLSVVLSVLSVVQSVQVNVCSVVVPRDGDPVSVLVNLVSSLVSLVSSLCSLCVVQVVCCVVVVDRDDDLVDDALSRQLSVQLNVQSVVLNVLSVCCNPPPVRNNSSSVSSSSSSNRNVVSNVVSVVSLPCVVVVVVVVVVVVVPPPPVPVVPPPPPDDDDDDDDDCPPPPPPPPPPPPDPPPPDSVNCVVVCVVVPPVPPVCPVVVCCVVVCPVVPD/DPPPDPQFDWDWDAAPVRPDTQIDTNVVVVVLVLLLVQALVLLVVLLVLLVVLLVCLVPVDDPVCVVPPLSVLLNVLSVLSNLLSVLVNVLCVAPCNDDCCVRNVDCPPGDVVNLVSVLVSLVSVLVSLLSLLVSLLVLLLLLLVVPDPVSNVVLNVVSVVLSVVLSVLSVVQSVQVNVCSVVVPRDGDPVSVLVNLVSSLVSLVSSLCSLCVVQVVCCVVVVDRDDDLVDDDLSRQLSVQLNVQSVVLNVLSVCCPPPPVRNNSSSVSSSSSSNRNVVSNVVSVVSLPCVVVVVVVVVVVVVVPCPVPVVPDDDDDDDDDDDDDDDDPPPPPPPPPPDPPPPDSVNCVVVCVVVCPVPPPCPVVVCCVVVCCPVPD

Organism: Verticillium dahliae (strain VdLs.17 / ATCC MYA-4575 / FGSC 10137) (NCBI:txid498257)

Radius of gyration: 35.16 Å; Cα contacts (8 Å, |Δi|>4): 757; chains: 2; bounding box: 69×126×110 Å

Sequence (754 aa):
MALSDPFLQTFVLIASDGVTEIPVAVADVNEFILYSVKTVINYGAQIGSSFILLLVLVCITPSARFLKLSQWLHIAALTVNIIRMVLLTVFFTSSWNEFYTFFAGDYSRVAPQDLQCSVASEIASLALFIMVQAVLGLQAWATVNLLPAVWKWSSVLLSACVSFTAIGIRVASAVGQIRFMLTLSDTPSVLVALLTSVMGGTSIFYYCALFNVKLVSHLVKNRTFLPTRRGLSAVEVLVITNGILMIIPVIFAGFGWRNWQAFEPGSLALTSVILFLPLGTLIAQRIATPESYHEVKARHQTSTGRSDMLFKDISQIGSDATESNAATSTVTSRIEAGRSRVATDPIDLELRRLDGYDAEMGVVRVNREFDRREDRVMALSDPFLQTFVLIASDGVTEIPVAVADVNEFILYSVKTVINYGAQIGSSFILLLVLVCITPSARFLKLSQWLHIAALTVNIIRMVLLTVFFTSSWNEFYTFFAGDYSRVAPQDLQCSVASEIASLALFIMVQAVLGLQAWATVNLLPAVWKWSSVLLSACVSFTAIGIRVASAVGQIRFMLTLSDTPSVLVALLTSVMGGTSIFYYCALFNVKLVSHLVKNRTFLPTRRGLSAVEVLVITNGILMIIPVIFAGFGWRNWQAFEPGSLALTSVILFLPLGTLIAQRIATPESYHEVKARHQTSTGRSDMLFKDISQIGSDATESNAATSTVTSRIEAGRSRVATDPIDLELRRLDGYDAEMGVVRVNREFDRREDRV

InterPro domains:
  IPR000366 GPCR fungal pheromone mating factor, STE2 [PF02116] (5-285)
  IPR000366 GPCR fungal pheromone mating factor, STE2 [PR00250] (40-61)
  IPR000366 GPCR fungal pheromone mating factor, STE2 [PR00250] (152-175)
  IPR000366 GPCR fungal pheromone mating factor, STE2 [PR00250] (195-219)
  IPR000366 GPCR fungal pheromone mating factor, STE2 [PR00250] (266-287)
  IPR000366 GPCR fungal pheromone mating factor, STE2 [PTHR28009] (4-336)
  IPR027458 Pheromone alpha factor receptor, double transmembrane domain superfamily [G3DSA:1.10.287.920] (20-99)